Protein AF-A0A660RAX4-F1 (afdb_monomer_lite)

Secondary structure (DSSP, 8-state):
-EEEEEE-SS--SS-EEEEETT-TTSEEEE-HHHHH-SS-EEEE----GGGPPSS---EEEE----SS---S-SEEE-EESS--SSSS-EEPPSSSS---TTS--SEESEE-----TT-PEEEE---SS----EEE--SS--EEEEEEEE-HHHHTTEEEEEEEEEEEE-SS--S--EEEEETT-TTSEEEE-HHHHHTTS-EEEEEEE-GGG--SEEEEEEEEE---TT---TTSEEEEEE-SSSSS----EESSS---SEESEEEEEEESS-SSSS--EEEEEE----SSSPPP--HHHHHHHHIIIIIIII--EEEEEEEGGG--GGGGSSSSSS-GGGSSEEEEES-EEESSSEEEEPTT--TTS-SSEEEHHHHTTTBTSSS--EEEEE-TTGGGSGGGGGGBSS--EEEEESS-----HHHHHHHHIIIIIS---HHHHHHHHHHHH--S--EEEEEESSHHHHHH---TTSS-PPPP-SS--S--EEEEEE--

Radius of gyration: 26.64 Å; chains: 1; bounding box: 66×74×65 Å

Sequence (500 aa):
MYVYGEGYDDQWGESHYIEVNGDSNQRIYFDPVQKFGSMFSWRYFDINVNWLTSGSNTFYIYEPVRNEGWKNSDLQIGIDTENDFDRSQWKRNNWGSMPPPEQCDGELMIYLEITIGGGIEMVIRDDDNEMNDNVNVDYSDDYAIKYLYIASNVLDKITSAKLYVYGMGHNDQIGSTHYLEVNDNSNQRIYFDPILKFGGTYRWEMFDIDTDWLLPGQNKFEIRESWRQEGWKSSDLKVGIDTYMDYGRSDIKQNTNYKDGELMMYLLITTTGDPDGDAFEYSGTYIEEYINLPDLSDLHLNWQKVQYWLGNIAGWQESFLETEGSVGEEDFRPGSGTDSEDADFHYHVGHGVDDIGTELAMRGWIPMIDYEDVRVDDVWQKWGDEDNEWMFLQSCHILSDSDWVNALDDGHMIIGFVDEGTTSTWLLEYFFTKSINSGWTVREAWYYASTHTYSDGRRVGIFADSLSQLNYDHLWGQGCTVVDEYPDDGYVFIDIWECN

Foldseek 3Di:
DKFWKAFFDDPPDQQKWKAKQPDPVQIDTDQRCVQQNHDTDIGDDDRDPVSDDPDDMDIDIDGDDDPPDDDQTGMWTWFALQQDLPDDDTDTDSRHDDDDPPPGRGDTNDDDDDDDPAWDKFWWDDLQLDLPWDFDQDFAWTKTKDKTADAPLQLVFFPWKKKKFKKAFFDDDDDQFKWKAKPPDPVQIDTDQRCVQQNHDIDIGIDTGDSVSDDHTMMMIMMTTPDDPGGDPLTGMWTWFAQDSPQRRGDGDTVSDDGRGDTPMIMITIGRDASDVFFAEEEEEEAQAADPDHGHDDVVLLVVLVCCLVCVPVNHYYQYYYYHQRDALPQDAPDDDPHLLSHQYYAYDDEWDQAVHIWDAHRHDDHPDPPRTDDLVRLQLPAPPHHYAEAEYLYAQNVLDVSNLRSHQQHFKYWYFNHDRDDDSQLSVQLSCCQASNLDQNQVSNLRSQLVVDAPFGKIKMKTQDPCSNHPAGRPSSYDHDGTDPHRPPDMDIDMGTRD

pLDDT: mean 72.03, std 19.2, range [32.56, 98.25]

Structure (mmCIF,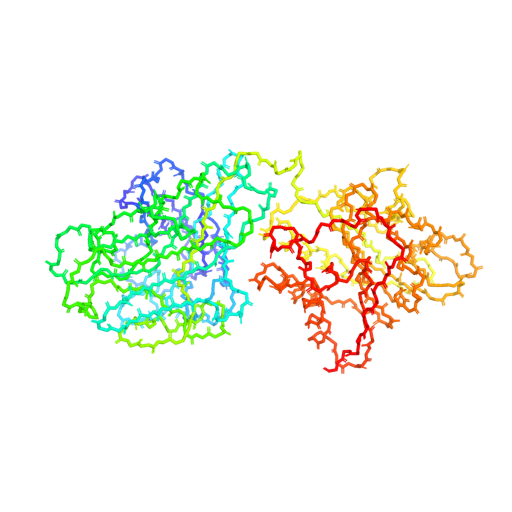 N/CA/C/O backbone):
data_AF-A0A660RAX4-F1
#
_entry.id   AF-A0A660RAX4-F1
#
loop_
_atom_site.group_PDB
_atom_site.id
_atom_site.type_symbol
_atom_site.label_atom_id
_atom_site.label_alt_id
_atom_site.label_comp_id
_atom_site.label_asym_id
_atom_site.label_entity_id
_atom_site.label_seq_id
_atom_site.pdbx_PDB_ins_code
_atom_site.Cartn_x
_atom_site.Cartn_y
_atom_site.Cartn_z
_atom_site.occupancy
_atom_site.B_iso_or_equiv
_atom_site.auth_seq_id
_atom_site.auth_comp_id
_atom_site.auth_asym_id
_atom_site.auth_atom_id
_atom_site.pdbx_PDB_model_num
ATOM 1 N N . MET A 1 1 ? -1.186 19.912 13.850 1.00 58.53 1 MET A N 1
ATOM 2 C CA . MET A 1 1 ? -2.613 20.092 13.476 1.00 58.53 1 MET A CA 1
ATOM 3 C C . MET A 1 1 ? -2.685 20.605 12.056 1.00 58.53 1 MET A C 1
ATOM 5 O O . MET A 1 1 ? -2.049 21.610 11.779 1.00 58.53 1 MET A O 1
ATOM 9 N N . TYR A 1 2 ? -3.440 19.958 11.181 1.00 59.22 2 TYR A N 1
ATOM 10 C CA . TYR A 1 2 ? -3.631 20.379 9.796 1.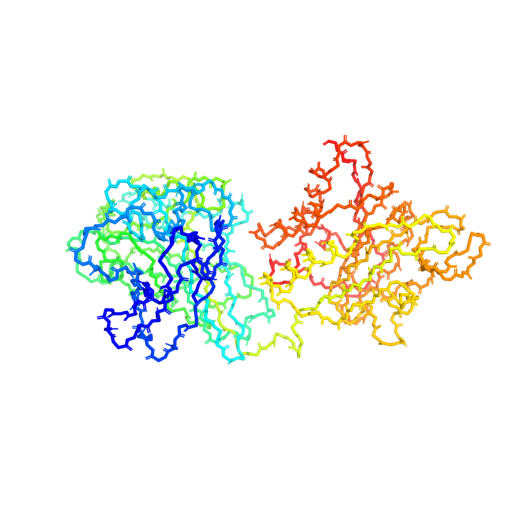00 59.22 2 TYR A CA 1
ATOM 11 C C . TYR A 1 2 ? -5.007 20.995 9.623 1.00 59.22 2 TYR A C 1
ATOM 13 O O . TYR A 1 2 ? -5.970 20.554 10.241 1.00 59.22 2 TYR A O 1
ATOM 21 N N . VAL A 1 3 ? -5.080 22.030 8.794 1.00 57.78 3 VAL A N 1
ATOM 22 C CA . VAL A 1 3 ? -6.313 22.730 8.432 1.00 57.78 3 VAL A CA 1
ATOM 23 C C . VAL A 1 3 ? -6.322 22.884 6.919 1.00 57.78 3 VAL A C 1
ATOM 25 O O . VAL A 1 3 ? -5.311 23.300 6.347 1.00 57.78 3 VAL A O 1
ATOM 28 N N . TYR A 1 4 ? -7.441 22.572 6.271 1.00 59.56 4 TYR A N 1
ATOM 29 C CA . TYR A 1 4 ? -7.645 22.859 4.855 1.00 59.56 4 TYR A CA 1
ATOM 30 C C . TYR A 1 4 ? -8.335 24.213 4.696 1.00 59.56 4 TYR A C 1
ATOM 32 O O . TYR A 1 4 ? -9.410 24.443 5.255 1.00 59.56 4 TYR A O 1
ATOM 40 N N . GLY A 1 5 ? -7.736 25.130 3.939 1.00 67.31 5 GLY A N 1
ATOM 41 C CA . GLY A 1 5 ? -8.310 26.463 3.774 1.00 67.31 5 GLY A CA 1
ATOM 42 C C . GLY A 1 5 ? -7.650 27.319 2.703 1.00 67.31 5 GLY A C 1
ATOM 43 O O . GLY A 1 5 ? -6.664 26.921 2.087 1.00 67.31 5 GLY A O 1
ATOM 44 N N . GLU A 1 6 ? -8.212 28.505 2.498 1.00 68.75 6 GLU A N 1
ATOM 45 C CA . GLU A 1 6 ? -7.752 29.544 1.571 1.00 68.75 6 GLU A CA 1
ATOM 46 C C . GLU A 1 6 ? -7.748 30.902 2.293 1.00 68.75 6 GLU A C 1
ATOM 48 O O . GLU A 1 6 ? -8.684 31.223 3.032 1.00 68.75 6 GLU A O 1
ATOM 53 N N . GLY A 1 7 ? -6.706 31.709 2.076 1.00 70.94 7 GLY A N 1
ATOM 54 C CA . GLY A 1 7 ? -6.638 33.096 2.542 1.00 70.94 7 GLY A CA 1
ATOM 55 C C . GLY A 1 7 ? -7.075 34.069 1.446 1.00 70.94 7 GLY A C 1
ATOM 56 O O . GLY A 1 7 ? -6.691 33.909 0.287 1.00 70.94 7 GLY A O 1
ATOM 57 N N . TYR A 1 8 ? -7.858 35.089 1.795 1.00 65.69 8 TYR A N 1
ATOM 58 C CA . TYR A 1 8 ? -8.445 36.014 0.824 1.00 65.69 8 TYR A CA 1
ATOM 59 C C . TYR A 1 8 ? -8.291 37.477 1.314 1.00 65.69 8 TYR A C 1
ATOM 61 O O . TYR A 1 8 ? -8.481 37.771 2.483 1.00 65.69 8 TYR A O 1
ATOM 69 N N . ASP A 1 9 ? -7.905 38.387 0.413 1.00 59.66 9 ASP A N 1
ATOM 70 C CA . ASP A 1 9 ? -7.822 39.858 0.592 1.00 59.66 9 ASP A CA 1
ATOM 71 C C . ASP A 1 9 ? -6.791 40.471 1.598 1.00 59.66 9 ASP A C 1
ATOM 73 O O . ASP A 1 9 ? -6.190 39.813 2.444 1.00 59.66 9 ASP A O 1
ATOM 77 N N . ASP A 1 10 ? -6.551 41.782 1.433 1.00 50.75 10 ASP A N 1
ATOM 78 C CA . ASP A 1 10 ? -5.382 42.605 1.823 1.00 50.75 10 ASP A CA 1
ATOM 79 C C . ASP A 1 10 ? -5.101 42.828 3.338 1.00 50.75 10 ASP A C 1
ATOM 81 O O . ASP A 1 10 ? -4.549 43.868 3.729 1.00 50.75 10 ASP A O 1
ATOM 85 N N . GLN A 1 11 ? -5.459 41.910 4.241 1.00 52.19 11 GLN A N 1
ATOM 86 C CA . GLN A 1 11 ? -5.088 42.041 5.659 1.00 52.19 11 GLN A CA 1
ATOM 87 C C . GLN A 1 11 ? -3.680 41.495 5.926 1.00 52.19 11 GLN A C 1
ATOM 89 O O . GLN A 1 11 ? -3.496 40.342 6.294 1.00 52.19 11 GLN A O 1
ATOM 94 N N . TRP A 1 12 ? -2.680 42.369 5.789 1.00 51.66 12 TRP A N 1
ATOM 95 C CA . TRP A 1 12 ? -1.282 42.059 6.097 1.00 51.66 12 TRP A CA 1
ATOM 96 C C . TRP A 1 12 ? -1.046 41.939 7.611 1.00 51.66 12 TRP A C 1
ATOM 98 O O . TRP A 1 12 ? -1.306 42.885 8.367 1.00 51.66 12 TRP A O 1
ATOM 108 N N . GLY A 1 13 ? -0.461 40.818 8.032 1.00 61.78 13 GLY A N 1
ATOM 109 C CA . GLY A 1 13 ? -0.015 40.551 9.399 1.00 61.78 13 GLY A CA 1
ATOM 110 C C . GLY A 1 13 ? -0.812 39.453 10.103 1.00 61.78 13 GLY A C 1
ATOM 111 O O . GLY A 1 13 ? -1.776 38.915 9.573 1.00 61.78 13 GLY A O 1
ATOM 112 N N . GLU A 1 14 ? -0.395 39.135 11.330 1.00 68.38 14 GLU A N 1
ATOM 113 C CA . GLU A 1 14 ? -0.998 38.144 12.233 1.00 68.38 14 GLU A CA 1
ATOM 114 C C . GLU A 1 14 ? -2.433 38.527 12.653 1.00 68.38 14 GLU A C 1
ATOM 116 O O . GLU A 1 14 ? -2.695 38.999 13.762 1.00 68.38 14 GLU A O 1
ATOM 121 N N . SER A 1 15 ? -3.366 38.392 11.714 1.00 68.44 15 SER A N 1
ATOM 122 C CA . SER A 1 15 ? -4.753 38.827 11.829 1.00 68.44 15 SER A CA 1
ATOM 123 C C . SER A 1 15 ? -5.674 37.731 12.339 1.00 68.44 15 SER A C 1
ATOM 125 O O . SER A 1 15 ? -6.768 38.061 12.754 1.00 68.44 15 SER A O 1
ATOM 127 N N . HIS A 1 16 ? -5.266 36.463 12.340 1.00 76.88 16 HIS A N 1
ATOM 128 C CA . HIS A 1 16 ? -6.072 35.334 12.811 1.00 76.88 16 HIS A CA 1
ATOM 129 C C . HIS A 1 16 ? -5.317 34.543 13.872 1.00 76.88 16 HIS A C 1
ATOM 131 O O . HIS A 1 16 ? -4.100 34.679 13.997 1.00 76.88 16 HIS A O 1
ATOM 137 N N . TYR A 1 17 ? -6.022 33.719 14.647 1.00 79.94 17 TYR A N 1
ATOM 138 C CA . TYR A 1 17 ? -5.372 32.792 15.568 1.00 79.94 17 TYR A CA 1
ATOM 139 C C . TYR A 1 17 ? -6.100 31.461 15.724 1.00 79.94 17 TYR A C 1
ATOM 141 O O . TYR A 1 17 ? -7.320 31.382 15.584 1.00 79.94 17 TYR A O 1
ATOM 149 N N . ILE A 1 18 ? -5.323 30.431 16.061 1.00 77.81 18 ILE A N 1
ATOM 150 C CA . ILE A 1 18 ? -5.815 29.193 16.669 1.00 77.81 18 ILE A CA 1
ATOM 151 C C . ILE A 1 18 ? -5.708 29.337 18.178 1.00 77.81 18 ILE A C 1
ATOM 153 O O . ILE A 1 18 ? -4.635 29.672 18.667 1.00 77.81 18 ILE A O 1
ATOM 157 N N . GLU A 1 19 ? -6.785 29.071 18.906 1.00 79.81 19 GLU A N 1
ATOM 158 C CA . GLU A 1 19 ? -6.813 28.983 20.366 1.00 79.81 19 GLU A CA 1
ATOM 159 C C . GLU A 1 19 ? -7.126 27.555 20.804 1.00 79.81 19 GLU A C 1
ATOM 161 O O . GLU A 1 19 ? -8.081 26.945 20.324 1.00 79.81 19 GLU A O 1
ATOM 166 N N . VAL A 1 20 ? -6.332 27.038 21.740 1.00 75.06 20 VAL A N 1
ATOM 167 C CA . VAL A 1 20 ? -6.504 25.695 22.301 1.00 75.06 20 VAL A CA 1
ATOM 168 C C . VAL A 1 20 ? -7.225 25.787 23.645 1.00 75.06 20 VAL A C 1
ATOM 170 O O . VAL A 1 20 ? -6.910 26.628 24.485 1.00 75.06 20 VAL A O 1
ATOM 173 N N . ASN A 1 21 ? -8.227 24.930 23.841 1.00 74.25 21 ASN A N 1
ATOM 174 C CA . ASN A 1 21 ? -8.963 24.737 25.093 1.00 74.25 21 ASN A CA 1
ATOM 175 C C . ASN A 1 21 ? -9.587 26.008 25.701 1.00 74.25 21 ASN A C 1
ATOM 177 O O . ASN A 1 21 ? -9.856 26.062 26.900 1.00 74.25 21 ASN A O 1
ATOM 181 N N . GLY A 1 22 ? -9.857 27.028 24.880 1.00 76.50 22 GLY A N 1
ATOM 182 C CA . GLY A 1 22 ? -10.441 28.287 25.345 1.00 76.50 22 GLY A CA 1
ATOM 183 C C . GLY A 1 22 ? -9.469 29.169 26.146 1.00 76.50 22 GLY A C 1
ATOM 184 O O . GLY A 1 22 ? -9.909 30.077 26.856 1.00 76.50 22 GLY A O 1
ATOM 185 N N . ASP A 1 23 ? -8.161 28.876 26.119 1.00 83.12 23 ASP A N 1
ATOM 186 C CA . ASP A 1 23 ? -7.147 29.624 26.863 1.00 83.12 23 ASP A CA 1
ATOM 187 C C . ASP A 1 23 ? -6.459 30.654 25.965 1.00 83.12 23 ASP A C 1
ATOM 189 O O . ASP A 1 23 ? -5.657 30.335 25.090 1.00 83.12 23 ASP A O 1
ATOM 193 N N . SER A 1 24 ? -6.706 31.933 26.251 1.00 85.50 24 SER A N 1
ATOM 194 C CA . SER A 1 24 ? -6.114 33.053 25.513 1.00 85.50 24 SER A CA 1
ATOM 195 C C . SER A 1 24 ? -4.576 33.108 25.511 1.00 85.50 24 SER A C 1
ATOM 197 O O . SER A 1 24 ? -4.003 33.832 24.695 1.00 85.50 24 SER A O 1
ATOM 199 N N . ASN A 1 25 ? -3.899 32.367 26.399 1.00 89.50 25 ASN A N 1
ATOM 200 C CA . ASN A 1 25 ? -2.437 32.237 26.403 1.00 89.50 25 ASN A CA 1
ATOM 201 C C . ASN A 1 25 ? -1.925 31.123 25.473 1.00 89.50 25 ASN A C 1
ATOM 203 O O . ASN A 1 25 ? -0.725 31.051 25.218 1.00 89.50 25 ASN A O 1
ATOM 207 N N . GLN A 1 26 ? -2.811 30.261 24.974 1.00 90.50 26 GLN A N 1
ATOM 208 C CA . GLN A 1 26 ? -2.510 29.112 24.119 1.00 90.50 26 GLN A CA 1
ATOM 209 C C . GLN A 1 26 ? -2.952 29.420 22.688 1.00 90.50 26 GLN A C 1
ATOM 211 O O . GLN A 1 26 ? -3.809 28.747 22.113 1.00 90.50 26 GLN A O 1
ATOM 216 N N . ARG A 1 27 ? -2.401 30.517 22.149 1.00 89.56 27 ARG A N 1
ATOM 217 C CA . ARG A 1 27 ? -2.751 31.045 20.830 1.00 89.56 27 ARG A CA 1
ATOM 218 C C . ARG A 1 27 ? -1.585 31.000 19.859 1.00 89.56 27 ARG A C 1
ATOM 220 O O . ARG A 1 27 ? -0.486 31.438 20.193 1.00 89.56 27 ARG A O 1
ATOM 227 N N . ILE A 1 28 ? -1.861 30.560 18.637 1.00 86.25 28 ILE A N 1
ATOM 228 C CA . ILE A 1 28 ? -0.954 30.685 17.493 1.00 86.25 28 ILE A CA 1
ATOM 229 C C . ILE A 1 28 ? -1.559 31.707 16.551 1.00 86.25 28 ILE A C 1
ATOM 231 O O . ILE A 1 28 ? -2.594 31.429 15.949 1.00 86.25 28 ILE A O 1
ATOM 235 N N . TYR A 1 29 ? -0.934 32.875 16.435 1.00 86.25 29 TYR A N 1
ATOM 236 C CA . TYR A 1 29 ? -1.370 33.886 15.482 1.00 86.25 29 TYR A CA 1
ATOM 237 C C . TYR A 1 29 ? -0.783 33.611 14.096 1.00 86.25 29 TYR A C 1
ATOM 239 O O . TYR A 1 29 ? 0.334 33.110 13.974 1.00 86.25 29 TYR A O 1
ATOM 247 N N . PHE A 1 30 ? -1.541 33.916 13.048 1.00 79.50 30 PHE A N 1
ATOM 248 C CA . PHE A 1 30 ? -1.109 33.723 11.671 1.00 79.50 30 PHE A CA 1
ATOM 249 C C . PHE A 1 30 ? -1.753 34.737 10.722 1.00 79.50 30 PHE A C 1
ATOM 251 O O . PHE A 1 30 ? -2.814 35.301 10.996 1.00 79.50 30 PHE A O 1
ATOM 258 N N . ASP A 1 31 ? -1.076 34.964 9.598 1.00 81.88 31 ASP A N 1
ATOM 259 C CA . ASP A 1 31 ? -1.590 35.689 8.436 1.00 81.88 31 ASP A CA 1
ATOM 260 C C . ASP A 1 31 ? -2.230 34.662 7.476 1.00 81.88 31 ASP A C 1
ATOM 262 O O . ASP A 1 31 ? -1.530 33.748 7.025 1.00 81.88 31 ASP A O 1
ATOM 266 N N . PRO A 1 32 ? -3.541 34.745 7.179 1.00 73.44 32 PRO A N 1
ATOM 267 C CA . PRO A 1 32 ? -4.229 33.788 6.311 1.00 73.44 32 PRO A CA 1
ATOM 268 C C . PRO A 1 32 ? -3.637 33.674 4.907 1.00 73.44 32 PRO A C 1
ATOM 270 O O . PRO A 1 32 ? -3.522 32.566 4.385 1.00 73.44 32 PRO A O 1
ATOM 273 N N . VAL A 1 33 ? -3.232 34.795 4.300 1.00 76.69 33 VAL A N 1
ATOM 274 C CA . VAL A 1 33 ? -2.712 34.831 2.927 1.00 76.69 33 VAL A CA 1
ATOM 275 C C . VAL A 1 33 ? -1.322 34.211 2.878 1.00 76.69 33 VAL A C 1
ATOM 277 O O . VAL A 1 33 ? -1.043 33.412 1.987 1.00 76.69 33 VAL A O 1
ATOM 280 N N . GLN A 1 34 ? -0.457 34.512 3.849 1.00 79.88 34 GLN A N 1
ATOM 281 C CA . GLN A 1 34 ? 0.860 33.871 3.930 1.00 79.88 34 GLN A CA 1
ATOM 282 C C . GLN A 1 34 ? 0.760 32.390 4.290 1.00 79.88 34 GLN A C 1
ATOM 284 O O . GLN A 1 34 ? 1.541 31.587 3.780 1.00 79.88 34 GLN A O 1
ATOM 289 N N . LYS A 1 35 ? -0.172 32.019 5.177 1.00 80.56 35 LYS A N 1
ATOM 290 C CA . LYS A 1 35 ? -0.294 30.639 5.646 1.00 80.56 35 LYS A CA 1
ATOM 291 C C . LYS A 1 35 ? -0.917 29.744 4.582 1.00 80.56 35 LYS A C 1
ATOM 293 O O . LYS A 1 35 ? -0.328 28.716 4.274 1.00 80.56 35 LYS A O 1
ATOM 298 N N . PHE A 1 36 ? -2.060 30.118 4.011 1.00 70.69 36 PHE A N 1
ATOM 299 C CA . PHE A 1 36 ? -2.836 29.266 3.101 1.00 70.69 36 PHE A CA 1
ATOM 300 C C . PHE A 1 36 ? -2.621 29.596 1.617 1.00 70.69 36 PHE A C 1
ATOM 302 O O . PHE A 1 36 ? -2.626 28.687 0.790 1.00 70.69 36 PHE A O 1
ATOM 309 N N . GLY A 1 37 ? -2.323 30.850 1.271 1.00 71.38 37 GLY A N 1
ATOM 310 C CA . GLY A 1 37 ? -2.271 31.305 -0.121 1.00 71.38 37 GLY A CA 1
ATOM 311 C C . GLY A 1 37 ? -3.668 31.520 -0.714 1.00 71.38 37 GLY A C 1
ATOM 312 O O . GLY A 1 37 ? -4.675 31.372 -0.026 1.00 71.38 37 GLY A O 1
ATOM 313 N N . SER A 1 38 ? -3.725 31.876 -2.001 1.00 67.25 38 SER A N 1
ATOM 314 C CA . SER A 1 38 ? -4.963 32.211 -2.730 1.00 67.25 38 SER A CA 1
ATOM 315 C C . SER A 1 38 ? -5.619 31.007 -3.420 1.00 67.25 38 SER A C 1
ATOM 317 O O . SER A 1 38 ? -6.239 31.152 -4.473 1.00 67.25 38 SER A O 1
ATOM 319 N N . MET A 1 39 ? -5.336 29.800 -2.933 1.00 61.84 39 MET A N 1
ATOM 320 C CA . MET A 1 39 ? -5.964 28.555 -3.366 1.00 61.84 39 MET A CA 1
ATOM 321 C C . MET A 1 39 ? -6.121 27.661 -2.140 1.00 61.84 39 MET A C 1
ATOM 323 O O . MET A 1 39 ? -5.252 27.652 -1.263 1.00 61.84 39 MET A O 1
ATOM 327 N N . PHE A 1 40 ? -7.210 26.897 -2.094 1.00 59.09 40 PHE A N 1
ATOM 328 C CA . PHE A 1 40 ? -7.448 25.944 -1.018 1.00 59.09 40 PHE A CA 1
ATOM 329 C C . PHE A 1 40 ? -6.309 24.928 -0.918 1.00 59.09 40 PHE A C 1
ATOM 331 O O . PHE A 1 40 ? -5.922 24.301 -1.905 1.00 59.09 40 PHE A O 1
ATOM 338 N N . SER A 1 41 ? -5.756 24.780 0.281 1.00 56.16 41 SER A N 1
ATOM 339 C CA . SER A 1 41 ? -4.661 23.853 0.540 1.00 56.16 41 SER A CA 1
ATOM 340 C C . SER A 1 41 ? -4.579 23.458 2.011 1.00 56.16 41 SER A C 1
ATOM 342 O O . SER A 1 41 ? -5.026 24.188 2.898 1.00 56.16 41 SER A O 1
ATOM 344 N N . TRP A 1 42 ? -3.982 22.293 2.270 1.00 60.38 42 TRP A N 1
ATOM 345 C CA . TRP A 1 42 ? -3.660 21.844 3.620 1.00 60.38 42 TRP A CA 1
ATOM 346 C C . TRP A 1 42 ? -2.471 22.620 4.179 1.00 60.38 42 TRP A C 1
ATOM 348 O O . TRP A 1 42 ? -1.447 22.801 3.507 1.00 60.38 42 TRP A O 1
ATOM 358 N N . ARG A 1 43 ? -2.597 23.075 5.427 1.00 73.12 43 ARG A N 1
ATOM 359 C CA . ARG A 1 43 ? -1.529 23.748 6.169 1.00 73.12 43 ARG A CA 1
ATOM 360 C C . ARG A 1 43 ? -1.457 23.245 7.594 1.00 73.12 43 ARG A C 1
ATOM 362 O O . ARG A 1 43 ? -2.469 23.165 8.283 1.00 73.12 43 ARG A O 1
ATOM 369 N N . TYR A 1 44 ? -0.238 22.968 8.038 1.00 74.62 44 TYR A N 1
ATOM 370 C CA . TYR A 1 44 ? 0.018 22.494 9.388 1.00 74.62 44 TYR A CA 1
ATOM 371 C C . TYR A 1 44 ? 0.287 23.652 10.358 1.00 74.62 44 TYR A C 1
ATOM 373 O O . TYR A 1 44 ? 0.825 24.698 9.988 1.00 74.62 44 TYR A O 1
ATOM 381 N N . PHE A 1 45 ? -0.064 23.448 11.620 1.00 72.12 45 PHE A N 1
ATOM 382 C CA . PHE A 1 45 ? 0.226 24.299 12.764 1.00 72.12 45 PHE A CA 1
ATOM 383 C C . PHE A 1 45 ? 0.848 23.445 13.866 1.00 72.12 45 PHE A C 1
ATOM 385 O O . PHE A 1 45 ? 0.281 22.414 14.256 1.00 72.12 45 PHE A O 1
ATOM 392 N N . ASP A 1 46 ? 1.985 23.910 14.379 1.00 76.94 46 ASP A N 1
ATOM 393 C CA . ASP A 1 46 ? 2.705 23.278 15.482 1.00 76.94 46 ASP A CA 1
ATOM 394 C C . ASP A 1 46 ? 2.015 23.608 16.806 1.00 76.94 46 ASP A C 1
ATOM 396 O O . ASP A 1 46 ? 2.262 24.640 17.433 1.00 76.94 46 ASP A O 1
ATOM 400 N N . ILE A 1 47 ? 1.104 22.731 17.225 1.00 75.88 47 ILE A N 1
ATOM 401 C CA . ILE A 1 47 ? 0.448 22.841 18.526 1.00 75.88 47 ILE A CA 1
ATOM 402 C C . ILE A 1 47 ? 1.429 22.376 19.598 1.00 75.88 47 ILE A C 1
ATOM 404 O O . ILE A 1 47 ? 1.924 21.252 19.556 1.00 75.88 47 ILE A O 1
ATOM 408 N N . ASN A 1 48 ? 1.692 23.223 20.594 1.00 80.81 48 ASN A N 1
ATOM 409 C CA . ASN A 1 48 ? 2.505 22.810 21.730 1.00 80.81 48 ASN A CA 1
ATOM 410 C C . ASN A 1 48 ? 1.769 21.711 22.505 1.00 80.81 48 ASN A C 1
ATOM 412 O O . ASN A 1 48 ? 0.688 21.949 23.039 1.00 80.81 48 ASN A O 1
ATOM 416 N N . VAL A 1 49 ? 2.375 20.528 22.613 1.00 67.56 49 VAL A N 1
ATOM 417 C CA . VAL A 1 49 ? 1.779 19.371 23.300 1.00 67.56 49 VAL A CA 1
ATOM 418 C C . VAL A 1 49 ? 1.368 19.676 24.748 1.00 67.56 49 VAL A C 1
ATOM 420 O O . VAL A 1 49 ? 0.389 19.127 25.239 1.00 67.56 49 VAL A O 1
ATOM 423 N N . ASN A 1 50 ? 2.037 20.619 25.424 1.00 82.25 50 ASN A N 1
ATOM 424 C CA . ASN A 1 50 ? 1.700 21.006 26.799 1.00 82.25 50 ASN A CA 1
ATOM 425 C C . ASN A 1 50 ? 0.396 21.815 26.918 1.00 82.25 50 ASN A C 1
ATOM 427 O O . ASN A 1 50 ? -0.051 22.088 28.031 1.00 82.25 50 ASN A O 1
ATOM 431 N N . TRP A 1 51 ? -0.182 22.254 25.799 1.00 83.19 51 TRP A N 1
ATOM 432 C CA . TRP A 1 51 ? -1.492 22.913 25.752 1.00 83.19 51 TRP A CA 1
ATOM 433 C C . TRP A 1 51 ? -2.639 21.900 25.709 1.00 83.19 51 TRP A C 1
ATOM 435 O O . TRP A 1 51 ? -3.786 22.245 25.994 1.00 83.19 51 TRP A O 1
ATOM 445 N N . LEU A 1 52 ? -2.327 20.644 25.380 1.00 67.12 52 LEU A N 1
ATOM 446 C CA . LEU A 1 52 ? -3.300 19.570 25.316 1.00 67.12 52 LEU A CA 1
ATOM 447 C C . LEU A 1 52 ? -3.577 19.017 26.716 1.00 67.12 52 LEU A C 1
ATOM 449 O O . LEU A 1 52 ? -2.675 18.822 27.532 1.00 67.12 52 LEU A O 1
ATOM 453 N N . THR A 1 53 ? -4.844 18.737 26.992 1.00 60.25 53 THR A N 1
ATOM 454 C CA . THR A 1 53 ? -5.292 18.049 28.201 1.00 60.25 53 THR A CA 1
ATOM 455 C C . THR A 1 53 ? -5.638 16.600 27.894 1.00 60.25 53 THR A C 1
ATOM 457 O O . THR A 1 53 ? -6.023 16.265 26.777 1.00 60.25 53 THR A O 1
ATOM 460 N N . SER A 1 54 ? -5.544 15.738 28.906 1.00 47.84 54 SER A N 1
ATOM 461 C CA . SER A 1 54 ? -6.048 14.366 28.814 1.00 47.84 54 SER A CA 1
ATOM 462 C C . SER A 1 54 ? -7.551 14.372 28.494 1.00 47.84 54 SER A C 1
ATOM 464 O O . SER A 1 54 ? -8.311 15.116 29.118 1.00 47.84 54 SER A O 1
ATOM 466 N N . GLY A 1 55 ? -7.967 13.554 27.523 1.00 58.53 55 GLY A N 1
ATOM 467 C CA . GLY A 1 55 ? -9.345 13.490 27.035 1.00 58.53 55 GLY A CA 1
ATOM 468 C C . GLY A 1 55 ? -9.622 14.459 25.881 1.00 58.53 55 GLY A C 1
ATOM 469 O O . GLY A 1 55 ? -8.860 14.527 24.919 1.00 58.53 55 GLY A O 1
ATOM 470 N N . SER A 1 56 ? -10.743 15.181 25.954 1.00 47.47 56 SER A N 1
ATOM 471 C CA . SER A 1 56 ? -11.181 16.077 24.878 1.00 47.47 56 SER A CA 1
ATOM 472 C C . SER A 1 56 ? -10.385 17.378 24.874 1.00 47.47 56 SER A C 1
ATOM 474 O O . SER A 1 56 ? -10.227 18.022 25.909 1.00 47.47 56 SER A O 1
ATOM 476 N N . ASN A 1 57 ? -9.972 17.803 23.683 1.00 57.81 57 ASN A N 1
ATOM 477 C CA . ASN A 1 57 ? -9.377 19.112 23.437 1.00 57.81 57 ASN A CA 1
ATOM 478 C C . ASN A 1 57 ? -10.274 19.899 22.481 1.00 57.81 57 ASN A C 1
ATOM 480 O O . ASN A 1 57 ? -10.966 19.309 21.656 1.00 57.81 57 ASN A O 1
ATOM 484 N N . THR A 1 58 ? -10.304 21.224 22.607 1.00 58.00 58 THR A N 1
ATOM 485 C CA . THR A 1 58 ? -11.079 22.102 21.713 1.00 58.00 58 THR A CA 1
ATOM 486 C C . THR A 1 58 ? -10.142 23.059 20.993 1.00 58.00 58 THR A C 1
ATOM 488 O O . THR A 1 58 ? -9.263 23.639 21.625 1.00 58.00 58 THR A O 1
ATOM 491 N N . PHE A 1 59 ? -10.345 23.260 19.693 1.00 59.81 59 PHE A N 1
ATOM 492 C CA . PHE A 1 59 ? -9.555 24.174 18.870 1.00 59.81 59 PHE A CA 1
ATOM 493 C C . PHE A 1 59 ? -10.483 25.218 18.255 1.00 59.81 59 PHE A C 1
ATOM 495 O O . PHE A 1 59 ? -11.454 24.872 17.587 1.00 59.81 59 PHE A O 1
ATOM 502 N N . TYR A 1 60 ? -10.191 26.495 18.482 1.00 65.12 60 TYR A N 1
ATOM 503 C CA . TYR A 1 60 ? -10.947 27.612 17.923 1.00 65.12 60 TYR A CA 1
ATOM 504 C C . TYR A 1 60 ? -10.098 28.318 16.874 1.00 65.12 60 TYR A C 1
ATOM 506 O O . TYR A 1 60 ? -8.967 28.685 17.173 1.00 65.12 60 TYR A O 1
ATOM 514 N N . ILE A 1 61 ? -10.637 28.559 15.678 1.00 65.88 61 ILE A N 1
ATOM 515 C CA . ILE A 1 61 ? -9.992 29.394 14.655 1.00 65.88 61 ILE A CA 1
ATOM 516 C C . ILE A 1 61 ? -10.776 30.696 14.552 1.00 65.88 61 ILE A C 1
ATOM 518 O O . ILE A 1 61 ? -11.955 30.692 14.192 1.00 65.88 61 ILE A O 1
ATOM 522 N N . TYR A 1 62 ? -10.135 31.809 14.903 1.00 67.19 62 TYR A N 1
ATOM 523 C CA . TYR A 1 62 ? -10.838 33.063 15.146 1.00 67.19 62 TYR A CA 1
ATOM 524 C C . TYR A 1 62 ? -10.154 34.273 14.499 1.00 67.19 62 TYR A C 1
ATOM 526 O O . TYR A 1 62 ? -8.927 34.392 14.505 1.00 67.19 62 TYR A O 1
ATOM 534 N N . GLU A 1 63 ? -10.972 35.212 14.017 1.00 66.38 63 GLU A N 1
ATOM 535 C CA . GLU A 1 63 ? -10.566 36.563 13.621 1.00 66.38 63 GLU A CA 1
ATOM 536 C C . GLU A 1 63 ? -10.863 37.542 14.785 1.00 66.38 63 GLU A C 1
ATOM 538 O O . GLU A 1 63 ? -12.022 37.734 15.170 1.00 66.38 63 GLU A O 1
ATOM 543 N N . PRO A 1 64 ? -9.859 38.187 15.405 1.00 61.78 64 PRO A N 1
ATOM 544 C CA . PRO A 1 64 ? -10.073 39.219 16.400 1.00 61.78 64 PRO A CA 1
ATOM 545 C C . PRO A 1 64 ? -10.723 40.437 15.733 1.00 61.78 64 PRO A C 1
ATOM 547 O O . PRO A 1 64 ? -10.060 41.231 15.071 1.00 61.78 64 PRO A O 1
ATOM 550 N N . VAL A 1 65 ? -12.029 40.594 15.959 1.00 53.22 65 VAL A N 1
ATOM 551 C CA . VAL A 1 65 ? -12.856 41.713 15.487 1.00 53.22 65 VAL A CA 1
ATOM 552 C C . VAL A 1 65 ? -12.115 43.049 15.630 1.00 53.22 65 VAL A C 1
ATOM 554 O O . VAL A 1 65 ? -12.004 43.605 16.727 1.00 53.22 65 VAL A O 1
ATOM 557 N N . ARG A 1 66 ? -11.654 43.624 14.513 1.00 51.41 66 ARG A N 1
ATOM 558 C CA . ARG A 1 66 ? -11.477 45.079 14.433 1.00 51.41 66 ARG A CA 1
ATOM 559 C C . ARG A 1 66 ? -12.878 45.682 14.370 1.00 51.41 66 ARG A C 1
ATOM 561 O O . ARG A 1 66 ? -13.768 45.112 13.754 1.00 51.41 66 ARG A O 1
ATOM 568 N N . ASN A 1 67 ? -13.088 46.807 15.049 1.00 44.19 67 ASN A N 1
ATOM 569 C CA . ASN A 1 67 ? -14.374 47.485 15.300 1.00 44.19 67 ASN A CA 1
ATOM 570 C C . ASN A 1 67 ? -15.203 47.914 14.051 1.00 44.19 67 ASN A C 1
ATOM 572 O O . ASN A 1 67 ? -15.981 48.861 14.139 1.00 44.19 67 ASN A O 1
ATOM 576 N N . GLU A 1 68 ? -15.071 47.261 12.896 1.00 43.81 68 GLU A N 1
ATOM 577 C CA . GLU A 1 68 ? -15.684 47.634 11.616 1.00 43.81 68 GLU A CA 1
ATOM 578 C C . GLU A 1 68 ? -16.549 46.526 10.990 1.00 43.81 68 GLU A C 1
ATOM 580 O O . GLU A 1 68 ? -16.778 46.534 9.786 1.00 43.81 68 GLU A O 1
ATOM 585 N N . GLY A 1 69 ? -17.096 45.614 11.799 1.00 43.94 69 GLY A N 1
ATOM 586 C CA . GLY A 1 69 ? -18.032 44.593 11.319 1.00 43.94 69 GLY A CA 1
ATOM 587 C C . GLY A 1 69 ? -17.364 43.500 10.478 1.00 43.94 69 GLY A C 1
ATOM 588 O O . GLY A 1 69 ? -16.349 43.711 9.826 1.00 43.94 69 GLY A O 1
ATOM 589 N N . TRP A 1 70 ? -17.937 42.302 10.540 1.00 45.16 70 TRP A N 1
ATOM 590 C CA . TRP A 1 70 ? -17.424 41.102 9.883 1.00 45.16 70 TRP A CA 1
ATOM 591 C C . TRP A 1 70 ? -17.344 41.314 8.367 1.00 45.16 70 TRP A C 1
ATOM 593 O O . TRP A 1 70 ? -18.360 41.626 7.736 1.00 45.16 70 TRP A O 1
ATOM 603 N N . LYS A 1 71 ? -16.153 41.158 7.779 1.00 51.09 71 LYS A N 1
ATOM 604 C CA . LYS A 1 71 ? -15.995 41.083 6.324 1.00 51.09 71 LYS A CA 1
ATOM 605 C C . LYS A 1 71 ? -15.896 39.610 5.944 1.00 51.09 71 LYS A C 1
ATOM 607 O O . LYS A 1 71 ? -15.021 38.896 6.403 1.00 51.09 71 LYS A O 1
ATOM 612 N N . ASN A 1 72 ? -16.847 39.154 5.135 1.00 48.47 72 ASN A N 1
ATOM 613 C CA . ASN A 1 72 ? -17.078 37.746 4.791 1.00 48.47 72 ASN A CA 1
ATOM 614 C C . ASN A 1 72 ? -15.989 37.112 3.886 1.00 48.47 72 ASN A C 1
ATOM 616 O O . ASN A 1 72 ? -16.323 36.272 3.050 1.00 48.47 72 ASN A O 1
ATOM 620 N N . SER A 1 73 ? -14.719 37.523 3.957 1.00 54.19 73 SER A N 1
ATOM 621 C CA . SER A 1 73 ? -13.754 37.200 2.897 1.00 54.19 73 SER A CA 1
ATOM 622 C C . SER A 1 73 ? -12.274 37.210 3.298 1.00 54.19 73 SER A C 1
ATOM 624 O O . SER A 1 73 ? -11.482 37.584 2.446 1.00 54.19 73 SER A O 1
ATOM 626 N N . ASP A 1 74 ? -11.892 36.810 4.520 1.00 64.62 74 ASP A N 1
ATOM 627 C CA . ASP A 1 74 ? -10.477 36.893 4.954 1.00 64.62 74 ASP A CA 1
ATOM 628 C C . ASP A 1 74 ? -9.786 35.515 5.103 1.00 64.62 74 ASP A C 1
ATOM 630 O O . ASP A 1 74 ? -8.699 35.282 4.570 1.00 64.62 74 ASP A O 1
ATOM 634 N N . LEU A 1 75 ? -10.436 34.556 5.768 1.00 61.44 75 LEU A N 1
ATOM 635 C CA . LEU A 1 75 ? -10.016 33.151 5.839 1.00 61.44 75 LEU A CA 1
ATOM 636 C C . LEU A 1 75 ? -11.220 32.248 5.585 1.00 61.44 75 LEU A C 1
ATOM 638 O O . LEU A 1 75 ? -12.271 32.402 6.214 1.00 61.44 75 LEU A O 1
ATOM 642 N N . GLN A 1 76 ? -11.047 31.276 4.698 1.00 64.12 76 GLN A N 1
ATOM 643 C CA . GLN A 1 76 ? -12.045 30.255 4.409 1.00 64.12 76 GLN A CA 1
ATOM 644 C C . GLN A 1 76 ? -11.490 28.889 4.780 1.00 64.12 76 GLN A C 1
ATOM 646 O O . GLN A 1 76 ? -10.356 28.562 4.443 1.00 64.12 76 GLN A O 1
ATOM 651 N N . ILE A 1 77 ? -12.296 28.105 5.489 1.00 58.34 77 ILE A N 1
ATOM 652 C CA . ILE A 1 77 ? -11.949 26.748 5.914 1.00 58.34 77 ILE A CA 1
ATOM 653 C C . ILE A 1 77 ? -12.820 25.790 5.117 1.00 58.34 77 ILE A C 1
ATOM 655 O O . ILE A 1 77 ? -14.016 26.046 4.933 1.00 58.34 77 ILE A O 1
ATOM 659 N N . GLY A 1 78 ? -12.205 24.719 4.625 1.00 55.12 78 GLY A N 1
ATOM 660 C CA . GLY A 1 78 ? -12.907 23.654 3.933 1.00 55.12 78 GLY A CA 1
ATOM 661 C C . GLY A 1 78 ? -13.918 22.984 4.848 1.00 55.12 78 GLY A C 1
ATOM 662 O O . GLY A 1 78 ? -13.599 22.606 5.976 1.00 55.12 78 GLY A O 1
ATOM 663 N N . ILE A 1 79 ? -15.134 22.848 4.335 1.00 52.56 79 ILE A N 1
ATOM 664 C CA . ILE A 1 79 ? -16.124 21.936 4.883 1.00 52.56 79 ILE A CA 1
ATOM 665 C C . ILE A 1 79 ? -16.183 20.787 3.902 1.00 52.56 79 ILE A C 1
ATOM 667 O O . ILE A 1 79 ? -16.491 20.995 2.720 1.00 52.56 79 ILE A O 1
ATOM 671 N N . ASP A 1 80 ? -15.861 19.614 4.404 1.00 47.28 80 ASP A N 1
ATOM 672 C CA . ASP A 1 80 ? -16.166 18.384 3.723 1.00 47.28 80 ASP A CA 1
ATOM 673 C C . ASP A 1 80 ? -17.666 18.138 3.859 1.00 47.28 80 ASP A C 1
ATOM 675 O O . ASP A 1 80 ? -18.192 17.999 4.958 1.00 47.28 80 ASP A O 1
ATOM 679 N N . THR A 1 81 ? -18.379 18.192 2.739 1.00 45.94 81 THR A N 1
ATOM 680 C CA . THR A 1 81 ? -19.831 17.975 2.732 1.00 45.94 81 THR A CA 1
ATOM 681 C C . THR A 1 81 ? -20.216 16.540 2.406 1.00 45.94 81 THR A C 1
ATOM 683 O O . THR A 1 81 ? -21.407 16.257 2.279 1.00 45.94 81 THR A O 1
ATOM 686 N N . GLU A 1 82 ? -19.219 15.674 2.231 1.00 43.03 82 GLU A N 1
ATOM 687 C CA . GLU A 1 82 ? -19.350 14.304 1.742 1.00 43.03 82 GLU A CA 1
ATOM 688 C C . GLU A 1 82 ? -18.652 13.291 2.681 1.00 43.03 82 GLU A C 1
ATOM 690 O O . GLU A 1 82 ? -18.801 12.090 2.478 1.00 43.03 82 GLU A O 1
ATOM 695 N N . ASN A 1 83 ? -18.047 13.774 3.781 1.00 45.41 83 ASN A N 1
ATOM 696 C CA . ASN A 1 83 ? -17.503 13.008 4.911 1.00 45.41 83 ASN A CA 1
ATOM 697 C C . ASN A 1 83 ? -16.425 11.981 4.505 1.00 45.41 83 ASN A C 1
ATOM 699 O O . ASN A 1 83 ? -16.301 10.917 5.109 1.00 45.41 83 ASN A O 1
ATOM 703 N N . ASP A 1 84 ? -15.620 12.318 3.500 1.00 41.34 84 ASP A N 1
ATOM 704 C CA . ASP A 1 84 ? -14.437 11.581 3.091 1.00 41.34 84 ASP A CA 1
ATOM 705 C C . ASP A 1 84 ? -13.169 12.436 3.244 1.00 41.34 84 ASP A C 1
ATOM 707 O O . ASP A 1 84 ? -12.919 13.409 2.536 1.00 41.34 84 ASP A O 1
ATOM 711 N N . PHE A 1 85 ? -12.320 12.035 4.191 1.00 39.25 85 PHE A N 1
ATOM 712 C CA . PHE A 1 85 ? -11.156 12.793 4.667 1.00 39.25 85 PHE A CA 1
ATOM 713 C C . PHE A 1 85 ? -10.126 13.194 3.586 1.00 39.25 85 PHE A C 1
ATOM 715 O O . PHE A 1 85 ? -9.219 13.983 3.868 1.00 39.25 85 PHE A O 1
ATOM 722 N N . ASP A 1 86 ? -10.246 12.694 2.357 1.00 36.78 86 ASP A N 1
ATOM 723 C CA . ASP A 1 86 ? -9.280 12.876 1.279 1.00 36.78 86 ASP A CA 1
ATOM 724 C C . ASP A 1 86 ? -9.859 13.014 -0.147 1.00 36.78 86 ASP A C 1
ATOM 726 O O . ASP A 1 86 ? -9.107 13.449 -1.031 1.00 36.78 86 ASP A O 1
ATOM 730 N N . ARG A 1 87 ? -11.141 12.708 -0.431 1.00 40.16 87 ARG A N 1
ATOM 731 C CA . ARG A 1 87 ? -11.623 12.638 -1.832 1.00 40.16 87 ARG A CA 1
ATOM 732 C C . ARG A 1 87 ? -13.122 12.889 -2.107 1.00 40.16 87 ARG A C 1
ATOM 734 O O . ARG A 1 87 ? -13.717 12.056 -2.784 1.00 40.16 87 ARG A O 1
ATOM 741 N N . SER A 1 88 ? -13.684 14.079 -1.855 1.00 33.12 88 SER A N 1
ATOM 742 C CA . SER A 1 88 ? -14.711 14.690 -2.742 1.00 33.12 88 SER A CA 1
ATOM 743 C C . SER A 1 88 ? -15.136 16.129 -2.353 1.00 33.12 88 SER A C 1
ATOM 745 O O . SER A 1 88 ? -14.343 16.894 -1.809 1.00 33.12 88 SER A O 1
ATOM 747 N N . GLN A 1 89 ? -16.269 16.620 -2.868 1.00 38.28 89 GLN A N 1
ATOM 748 C CA . GLN A 1 89 ? -16.561 18.030 -3.149 1.00 38.28 89 GLN A CA 1
ATOM 749 C C . GLN A 1 89 ? -16.642 18.905 -1.889 1.00 38.28 89 GLN A C 1
ATOM 751 O O . GLN A 1 89 ? -17.609 18.873 -1.131 1.00 38.28 89 GLN A O 1
ATOM 756 N N . TRP A 1 90 ? -15.678 19.812 -1.729 1.00 45.19 90 TRP A N 1
ATOM 757 C CA . TRP A 1 90 ? -15.708 20.814 -0.668 1.00 45.19 90 TRP A CA 1
ATOM 758 C C . TRP A 1 90 ? -16.630 21.984 -1.026 1.00 45.19 90 TRP A C 1
ATOM 760 O O . TRP A 1 90 ? -16.632 22.501 -2.151 1.00 45.19 90 TRP A O 1
ATOM 770 N N . LYS A 1 91 ? -17.394 22.471 -0.041 1.00 46.34 91 LYS A N 1
ATOM 771 C CA . LYS A 1 91 ? -18.143 23.725 -0.193 1.00 46.34 91 LYS A CA 1
ATOM 772 C C . LYS A 1 91 ? -17.369 24.892 0.387 1.00 46.34 91 LYS A C 1
ATOM 774 O O . LYS A 1 91 ? -16.930 24.889 1.534 1.00 46.34 91 LYS A O 1
ATOM 779 N N . ARG A 1 92 ? -17.286 25.958 -0.409 1.00 50.88 92 ARG A N 1
ATOM 780 C CA . ARG A 1 92 ? -16.834 27.268 0.053 1.00 50.88 92 ARG A CA 1
ATOM 781 C C . ARG A 1 92 ? -17.802 27.780 1.117 1.00 50.88 92 ARG A C 1
ATOM 783 O O . ARG A 1 92 ? -18.991 27.959 0.839 1.00 50.88 92 ARG A O 1
ATOM 790 N N . ASN A 1 93 ? -17.301 28.083 2.309 1.00 51.44 93 ASN A N 1
ATOM 791 C CA . ASN A 1 93 ? -18.097 28.842 3.260 1.00 51.44 93 ASN A CA 1
ATOM 792 C C . ASN A 1 93 ? -18.240 30.297 2.747 1.00 51.44 93 ASN A C 1
ATOM 794 O O . ASN A 1 93 ? -17.279 30.943 2.339 1.00 51.44 93 ASN A O 1
ATOM 798 N N . ASN A 1 94 ? -19.463 30.828 2.693 1.00 50.12 94 ASN A N 1
ATOM 799 C CA . ASN A 1 94 ? -19.704 32.221 2.267 1.00 50.12 94 ASN A CA 1
ATOM 800 C C . ASN A 1 94 ? -19.556 33.235 3.427 1.00 50.12 94 ASN A C 1
ATOM 802 O O . ASN A 1 94 ? -19.987 34.382 3.296 1.00 50.12 94 ASN A O 1
ATOM 806 N N . TRP A 1 95 ? -19.022 32.801 4.578 1.00 49.91 95 TRP A N 1
ATOM 807 C CA . TRP A 1 95 ? -19.212 33.471 5.874 1.00 49.91 95 TRP A CA 1
ATOM 808 C C . TRP A 1 95 ? -17.941 33.567 6.745 1.00 49.91 95 TRP A C 1
ATOM 810 O O . TRP A 1 95 ? -18.034 34.025 7.880 1.00 49.91 95 TRP A O 1
ATOM 820 N N . GLY A 1 96 ? -16.760 33.193 6.233 1.00 49.25 96 GLY A N 1
ATOM 821 C CA . GLY A 1 96 ? -15.499 33.236 6.992 1.00 49.25 96 GLY A CA 1
ATOM 822 C C . GLY A 1 96 ? -15.272 31.992 7.864 1.00 49.25 96 GLY A C 1
ATOM 823 O O . GLY A 1 96 ? -15.930 30.973 7.679 1.00 49.25 96 GLY A O 1
ATOM 824 N N . SER A 1 97 ? -14.337 32.040 8.818 1.00 45.16 97 SER A N 1
ATOM 825 C CA . SER A 1 97 ? -13.761 30.863 9.505 1.00 45.16 97 SER A CA 1
ATOM 826 C C . SER A 1 97 ? -14.707 29.995 10.362 1.00 45.16 97 SER A C 1
ATOM 828 O O . SER A 1 97 ? -14.257 28.992 10.906 1.00 45.16 97 SER A O 1
ATOM 830 N N . MET A 1 98 ? -16.000 30.319 10.490 1.00 43.72 98 MET A N 1
ATOM 831 C CA . MET A 1 98 ? -16.992 29.470 11.171 1.00 43.72 98 MET A CA 1
ATOM 832 C C . MET A 1 98 ? -18.376 29.553 10.500 1.00 43.72 98 MET A C 1
ATOM 834 O O . MET A 1 98 ? -19.037 30.591 10.596 1.00 43.72 98 MET A O 1
ATOM 838 N N . PRO A 1 99 ? -18.885 28.472 9.883 1.00 40.03 99 PRO A N 1
ATOM 839 C CA . PRO A 1 99 ? -20.294 28.373 9.515 1.00 40.03 99 PRO A CA 1
ATOM 840 C C . PRO A 1 99 ? -21.150 28.226 10.788 1.00 40.03 99 PRO A C 1
ATOM 842 O O . PRO A 1 99 ? -20.742 27.526 11.717 1.00 40.03 99 PRO A O 1
ATOM 845 N N . PRO A 1 100 ? -22.345 28.839 10.874 1.00 40.00 100 PRO A N 1
ATOM 846 C CA . PRO A 1 100 ? -23.284 28.538 11.950 1.00 40.00 100 PRO A CA 1
ATOM 847 C C . PRO A 1 100 ? -23.662 27.042 11.926 1.00 40.00 100 PRO A C 1
ATOM 849 O O . PRO A 1 100 ? -23.897 26.526 10.831 1.00 40.00 100 PRO A O 1
ATOM 852 N N . PRO A 1 101 ? -23.824 26.372 13.088 1.00 37.25 101 PRO A N 1
ATOM 853 C CA . PRO A 1 101 ? -24.120 24.931 13.191 1.00 37.25 101 PRO A CA 1
ATOM 854 C C . PRO A 1 101 ? -25.378 24.447 12.452 1.00 37.25 101 PRO A C 1
ATOM 856 O O . PRO A 1 101 ? -25.623 23.254 12.366 1.00 37.25 101 PRO A O 1
ATOM 859 N N . GLU A 1 102 ? -26.218 25.367 11.976 1.00 36.34 102 GLU A N 1
ATOM 860 C CA . GLU A 1 102 ? -27.563 25.084 11.473 1.00 36.34 102 GLU A CA 1
ATOM 861 C C . GLU A 1 102 ? -27.687 25.192 9.938 1.00 36.34 102 GLU A C 1
ATOM 863 O O . GLU A 1 102 ? -28.804 25.106 9.429 1.00 36.34 102 GLU A O 1
ATOM 868 N N . GLN A 1 103 ? -26.607 25.477 9.186 1.00 39.00 103 GLN A N 1
ATOM 869 C CA . GLN A 1 103 ? -26.739 25.898 7.772 1.00 39.00 103 GLN A CA 1
ATOM 870 C C . GLN A 1 103 ? -25.754 25.288 6.757 1.00 39.00 103 GLN A C 1
ATOM 872 O O . GLN A 1 103 ? -25.875 25.590 5.567 1.00 39.00 103 GLN A O 1
ATOM 877 N N . CYS A 1 104 ? -24.815 24.435 7.172 1.00 40.59 104 CYS A N 1
ATOM 878 C CA . CYS A 1 104 ? -23.985 23.621 6.275 1.00 40.59 104 CYS A CA 1
ATOM 879 C C . CYS A 1 104 ? -23.787 22.240 6.909 1.00 40.59 104 CYS A C 1
ATOM 881 O O . CYS A 1 104 ? -23.131 22.151 7.941 1.00 40.59 104 CYS A O 1
ATOM 883 N N . ASP A 1 105 ? -24.365 21.203 6.304 1.00 44.22 105 ASP A N 1
ATOM 884 C CA . ASP A 1 105 ? -24.110 19.809 6.679 1.00 44.22 105 ASP A CA 1
ATOM 885 C C . ASP A 1 105 ? -22.704 19.429 6.183 1.00 44.22 105 ASP A C 1
ATOM 887 O O . ASP A 1 105 ? -22.402 19.649 5.005 1.00 44.22 105 ASP A O 1
ATOM 891 N N . GLY A 1 106 ? -21.842 18.943 7.080 1.00 44.22 106 GLY A N 1
ATOM 892 C CA . GLY A 1 106 ? -20.478 18.521 6.756 1.00 44.22 106 GLY A CA 1
ATOM 893 C C . GLY A 1 106 ? -19.479 18.636 7.914 1.00 44.22 106 GLY A C 1
ATOM 894 O O . GLY A 1 106 ? -19.749 19.294 8.924 1.00 44.22 106 GLY A O 1
ATOM 895 N N . GLU A 1 107 ? -18.317 18.012 7.755 1.00 44.00 107 GLU A N 1
ATOM 896 C CA . GLU A 1 107 ? -17.209 18.017 8.708 1.00 44.00 107 GLU A CA 1
ATOM 897 C C . GLU A 1 107 ? -16.179 19.107 8.381 1.00 44.00 107 GLU A C 1
ATOM 899 O O . GLU A 1 107 ? -15.897 19.440 7.229 1.00 44.00 107 GLU A O 1
ATOM 904 N N . LEU A 1 108 ? -15.619 19.731 9.420 1.00 49.25 108 LEU A N 1
ATOM 905 C CA . LEU A 1 108 ? -14.515 20.668 9.229 1.00 49.25 108 LEU A CA 1
ATOM 906 C C . LEU A 1 108 ? -13.261 19.880 8.861 1.00 49.25 108 LEU A C 1
ATOM 908 O O . LEU A 1 108 ? -12.856 18.995 9.609 1.00 49.25 108 LEU A O 1
ATOM 912 N N . MET A 1 109 ? -12.605 20.274 7.770 1.00 52.75 109 MET A N 1
ATOM 913 C CA . MET A 1 109 ? -11.366 19.654 7.296 1.00 52.75 109 MET A CA 1
ATOM 914 C C . MET A 1 109 ? -10.174 20.051 8.174 1.00 52.75 109 MET A C 1
ATOM 916 O O . MET A 1 109 ? -9.352 20.907 7.824 1.00 52.75 109 MET A O 1
ATOM 920 N N . ILE A 1 110 ? -10.130 19.461 9.367 1.00 50.88 110 ILE A N 1
ATOM 921 C CA . ILE A 1 110 ? -9.122 19.670 10.401 1.00 50.88 110 ILE A CA 1
ATOM 922 C C . ILE A 1 110 ? -8.794 18.317 11.023 1.00 50.88 110 ILE A C 1
ATOM 924 O O . ILE A 1 110 ? -9.684 17.636 11.521 1.00 50.88 110 ILE A O 1
ATOM 928 N N . TYR A 1 111 ? -7.511 17.968 11.085 1.00 47.72 111 TYR A N 1
ATOM 929 C CA . TYR A 1 111 ? -7.060 16.798 11.837 1.00 47.72 111 TYR A CA 1
ATOM 930 C C . TYR A 1 111 ? -5.833 17.114 12.691 1.00 47.72 111 TYR A C 1
ATOM 932 O O . TYR A 1 111 ? -5.056 18.044 12.431 1.00 47.72 111 TYR A O 1
ATOM 940 N N . LEU A 1 112 ? -5.670 16.354 13.770 1.00 42.97 112 LEU A N 1
ATOM 941 C CA . LEU A 1 112 ? -4.536 16.464 14.673 1.00 42.97 112 LEU A CA 1
ATOM 942 C C . LEU A 1 112 ? -3.655 15.228 14.518 1.00 42.97 112 LEU A C 1
ATOM 944 O O . LEU A 1 112 ? -4.004 14.157 14.991 1.00 42.97 112 LEU A O 1
ATOM 948 N N . GLU A 1 113 ? -2.502 15.412 13.890 1.00 44.34 113 GLU A N 1
ATOM 949 C CA . GLU A 1 113 ? -1.412 14.439 13.910 1.00 44.34 113 GLU A CA 1
ATOM 950 C C . GLU A 1 113 ? -0.610 14.603 15.214 1.00 44.34 113 GLU A C 1
ATOM 952 O O . GLU A 1 113 ? -0.262 15.734 15.584 1.00 44.34 113 GLU A O 1
ATOM 957 N N . ILE A 1 114 ? -0.354 13.499 15.924 1.00 43.12 114 ILE A N 1
ATOM 958 C CA . ILE A 1 114 ? 0.454 13.459 17.149 1.00 43.12 114 ILE A CA 1
ATOM 959 C C . ILE A 1 114 ? 1.589 12.460 16.936 1.00 43.12 114 ILE A C 1
ATOM 961 O O . ILE A 1 114 ? 1.361 11.260 16.888 1.00 43.12 114 ILE A O 1
ATOM 965 N N . THR A 1 115 ? 2.823 12.951 16.874 1.00 41.91 115 THR A N 1
ATOM 966 C CA . THR A 1 115 ? 4.011 12.093 16.821 1.00 41.91 115 THR A CA 1
ATOM 967 C C . THR A 1 115 ? 4.476 11.789 18.244 1.00 41.91 115 THR A C 1
ATOM 969 O O . THR A 1 115 ? 4.898 12.694 18.973 1.00 41.91 115 THR A O 1
ATOM 972 N N . ILE A 1 116 ? 4.396 10.525 18.665 1.00 39.56 116 ILE A N 1
ATOM 973 C CA . ILE A 1 116 ? 4.869 10.071 19.979 1.00 39.56 116 ILE A CA 1
ATOM 974 C C . ILE A 1 116 ? 6.206 9.352 19.788 1.00 39.56 116 ILE A C 1
ATOM 976 O O . ILE A 1 116 ? 6.342 8.478 18.943 1.00 39.56 116 ILE A O 1
ATOM 980 N N . GLY A 1 117 ? 7.222 9.751 20.557 1.00 35.31 117 GLY A N 1
ATOM 981 C CA . GLY A 1 117 ? 8.578 9.226 20.407 1.00 35.31 117 GLY A CA 1
ATOM 982 C C . GLY A 1 117 ? 8.664 7.705 20.574 1.00 35.31 117 GLY A C 1
ATOM 983 O O . GLY A 1 117 ? 8.538 7.211 21.693 1.00 35.31 117 GLY A O 1
ATOM 984 N N . GLY A 1 118 ? 8.974 7.011 19.475 1.00 41.50 118 GLY A N 1
ATOM 985 C CA . GLY A 1 118 ? 9.551 5.663 19.454 1.00 41.50 118 GLY A CA 1
ATOM 986 C C . GLY A 1 118 ? 8.590 4.475 19.568 1.00 41.50 118 GLY A C 1
ATOM 987 O O . GLY A 1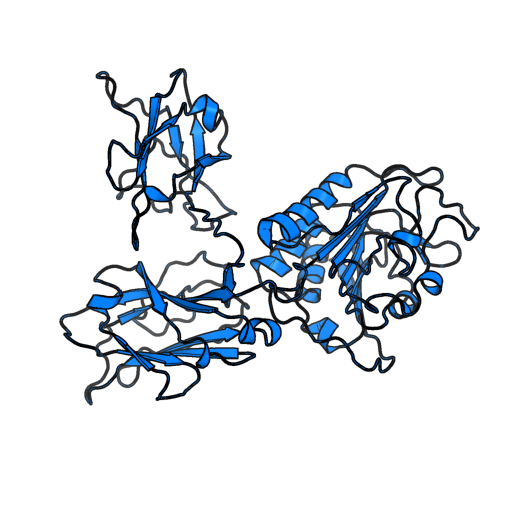 118 ? 9.056 3.390 19.901 1.00 41.50 118 GLY A O 1
ATOM 988 N N . GLY A 1 119 ? 7.289 4.646 19.328 1.00 41.62 119 GLY A N 1
ATOM 989 C CA . GLY A 1 119 ? 6.344 3.531 19.196 1.00 41.62 119 GLY A CA 1
ATOM 990 C C . GLY A 1 119 ? 5.381 3.804 18.047 1.00 41.62 119 GLY A C 1
ATOM 991 O O . GLY A 1 119 ? 4.792 4.883 18.003 1.00 41.62 119 GLY A O 1
ATOM 992 N N . ILE A 1 120 ? 5.266 2.861 17.113 1.00 45.00 120 ILE A N 1
ATOM 993 C CA . ILE A 1 120 ? 4.349 2.953 15.974 1.00 45.00 120 ILE A CA 1
ATOM 994 C C . ILE A 1 120 ? 2.922 2.742 16.507 1.00 45.00 120 ILE A C 1
ATOM 996 O O . ILE A 1 120 ? 2.649 1.793 17.247 1.00 45.00 120 ILE A O 1
ATOM 1000 N N . GLU A 1 121 ? 2.010 3.659 16.181 1.00 44.88 121 GLU A N 1
ATOM 1001 C CA . GLU A 1 121 ? 0.575 3.481 16.416 1.00 44.88 121 GLU A CA 1
ATOM 1002 C C . GLU A 1 121 ? -0.049 2.911 15.141 1.00 44.88 121 GLU A C 1
ATOM 1004 O O . GLU A 1 121 ? -0.031 3.565 14.102 1.00 44.88 121 GLU A O 1
ATOM 1009 N N . MET A 1 122 ? -0.602 1.698 15.217 1.00 42.22 122 MET A N 1
ATOM 1010 C CA . MET A 1 122 ? -1.319 1.077 14.101 1.00 42.22 122 MET A CA 1
ATOM 1011 C C . MET A 1 122 ? -2.825 1.148 14.346 1.00 42.22 122 MET A C 1
ATOM 1013 O O . MET A 1 122 ? -3.324 0.787 15.419 1.00 42.22 122 MET A O 1
ATOM 1017 N N . VAL A 1 123 ? -3.559 1.612 13.335 1.00 42.19 123 VAL A N 1
ATOM 1018 C CA . VAL A 1 123 ? -5.024 1.634 13.333 1.00 42.19 123 VAL A CA 1
ATOM 1019 C C . VAL A 1 123 ? -5.509 0.427 12.542 1.00 42.19 123 VAL A C 1
ATOM 1021 O O . VAL A 1 123 ? -5.409 0.414 11.323 1.00 42.19 123 VAL A O 1
ATOM 1024 N N . ILE A 1 124 ? -6.063 -0.569 13.230 1.00 40.69 124 ILE A N 1
ATOM 1025 C CA . ILE A 1 124 ? -6.692 -1.725 12.592 1.00 40.69 124 ILE A CA 1
ATOM 1026 C C . ILE A 1 124 ? -8.161 -1.387 12.354 1.00 40.69 124 ILE A C 1
ATOM 1028 O O . ILE A 1 124 ? -8.943 -1.203 13.299 1.00 40.69 124 ILE A O 1
ATOM 1032 N N . ARG A 1 125 ? -8.521 -1.295 11.076 1.00 42.66 125 ARG A N 1
ATOM 1033 C CA . ARG A 1 125 ? -9.897 -1.171 10.595 1.00 42.66 125 ARG A CA 1
ATOM 1034 C C . ARG A 1 125 ? -10.243 -2.444 9.838 1.00 42.66 125 ARG A C 1
ATOM 1036 O O . ARG A 1 125 ? -9.380 -3.027 9.197 1.00 42.66 125 ARG A O 1
ATOM 1043 N N . ASP A 1 126 ? -11.489 -2.862 9.957 1.00 36.66 126 ASP A N 1
ATOM 1044 C CA . ASP A 1 126 ? -12.051 -3.953 9.170 1.00 36.66 126 ASP A CA 1
ATOM 1045 C C . ASP A 1 126 ? -13.082 -3.319 8.239 1.00 36.66 126 ASP A C 1
ATOM 1047 O O . ASP A 1 126 ? -14.129 -2.863 8.705 1.00 36.66 126 ASP A O 1
ATOM 1051 N N . ASP A 1 127 ? -12.667 -3.180 6.983 1.00 41.72 127 ASP A N 1
ATOM 1052 C CA . ASP A 1 127 ? -13.373 -2.600 5.831 1.00 41.72 127 ASP A CA 1
ATOM 1053 C C . ASP A 1 127 ? -12.989 -3.466 4.610 1.00 41.72 127 ASP A C 1
ATOM 1055 O O . ASP A 1 127 ? -12.393 -3.018 3.628 1.00 41.72 127 ASP A O 1
ATOM 1059 N N . ASP A 1 128 ? -13.198 -4.780 4.763 1.00 37.78 128 ASP A N 1
ATOM 1060 C CA . ASP A 1 128 ? -12.836 -5.838 3.809 1.00 37.78 128 ASP A CA 1
ATOM 1061 C C . ASP A 1 128 ? -13.923 -6.070 2.742 1.00 37.78 128 ASP A C 1
ATOM 1063 O O . ASP A 1 128 ? -13.818 -6.977 1.913 1.00 37.78 128 ASP A O 1
ATOM 1067 N N . ASN A 1 129 ? -14.962 -5.222 2.720 1.00 35.34 129 ASN A N 1
ATOM 1068 C CA . ASN A 1 129 ? -16.098 -5.296 1.801 1.00 35.34 129 ASN A CA 1
ATOM 1069 C C . ASN A 1 129 ? -16.958 -6.575 1.982 1.00 35.34 129 ASN A C 1
ATOM 1071 O O . ASN A 1 129 ? -17.847 -6.850 1.162 1.00 35.34 129 ASN A O 1
ATOM 1075 N N . GLU A 1 130 ? -16.736 -7.353 3.050 1.00 35.44 130 GLU A N 1
ATOM 1076 C CA . GLU A 1 130 ? -17.577 -8.472 3.462 1.00 35.44 130 GLU A CA 1
ATOM 1077 C C . GLU A 1 130 ? -18.519 -8.026 4.599 1.00 35.44 130 GLU A C 1
ATOM 1079 O O . GLU A 1 130 ? -18.103 -7.595 5.668 1.00 35.44 130 GLU A O 1
ATOM 1084 N N . MET A 1 131 ? -19.842 -8.157 4.413 1.00 39.12 131 MET A N 1
ATOM 1085 C CA . MET A 1 131 ? -20.845 -7.869 5.461 1.00 39.12 131 MET A CA 1
ATOM 1086 C C . MET A 1 131 ? -20.855 -8.961 6.556 1.00 39.12 131 MET A C 1
ATOM 1088 O O . MET A 1 131 ? -21.872 -9.622 6.783 1.00 39.12 131 MET A O 1
ATOM 1092 N N . ASN A 1 132 ? -19.711 -9.192 7.200 1.00 40.91 132 ASN A N 1
ATOM 1093 C CA . ASN A 1 132 ? -19.495 -10.214 8.226 1.00 40.91 132 ASN A CA 1
ATOM 1094 C C . ASN A 1 132 ? -19.848 -9.724 9.642 1.00 40.91 132 ASN A C 1
ATOM 1096 O O . ASN A 1 132 ? -19.951 -10.526 10.578 1.00 40.91 132 ASN A O 1
ATOM 1100 N N . ASP A 1 133 ? -20.093 -8.421 9.786 1.00 46.09 133 ASP A N 1
ATOM 1101 C CA . ASP A 1 133 ? -20.602 -7.797 11.001 1.00 46.09 133 ASP A CA 1
ATOM 1102 C C . ASP A 1 133 ? -22.095 -8.070 11.187 1.00 46.09 133 ASP A C 1
ATOM 1104 O O . ASP A 1 133 ? -22.889 -8.057 10.245 1.00 46.09 133 ASP A O 1
ATOM 1108 N N . ASN A 1 134 ? -22.512 -8.305 12.432 1.00 45.06 134 ASN A N 1
ATOM 1109 C CA . ASN A 1 134 ? -23.910 -8.600 12.735 1.00 45.06 134 ASN A CA 1
ATOM 1110 C C . ASN A 1 134 ? -24.426 -7.707 13.861 1.00 45.06 134 ASN A C 1
ATOM 1112 O O . ASN A 1 134 ? -23.907 -7.729 14.981 1.00 45.06 134 ASN A O 1
ATOM 1116 N N . VAL A 1 135 ? -25.480 -6.947 13.565 1.00 42.84 135 VAL A N 1
ATOM 1117 C CA . VAL A 1 135 ? -26.253 -6.187 14.548 1.00 42.84 135 VAL A CA 1
ATOM 1118 C C . VAL A 1 135 ? -27.655 -6.773 14.616 1.00 42.84 135 VAL A C 1
ATOM 1120 O O . VAL A 1 135 ? -28.467 -6.561 13.714 1.00 42.84 135 VAL A O 1
ATOM 1123 N N . ASN A 1 136 ? -27.958 -7.480 15.705 1.00 41.72 136 ASN A N 1
ATOM 1124 C CA . ASN A 1 136 ? -29.318 -7.919 15.996 1.00 41.72 136 ASN A CA 1
ATOM 1125 C C . ASN A 1 136 ? -29.976 -6.950 16.981 1.00 41.72 136 ASN A C 1
ATOM 1127 O O . ASN A 1 136 ? -29.407 -6.620 18.020 1.00 41.72 136 ASN A O 1
ATOM 1131 N N . VAL A 1 137 ? -31.174 -6.500 16.623 1.00 45.72 137 VAL A N 1
ATOM 1132 C CA . VAL A 1 137 ? -32.026 -5.587 17.390 1.00 45.72 137 VAL A CA 1
ATOM 1133 C C . VAL A 1 137 ? -33.454 -6.112 17.356 1.00 45.72 137 VAL A C 1
ATOM 1135 O O . VAL A 1 137 ? -34.317 -5.607 16.629 1.00 45.72 137 VAL A O 1
ATOM 1138 N N . ASP A 1 138 ? -33.673 -7.209 18.071 1.00 39.62 138 ASP A N 1
ATOM 1139 C CA . ASP A 1 138 ? -34.979 -7.797 18.303 1.00 39.62 138 ASP A CA 1
ATOM 1140 C C . ASP A 1 138 ? -35.524 -7.436 19.703 1.00 39.62 138 ASP A C 1
ATOM 1142 O O . ASP A 1 138 ? -35.250 -6.377 20.253 1.00 39.62 138 ASP A O 1
ATOM 1146 N N . TYR A 1 139 ? -36.491 -8.194 20.216 1.00 32.56 139 TYR A N 1
ATOM 1147 C CA . TYR A 1 139 ? -37.106 -7.919 21.523 1.00 32.56 139 TYR A CA 1
ATOM 1148 C C . TYR A 1 139 ? -36.630 -8.920 22.585 1.00 32.56 139 TYR A C 1
ATOM 1150 O O . TYR A 1 139 ? -37.199 -8.958 23.675 1.00 32.56 139 TYR A O 1
ATOM 1158 N N . SER A 1 140 ? -35.653 -9.777 22.286 1.00 34.59 140 SER A N 1
ATOM 1159 C CA . SER A 1 140 ? -35.228 -10.896 23.131 1.00 34.59 140 SER A CA 1
ATOM 1160 C C . SER A 1 140 ? -33.727 -10.947 23.395 1.00 34.59 140 SER A C 1
ATOM 1162 O O . SER A 1 140 ? -33.359 -11.320 24.513 1.00 34.59 140 SER A O 1
ATOM 1164 N N . ASP A 1 141 ? -32.886 -10.588 22.429 1.00 45.56 141 ASP A N 1
ATOM 1165 C CA . ASP A 1 141 ? -31.434 -10.726 22.507 1.00 45.56 141 ASP A CA 1
ATOM 1166 C C . ASP A 1 141 ? -30.716 -9.875 21.457 1.00 45.56 141 ASP A C 1
ATOM 1168 O O . ASP A 1 141 ? -30.421 -10.299 20.341 1.00 45.56 141 ASP A O 1
ATOM 1172 N N . ASP A 1 142 ? -30.339 -8.679 21.877 1.00 54.69 142 ASP A N 1
ATOM 1173 C CA . ASP A 1 142 ? -29.756 -7.709 20.972 1.00 54.69 142 ASP A CA 1
ATOM 1174 C C . ASP A 1 142 ? -28.252 -7.581 21.233 1.00 54.69 142 ASP A C 1
ATOM 1176 O O . ASP A 1 142 ? -27.767 -7.572 22.379 1.00 54.69 142 ASP A O 1
ATOM 1180 N N . TYR A 1 143 ? -27.504 -7.528 20.137 1.00 60.62 143 TYR A N 1
ATOM 1181 C CA . TYR A 1 143 ? -26.051 -7.563 20.138 1.00 60.62 143 TYR A CA 1
ATOM 1182 C C . TYR A 1 143 ? -25.471 -6.866 18.908 1.00 60.62 143 TYR A C 1
ATOM 1184 O O . TYR A 1 143 ? -26.132 -6.744 17.878 1.00 60.62 143 TYR A O 1
ATOM 1192 N N . ALA A 1 144 ? -24.216 -6.439 19.018 1.00 62.44 144 ALA A N 1
ATOM 1193 C CA . ALA A 1 144 ? -23.399 -5.968 17.904 1.00 62.44 144 ALA A CA 1
ATOM 1194 C C . ALA A 1 144 ? -22.072 -6.728 17.913 1.00 62.44 144 ALA A C 1
ATOM 1196 O O . ALA A 1 144 ? -21.403 -6.743 18.946 1.00 62.44 144 ALA A O 1
ATOM 1197 N N . ILE A 1 145 ? -21.709 -7.360 16.800 1.00 62.94 145 ILE A N 1
ATOM 1198 C CA . ILE A 1 145 ? -20.472 -8.133 16.647 1.00 62.94 145 ILE A CA 1
ATOM 1199 C C . ILE A 1 145 ? -19.631 -7.512 15.539 1.00 62.94 145 ILE A C 1
ATOM 1201 O O . ILE A 1 145 ? -20.118 -7.421 14.415 1.00 62.94 145 ILE A O 1
ATOM 1205 N N . LYS A 1 146 ? -18.385 -7.160 15.872 1.00 61.62 146 LYS A N 1
ATOM 1206 C CA . LYS A 1 146 ? -17.321 -6.772 14.941 1.00 61.62 146 LYS A CA 1
ATOM 1207 C C . LYS A 1 146 ? -16.206 -7.806 14.985 1.00 61.62 146 LYS A C 1
ATOM 1209 O O . LYS A 1 146 ? -15.826 -8.246 16.075 1.00 61.62 146 LYS A O 1
ATOM 1214 N N . TYR A 1 147 ? -15.668 -8.173 13.832 1.00 59.50 147 TYR A N 1
ATOM 1215 C CA . TYR A 1 147 ? -14.451 -8.973 13.750 1.00 59.50 147 TYR A CA 1
ATOM 1216 C C . TYR A 1 147 ? -13.279 -8.082 13.337 1.00 59.50 147 TYR A C 1
ATOM 1218 O O . TYR A 1 147 ? -13.445 -7.228 12.489 1.00 59.50 147 TYR A O 1
ATOM 1226 N N . LEU A 1 148 ? -12.108 -8.228 13.959 1.00 55.50 148 LEU A N 1
ATOM 1227 C CA . LEU A 1 148 ? -10.898 -7.483 13.585 1.00 55.50 148 LEU A CA 1
ATOM 1228 C C . LEU A 1 148 ? -9.710 -8.443 13.535 1.00 55.50 148 LEU A C 1
ATOM 1230 O O . LEU A 1 148 ? -9.491 -9.202 14.482 1.00 55.50 148 LEU A O 1
ATOM 1234 N N . TYR A 1 149 ? -8.941 -8.422 12.452 1.00 54.53 149 TYR A N 1
ATOM 1235 C CA . TYR A 1 149 ? -7.759 -9.270 12.301 1.00 54.53 149 TYR A CA 1
ATOM 1236 C C . TYR A 1 149 ? -6.530 -8.656 12.986 1.00 54.53 149 TYR A C 1
ATOM 1238 O O . TYR A 1 149 ? -6.272 -7.463 12.854 1.00 54.53 149 TYR A O 1
ATOM 1246 N N . ILE A 1 150 ? -5.755 -9.469 13.709 1.00 54.03 150 ILE A N 1
ATOM 1247 C CA . ILE A 1 150 ? -4.458 -9.087 14.283 1.00 54.03 150 ILE A CA 1
ATOM 1248 C C . ILE A 1 150 ? -3.407 -10.089 13.812 1.00 54.03 150 ILE A C 1
ATOM 1250 O O . ILE A 1 150 ? -3.498 -11.279 14.113 1.00 54.03 150 ILE A O 1
ATOM 1254 N N . ALA A 1 151 ? -2.386 -9.608 13.107 1.00 49.34 151 ALA A N 1
ATOM 1255 C CA . ALA A 1 151 ? -1.298 -10.452 12.632 1.00 49.34 151 ALA A CA 1
ATOM 1256 C C . ALA A 1 151 ? -0.459 -11.018 13.796 1.00 49.34 151 ALA A C 1
ATOM 1258 O O . ALA A 1 151 ? -0.209 -10.349 14.805 1.00 49.34 151 ALA A O 1
ATOM 1259 N N . SER A 1 152 ? -0.013 -12.269 13.658 1.00 52.81 152 SER A N 1
ATOM 1260 C CA . SER A 1 152 ? 0.732 -12.987 14.706 1.00 52.81 152 SER A CA 1
ATOM 1261 C C . SER A 1 152 ? 2.033 -12.283 15.100 1.00 52.81 152 SER A C 1
ATOM 1263 O O . SER A 1 152 ? 2.376 -12.252 16.280 1.00 52.81 152 SER A O 1
ATOM 1265 N N . ASN A 1 153 ? 2.729 -11.681 14.131 1.00 49.25 153 ASN A N 1
ATOM 1266 C CA . ASN A 1 153 ? 3.974 -10.932 14.331 1.00 49.25 153 ASN A CA 1
ATOM 1267 C C . ASN A 1 153 ? 3.773 -9.611 15.099 1.00 49.25 153 ASN A C 1
ATOM 1269 O O . ASN A 1 153 ? 4.736 -9.081 15.657 1.00 49.25 153 ASN A O 1
ATOM 1273 N N . VAL A 1 154 ? 2.543 -9.096 15.174 1.00 52.12 154 VAL A N 1
ATOM 1274 C CA . VAL A 1 154 ? 2.194 -7.875 15.913 1.00 52.12 154 VAL A CA 1
ATOM 1275 C C . VAL A 1 154 ? 1.808 -8.183 17.360 1.00 52.12 154 VAL A C 1
ATOM 1277 O O . VAL A 1 154 ? 2.120 -7.395 18.252 1.00 52.12 154 VAL A O 1
ATOM 1280 N N . LEU A 1 155 ? 1.163 -9.328 17.614 1.00 61.97 155 LEU A N 1
ATOM 1281 C CA . LEU A 1 155 ? 0.514 -9.650 18.891 1.00 61.97 155 LEU A CA 1
ATOM 1282 C C . LEU A 1 155 ? 1.446 -9.542 20.109 1.00 61.97 155 LEU A C 1
ATOM 1284 O O . LEU A 1 155 ? 1.107 -8.866 21.079 1.00 61.97 155 LEU A O 1
ATOM 1288 N N . ASP A 1 156 ? 2.634 -10.147 20.036 1.00 62.78 156 ASP A N 1
ATOM 1289 C CA . ASP A 1 156 ? 3.611 -10.164 21.140 1.00 62.78 156 ASP A CA 1
ATOM 1290 C C . ASP A 1 156 ? 4.227 -8.785 21.425 1.00 62.78 156 ASP A C 1
ATOM 1292 O O . ASP A 1 156 ? 4.905 -8.584 22.437 1.00 62.78 156 ASP A O 1
ATOM 1296 N N . LYS A 1 157 ? 3.991 -7.823 20.532 1.00 61.22 157 LYS A N 1
ATOM 1297 C CA . LYS A 1 157 ? 4.540 -6.471 20.595 1.00 61.22 157 LYS A CA 1
ATOM 1298 C C . LYS A 1 157 ? 3.512 -5.472 21.095 1.00 61.22 157 LYS A C 1
ATOM 1300 O O . LYS A 1 157 ? 3.894 -4.355 21.431 1.00 61.22 157 LYS A O 1
ATOM 1305 N N . ILE A 1 158 ? 2.230 -5.837 21.182 1.00 67.38 158 ILE A N 1
ATOM 1306 C CA . ILE A 1 158 ? 1.165 -4.931 21.617 1.00 67.38 158 ILE A CA 1
ATOM 1307 C C . ILE A 1 158 ? 1.359 -4.564 23.093 1.00 67.38 158 ILE A C 1
ATOM 1309 O O . ILE A 1 158 ? 1.376 -5.399 23.990 1.00 67.38 158 ILE A O 1
ATOM 1313 N N . THR A 1 159 ? 1.454 -3.266 23.344 1.00 73.00 159 THR A N 1
ATOM 1314 C CA . THR A 1 159 ? 1.550 -2.657 24.679 1.00 73.00 159 THR A CA 1
ATOM 1315 C C . THR A 1 159 ? 0.259 -2.009 25.126 1.00 73.00 159 THR A C 1
ATOM 1317 O O . THR A 1 159 ? 0.043 -1.807 26.321 1.00 73.00 159 THR A O 1
ATOM 1320 N N . SER A 1 160 ? -0.585 -1.631 24.170 1.00 75.75 160 SER A N 1
ATOM 1321 C CA . SER A 1 160 ? -1.894 -1.066 24.440 1.00 75.75 160 SER A CA 1
ATOM 1322 C C . SER A 1 160 ? -2.842 -1.404 23.301 1.00 75.75 160 SER A C 1
ATOM 1324 O O . SER A 1 160 ? -2.436 -1.407 22.142 1.00 75.75 160 SER A O 1
ATOM 1326 N N . ALA A 1 161 ? -4.096 -1.685 23.637 1.00 74.62 161 ALA A N 1
ATOM 1327 C CA . ALA A 1 161 ? -5.159 -1.923 22.679 1.00 74.62 161 ALA A CA 1
ATOM 1328 C C . ALA A 1 161 ? -6.404 -1.147 23.112 1.00 74.62 161 ALA A C 1
ATOM 1330 O O . ALA A 1 161 ? -6.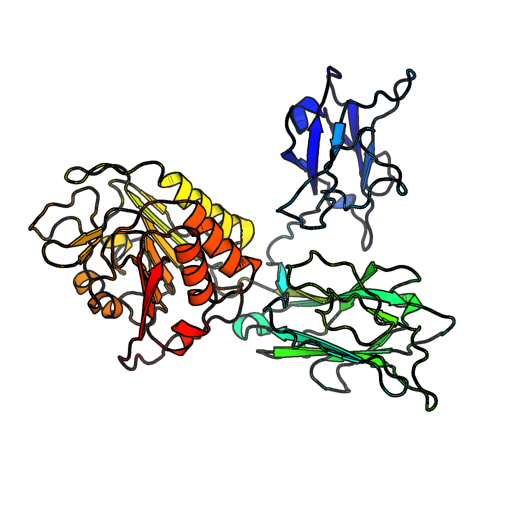838 -1.217 24.263 1.00 74.62 161 ALA A O 1
ATOM 1331 N N . LYS A 1 162 ? -6.964 -0.365 22.194 1.00 77.81 162 LYS A N 1
ATOM 1332 C CA . LYS A 1 162 ? -8.075 0.553 22.447 1.00 77.81 162 LYS A CA 1
ATOM 1333 C C . LYS A 1 162 ? -9.122 0.387 21.363 1.00 77.81 162 LYS A C 1
ATOM 1335 O O . LYS A 1 162 ? -8.899 0.781 20.222 1.00 77.81 162 LYS A O 1
ATOM 1340 N N . LEU A 1 163 ? -10.270 -0.179 21.716 1.00 75.19 163 LEU A N 1
ATOM 1341 C CA . LEU A 1 163 ? -11.387 -0.326 20.789 1.00 75.19 163 LEU A CA 1
ATOM 1342 C C . LEU A 1 163 ? -12.231 0.946 20.814 1.00 75.19 163 LEU A C 1
ATOM 1344 O O . LEU A 1 163 ? -12.846 1.269 21.831 1.00 75.19 163 LEU A O 1
ATOM 1348 N N . TYR A 1 164 ? -12.279 1.656 19.698 1.00 69.12 164 TYR A N 1
ATOM 1349 C CA . TYR A 1 164 ? -13.147 2.806 19.510 1.00 69.12 164 TYR A CA 1
ATOM 1350 C C . TYR A 1 164 ? -14.473 2.360 18.914 1.00 69.12 164 TYR A C 1
ATOM 1352 O O . TYR A 1 164 ? -14.510 1.577 17.974 1.00 69.12 164 TYR A O 1
ATOM 1360 N N . VAL A 1 165 ? -15.566 2.874 19.467 1.00 65.62 165 VAL A N 1
ATOM 1361 C CA . VAL A 1 165 ? -16.937 2.573 19.054 1.00 65.62 165 VAL A CA 1
ATOM 1362 C C . VAL A 1 165 ? -17.692 3.885 18.914 1.00 65.62 165 VAL A C 1
ATOM 1364 O O . VAL A 1 165 ? -17.665 4.716 19.826 1.00 65.62 165 VAL A O 1
ATOM 1367 N N . TYR A 1 166 ? -18.385 4.083 17.797 1.00 65.88 166 TYR A N 1
ATOM 1368 C CA . TYR A 1 166 ? -19.281 5.220 17.627 1.00 65.88 166 TYR A CA 1
ATOM 1369 C C . TYR A 1 166 ? -20.677 4.851 18.113 1.00 65.88 166 TYR A C 1
ATOM 1371 O O . TYR A 1 166 ? -21.299 3.910 17.618 1.00 65.88 166 TYR A O 1
ATOM 1379 N N . GLY A 1 167 ? -21.204 5.591 19.083 1.00 69.44 167 GLY A N 1
ATOM 1380 C CA . GLY A 1 167 ? -22.509 5.269 19.639 1.00 69.44 167 GLY A CA 1
ATOM 1381 C C . GLY A 1 167 ? -23.134 6.375 20.469 1.00 69.44 167 GLY A C 1
ATOM 1382 O O . GLY A 1 167 ? -22.573 7.453 20.647 1.00 69.44 167 GLY A O 1
ATOM 1383 N N . MET A 1 168 ? -24.333 6.094 20.966 1.00 70.50 168 MET A N 1
ATOM 1384 C CA . MET A 1 168 ? -25.138 6.970 21.806 1.00 70.50 168 MET A CA 1
ATOM 1385 C C . MET A 1 168 ? -25.895 6.135 22.840 1.00 70.50 168 MET A C 1
ATOM 1387 O O . MET A 1 168 ? -26.590 5.179 22.491 1.00 70.50 168 MET A O 1
ATOM 1391 N N . GLY A 1 169 ? -25.822 6.530 24.107 1.00 73.62 169 GLY A N 1
ATOM 1392 C CA . GLY A 1 169 ? -26.673 5.993 25.163 1.00 73.62 169 GLY A CA 1
ATOM 1393 C C . GLY A 1 169 ? -28.052 6.650 25.131 1.00 73.62 169 GLY A C 1
ATOM 1394 O O . GLY A 1 169 ? -28.193 7.842 24.853 1.00 73.62 169 GLY A O 1
ATOM 1395 N N . HIS A 1 170 ? -29.102 5.890 25.414 1.00 69.56 170 HIS A N 1
ATOM 1396 C CA . HIS A 1 170 ? -30.466 6.407 25.446 1.00 69.56 170 HIS A CA 1
ATOM 1397 C C . HIS A 1 170 ? -31.223 5.821 26.661 1.00 69.56 170 HIS A C 1
ATOM 1399 O O . HIS A 1 170 ? -30.976 4.701 27.078 1.00 69.56 170 HIS A O 1
ATOM 1405 N N . ASN A 1 171 ? -32.134 6.606 27.251 1.00 61.00 171 ASN A N 1
ATOM 1406 C CA . ASN A 1 171 ? -33.027 6.265 28.380 1.00 61.00 171 ASN A CA 1
ATOM 1407 C C . ASN A 1 171 ? -32.476 6.028 29.809 1.00 61.00 171 ASN A C 1
ATOM 1409 O O . ASN A 1 171 ? -31.349 5.622 30.037 1.00 61.00 171 ASN A O 1
ATOM 1413 N N . ASP A 1 172 ? -33.385 6.251 30.775 1.00 54.53 172 ASP A N 1
ATOM 1414 C CA . ASP A 1 172 ? -33.275 6.348 32.250 1.00 54.53 172 ASP A CA 1
ATOM 1415 C C . ASP A 1 172 ? -32.691 5.136 33.027 1.00 54.53 172 ASP A C 1
ATOM 1417 O O . ASP A 1 172 ? -32.965 4.965 34.222 1.00 54.53 172 ASP A O 1
ATOM 1421 N N . GLN A 1 173 ? -31.929 4.256 32.381 1.00 53.72 173 GLN A N 1
ATOM 1422 C CA . GLN A 1 173 ? -31.288 3.118 33.036 1.00 53.72 173 GLN A CA 1
ATOM 1423 C C . GLN A 1 173 ? -30.043 3.592 33.800 1.00 53.72 173 GLN A C 1
ATOM 1425 O O . GLN A 1 173 ? -29.248 4.375 33.294 1.00 53.72 173 GLN A O 1
ATOM 1430 N N . ILE A 1 174 ? -29.896 3.138 35.047 1.00 55.34 174 ILE A N 1
ATOM 1431 C CA . ILE A 1 174 ? -28.742 3.444 35.900 1.00 55.34 174 ILE A CA 1
ATOM 1432 C C . ILE A 1 174 ? -28.025 2.128 36.187 1.00 55.34 174 ILE A C 1
ATOM 1434 O O . ILE A 1 174 ? -28.599 1.250 36.839 1.00 55.34 174 ILE A O 1
ATOM 1438 N N . GLY A 1 175 ? -26.768 2.017 35.763 1.00 64.00 175 GLY A N 1
ATOM 1439 C CA . GLY A 1 175 ? -25.889 0.889 36.067 1.00 64.00 175 GLY A CA 1
ATOM 1440 C C . GLY A 1 175 ? -25.352 0.180 34.826 1.00 64.00 175 GLY A C 1
ATOM 1441 O O . GLY A 1 175 ? -25.737 0.469 33.699 1.00 64.00 175 GLY A O 1
ATOM 1442 N N . SER A 1 176 ? -24.440 -0.772 35.043 1.00 69.31 176 SER A N 1
ATOM 1443 C CA . SER A 1 176 ? -23.770 -1.503 33.963 1.00 69.31 176 SER A CA 1
ATOM 1444 C C . SER A 1 176 ? -24.680 -2.548 33.310 1.00 69.31 176 SER A C 1
ATOM 1446 O O . SER A 1 176 ? -24.586 -3.748 33.581 1.00 69.31 176 SER A O 1
ATOM 1448 N N . THR A 1 177 ? -25.596 -2.072 32.475 1.00 73.75 177 THR A N 1
ATOM 1449 C CA . THR A 1 177 ? -26.589 -2.877 31.756 1.00 73.75 177 THR A CA 1
ATOM 1450 C C . THR A 1 177 ? -26.037 -3.523 30.493 1.00 73.75 177 THR A C 1
ATOM 1452 O O . THR A 1 177 ? -26.706 -4.375 29.929 1.00 73.75 177 THR A O 1
ATOM 1455 N N . HIS A 1 178 ? -24.838 -3.150 30.046 1.00 80.50 178 HIS A N 1
ATOM 1456 C CA . HIS A 1 178 ? -24.205 -3.707 28.853 1.00 80.50 178 HIS A CA 1
ATOM 1457 C C . HIS A 1 178 ? -22.805 -4.217 29.168 1.00 80.50 178 HIS A C 1
ATOM 1459 O O . HIS A 1 178 ? -22.205 -3.850 30.184 1.00 80.50 178 HIS A O 1
ATOM 1465 N N . TYR A 1 179 ? -22.288 -5.076 28.301 1.00 86.44 179 TYR A N 1
ATOM 1466 C CA . TYR A 1 179 ? -20.894 -5.471 28.299 1.00 86.44 179 TYR A CA 1
ATOM 1467 C C . TYR A 1 179 ? -20.345 -5.578 26.880 1.00 86.44 179 TYR A C 1
ATOM 1469 O O . TYR A 1 179 ? -21.071 -5.932 25.957 1.00 86.44 179 TYR A O 1
ATOM 1477 N N . LEU A 1 180 ? -19.058 -5.276 26.737 1.00 87.12 180 LEU A N 1
ATOM 1478 C CA . LEU A 1 180 ? -18.234 -5.678 25.602 1.00 87.12 180 LEU A CA 1
ATOM 1479 C C . LEU A 1 180 ? -17.554 -7.002 25.969 1.00 87.12 180 LEU A C 1
ATOM 1481 O O . LEU A 1 180 ? -16.948 -7.082 27.034 1.00 87.12 180 LEU A O 1
ATOM 1485 N N . GLU A 1 181 ? -17.672 -8.020 25.130 1.00 87.75 181 GLU A N 1
ATOM 1486 C CA . GLU A 1 181 ? -17.017 -9.325 25.235 1.00 87.75 181 GLU A CA 1
ATOM 1487 C C . GLU A 1 181 ? -16.017 -9.502 24.097 1.00 87.75 181 GLU A C 1
ATOM 1489 O O . GLU A 1 181 ? -16.296 -9.119 22.963 1.00 87.75 181 GLU A O 1
ATOM 1494 N N . VAL A 1 182 ? -14.863 -10.090 24.407 1.00 84.69 182 VAL A N 1
ATOM 1495 C CA . VAL A 1 182 ? -13.819 -10.404 23.428 1.00 84.69 182 VAL A CA 1
ATOM 1496 C C . VAL A 1 182 ? -13.719 -11.927 23.273 1.00 84.69 182 VAL A C 1
ATOM 1498 O O . VAL A 1 182 ? -13.747 -12.656 24.266 1.00 84.69 182 VAL A O 1
ATOM 1501 N N . ASN A 1 183 ? -13.646 -12.409 22.029 1.00 82.62 183 ASN A N 1
ATOM 1502 C CA . ASN A 1 183 ? -13.346 -13.800 21.658 1.00 82.62 183 ASN A CA 1
ATOM 1503 C C . ASN A 1 183 ? -14.230 -14.877 22.325 1.00 82.62 183 ASN A C 1
ATOM 1505 O O . ASN A 1 183 ? -13.740 -15.936 22.724 1.00 82.62 183 ASN A O 1
ATOM 1509 N N . ASP A 1 184 ? -15.538 -14.613 22.456 1.00 84.75 184 ASP A N 1
ATOM 1510 C CA . ASP A 1 184 ? -16.534 -15.534 23.043 1.00 84.75 184 ASP A CA 1
ATOM 1511 C C . ASP A 1 184 ? -16.170 -16.033 24.459 1.00 84.75 184 ASP A C 1
ATOM 1513 O O . ASP A 1 184 ? -16.536 -17.136 24.892 1.00 84.75 184 ASP A O 1
ATOM 1517 N N . ASN A 1 185 ? -15.406 -15.230 25.205 1.00 86.44 185 ASN A N 1
ATOM 1518 C CA . ASN A 1 185 ? -14.903 -15.593 26.517 1.00 86.44 185 ASN A CA 1
ATOM 1519 C C . ASN A 1 185 ? -15.566 -14.750 27.604 1.00 86.44 185 ASN A C 1
ATOM 1521 O O . ASN A 1 185 ? -15.254 -13.580 27.813 1.00 86.44 185 ASN A O 1
ATOM 1525 N N . SER A 1 186 ? -16.421 -15.381 28.412 1.00 87.50 186 SER A N 1
ATOM 1526 C CA . SER A 1 186 ? -17.152 -14.686 29.479 1.00 87.50 186 SER A CA 1
ATOM 1527 C C . SER A 1 186 ? -16.270 -14.050 30.565 1.00 87.50 186 SER A C 1
ATOM 1529 O O . SER A 1 186 ? -16.777 -13.264 31.366 1.00 87.50 186 SER A O 1
ATOM 1531 N N . ASN A 1 187 ? -14.981 -14.406 30.635 1.00 91.19 187 ASN A N 1
ATOM 1532 C CA . ASN A 1 187 ? -14.015 -13.772 31.537 1.00 91.19 187 ASN A CA 1
ATOM 1533 C C . ASN A 1 187 ? -13.390 -12.494 30.947 1.00 91.19 187 ASN A C 1
ATOM 1535 O O . ASN A 1 187 ? -12.813 -11.714 31.698 1.00 91.19 187 ASN A O 1
ATOM 1539 N N . GLN A 1 188 ? -13.520 -12.273 29.638 1.00 92.19 188 GLN A N 1
ATOM 1540 C CA . GLN A 1 188 ? -12.986 -11.133 28.888 1.00 92.19 188 GLN A CA 1
ATOM 1541 C C . GLN A 1 188 ? -14.121 -10.143 28.594 1.00 92.19 188 GLN A C 1
ATOM 1543 O O . GLN A 1 188 ? -14.476 -9.884 27.446 1.00 92.19 188 GLN A O 1
ATOM 1548 N N . ARG A 1 189 ? -14.762 -9.653 29.666 1.00 92.50 189 ARG A N 1
ATOM 1549 C CA . ARG A 1 189 ? -15.924 -8.755 29.594 1.00 92.50 189 ARG A CA 1
ATOM 1550 C C . ARG A 1 189 ? -15.673 -7.420 30.274 1.00 92.50 189 ARG A C 1
ATOM 1552 O O . ARG A 1 189 ? -15.300 -7.380 31.447 1.00 92.50 189 ARG A O 1
ATOM 1559 N N . ILE A 1 190 ? -16.016 -6.334 29.590 1.00 89.94 190 ILE A N 1
ATOM 1560 C CA . ILE A 1 190 ? -16.038 -4.976 30.141 1.00 89.94 190 ILE A CA 1
ATOM 1561 C C . ILE A 1 190 ? -17.490 -4.540 30.285 1.00 89.94 190 ILE A C 1
ATOM 1563 O O . ILE A 1 190 ? -18.156 -4.257 29.295 1.00 89.94 190 ILE A O 1
ATOM 1567 N N . TYR A 1 191 ? -17.987 -4.468 31.519 1.00 89.19 191 TYR A N 1
ATOM 1568 C CA . TYR A 1 191 ? -19.348 -4.013 31.804 1.00 89.19 191 TYR A CA 1
ATOM 1569 C C . TYR A 1 191 ? -19.421 -2.484 31.836 1.00 89.19 191 TYR A C 1
ATOM 1571 O O . TYR A 1 191 ? -18.634 -1.837 32.528 1.00 89.19 191 TYR A O 1
ATOM 1579 N N . PHE A 1 192 ? -20.400 -1.896 31.152 1.00 83.44 192 PHE A N 1
ATOM 1580 C CA . PHE A 1 192 ? -20.554 -0.448 31.056 1.00 83.44 192 PHE A CA 1
ATOM 1581 C C . PHE A 1 192 ? -22.019 -0.004 31.106 1.00 83.44 192 PHE A C 1
ATOM 1583 O O . PHE A 1 192 ? -22.946 -0.765 30.831 1.00 83.44 192 PHE A O 1
ATOM 1590 N N . ASP A 1 193 ? -22.205 1.251 31.510 1.00 84.81 193 ASP A N 1
ATOM 1591 C CA . ASP A 1 193 ? -23.475 1.974 31.447 1.00 84.81 193 ASP A CA 1
ATOM 1592 C C . ASP A 1 193 ? -23.485 2.789 30.138 1.00 84.81 193 ASP A C 1
ATOM 1594 O O . ASP A 1 193 ? -22.589 3.622 29.954 1.00 84.81 193 ASP A O 1
ATOM 1598 N N . PRO A 1 194 ? -24.433 2.554 29.212 1.00 78.50 194 PRO A N 1
ATOM 1599 C CA . PRO A 1 194 ? -24.469 3.231 27.915 1.00 78.50 194 PRO A CA 1
ATOM 1600 C C . PRO A 1 194 ? -24.500 4.758 27.990 1.00 78.50 194 PRO A C 1
ATOM 1602 O O . PRO A 1 194 ? -23.854 5.412 27.174 1.00 78.50 194 PRO A O 1
ATOM 1605 N N . ILE A 1 195 ? -25.208 5.346 28.962 1.00 80.25 195 ILE A N 1
ATOM 1606 C CA . ILE A 1 195 ? -25.295 6.806 29.109 1.00 80.25 195 ILE A CA 1
ATOM 1607 C C . ILE A 1 195 ? -23.993 7.362 29.659 1.00 80.25 195 ILE A C 1
ATOM 1609 O O . ILE A 1 195 ? -23.515 8.388 29.177 1.00 80.25 195 ILE A O 1
ATOM 1613 N N . LEU A 1 196 ? -23.408 6.713 30.667 1.00 83.12 196 LEU A N 1
ATOM 1614 C CA . LEU A 1 196 ? -22.125 7.174 31.197 1.00 83.12 196 LEU A CA 1
ATOM 1615 C C . LEU A 1 196 ? -21.009 7.021 30.164 1.00 83.12 196 LEU A C 1
ATOM 1617 O O . LEU A 1 196 ? -20.141 7.889 30.094 1.00 83.12 196 LEU A O 1
ATOM 1621 N N . LYS A 1 197 ? -21.052 5.952 29.360 1.00 83.38 197 LYS A N 1
ATOM 1622 C CA . LYS A 1 197 ? -20.071 5.693 28.310 1.00 83.38 197 LYS A CA 1
ATOM 1623 C C . LYS A 1 197 ? -20.262 6.653 27.139 1.00 83.38 197 LYS A C 1
ATOM 1625 O O . LYS A 1 197 ? -19.417 7.507 26.934 1.00 83.38 197 LYS A O 1
ATOM 1630 N N . PHE A 1 198 ? -21.393 6.599 26.442 1.00 74.88 198 PHE A N 1
ATOM 1631 C CA . PHE A 1 198 ? -21.612 7.297 25.167 1.00 74.88 198 P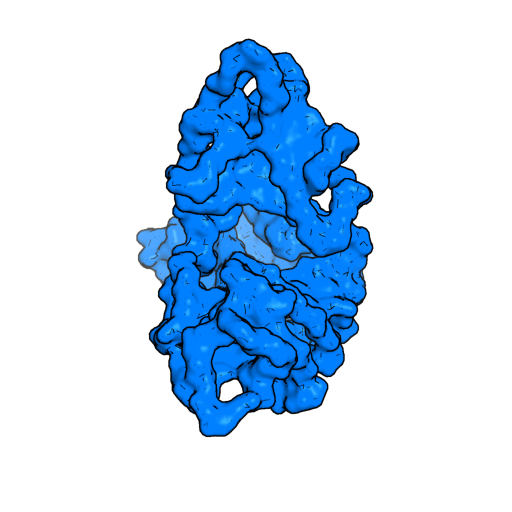HE A CA 1
ATOM 1632 C C . PHE A 1 198 ? -22.389 8.616 25.275 1.00 74.88 198 PHE A C 1
ATOM 1634 O O . PHE A 1 198 ? -22.450 9.379 24.318 1.00 74.88 198 PHE A O 1
ATOM 1641 N N . GLY A 1 199 ? -22.969 8.944 26.432 1.00 77.19 199 GLY A N 1
ATOM 1642 C CA . GLY A 1 199 ? -23.773 10.159 26.589 1.00 77.19 199 GLY A CA 1
ATOM 1643 C C . GLY A 1 199 ? -25.087 10.115 25.803 1.00 77.19 199 GLY A C 1
ATOM 1644 O O . GLY A 1 199 ? -25.458 9.094 25.239 1.00 77.19 199 GLY A O 1
ATOM 1645 N N . GLY A 1 200 ? -25.814 11.237 25.789 1.00 71.25 200 GLY A N 1
ATOM 1646 C CA . GLY A 1 200 ? -27.127 11.357 25.130 1.00 71.25 200 GLY A CA 1
ATOM 1647 C C . GLY A 1 200 ? -27.087 11.814 23.666 1.00 71.25 200 GLY A C 1
ATOM 1648 O O . GLY A 1 200 ? -28.131 12.142 23.106 1.00 71.25 200 GLY A O 1
ATOM 1649 N N . THR A 1 201 ? -25.898 11.898 23.070 1.00 65.75 201 THR A N 1
ATOM 1650 C CA . THR A 1 201 ? -25.655 12.273 21.667 1.00 65.75 201 THR A CA 1
ATOM 1651 C C . THR A 1 201 ? -24.599 11.345 21.083 1.00 65.75 201 THR A C 1
ATOM 1653 O O . THR A 1 201 ? -23.738 10.887 21.829 1.00 65.75 201 THR A O 1
ATOM 1656 N N . TYR A 1 202 ? -24.635 11.095 19.775 1.00 61.28 202 TYR A N 1
ATOM 1657 C CA . TYR A 1 202 ? -23.642 10.241 19.127 1.00 61.28 202 TYR A CA 1
ATOM 1658 C C . TYR A 1 202 ? -22.225 10.797 19.261 1.00 61.28 202 TYR A C 1
ATOM 1660 O O . TYR A 1 202 ? -21.999 11.989 19.041 1.00 61.28 202 TYR A O 1
ATOM 1668 N N . ARG A 1 203 ? -21.285 9.925 19.628 1.00 55.47 203 ARG A N 1
ATOM 1669 C CA . ARG A 1 203 ? -19.857 10.228 19.716 1.00 55.47 203 ARG A CA 1
ATOM 1670 C C . ARG A 1 203 ? -19.021 8.953 19.686 1.00 55.47 203 ARG A C 1
ATOM 1672 O O . ARG A 1 203 ? -19.518 7.867 19.981 1.00 55.47 203 ARG A O 1
ATOM 1679 N N . TRP A 1 204 ? -17.741 9.119 19.381 1.00 67.75 204 TRP A N 1
ATOM 1680 C CA . TRP A 1 204 ? -16.738 8.080 19.576 1.00 67.75 204 TRP A CA 1
ATOM 1681 C C . TRP A 1 204 ? -16.412 7.919 21.058 1.00 67.75 204 TRP A C 1
ATOM 1683 O O . TRP A 1 204 ? -16.170 8.901 21.759 1.00 67.75 204 TRP A O 1
ATOM 1693 N N . GLU A 1 205 ? -16.370 6.674 21.514 1.00 77.94 205 GLU A N 1
ATOM 1694 C CA . GLU A 1 205 ? -15.899 6.289 22.840 1.00 77.94 205 GLU A CA 1
ATOM 1695 C C . GLU A 1 205 ? -14.944 5.113 22.745 1.00 77.94 205 GLU A C 1
ATOM 1697 O O . GLU A 1 205 ? -15.033 4.299 21.833 1.00 77.94 205 GLU A O 1
ATOM 1702 N N . MET A 1 206 ? -14.046 5.013 23.720 1.00 81.75 206 MET A N 1
ATOM 1703 C CA . MET A 1 206 ? -12.937 4.063 23.693 1.00 81.75 206 MET A CA 1
ATOM 1704 C C . MET A 1 206 ? -13.036 3.056 24.837 1.00 81.75 206 MET A C 1
ATOM 1706 O O . MET A 1 206 ? -13.245 3.456 25.981 1.00 81.75 206 MET A O 1
ATOM 1710 N N . PHE A 1 207 ? -12.866 1.767 24.559 1.00 81.81 207 PHE A N 1
ATOM 1711 C CA . PHE A 1 207 ? -12.676 0.705 25.547 1.00 81.81 207 PHE A CA 1
ATOM 1712 C C . PHE A 1 207 ? -11.207 0.289 25.592 1.00 81.81 207 PHE A C 1
ATOM 1714 O O . PHE A 1 207 ? -10.656 -0.113 24.570 1.00 81.81 207 PHE A O 1
ATOM 1721 N N . ASP A 1 208 ? -10.592 0.351 26.774 1.00 85.44 208 ASP A N 1
ATOM 1722 C CA . ASP A 1 208 ? -9.265 -0.224 26.988 1.00 85.44 208 ASP A CA 1
ATOM 1723 C C . ASP A 1 208 ? -9.397 -1.752 26.979 1.00 85.44 208 ASP A C 1
ATOM 1725 O O . ASP A 1 208 ? -10.062 -2.326 27.848 1.00 85.44 208 ASP A O 1
ATOM 1729 N N . ILE A 1 209 ? -8.799 -2.395 25.980 1.00 86.62 209 ILE A N 1
ATOM 1730 C CA . ILE A 1 209 ? -8.772 -3.849 25.836 1.00 86.62 209 ILE A CA 1
ATOM 1731 C C . ILE A 1 209 ? -7.464 -4.347 26.437 1.00 86.62 209 ILE A C 1
ATOM 1733 O O . ILE A 1 209 ? -6.385 -3.857 26.107 1.00 86.62 209 ILE A O 1
ATOM 1737 N N . ASP A 1 210 ? -7.567 -5.316 27.340 1.00 89.56 210 ASP A N 1
ATOM 1738 C CA . ASP A 1 210 ? -6.392 -5.998 27.866 1.00 89.56 210 ASP A CA 1
ATOM 1739 C C . ASP A 1 210 ? -5.723 -6.771 26.721 1.00 89.56 210 ASP A C 1
ATOM 1741 O O . ASP A 1 210 ? -6.378 -7.542 26.016 1.00 89.56 210 ASP A O 1
ATOM 1745 N N . THR A 1 211 ? -4.431 -6.532 26.505 1.00 83.31 211 THR A N 1
ATOM 1746 C CA . THR A 1 211 ? -3.679 -7.096 25.378 1.00 83.31 211 THR A CA 1
ATOM 1747 C C . THR A 1 211 ? -3.656 -8.622 25.427 1.00 83.31 211 THR A C 1
ATOM 1749 O O . THR A 1 211 ? -3.701 -9.260 24.381 1.00 83.31 211 THR A O 1
ATOM 1752 N N . ASP A 1 212 ? -3.715 -9.210 26.628 1.00 89.56 212 ASP A N 1
ATOM 1753 C CA . ASP A 1 212 ? -3.774 -10.663 26.842 1.00 89.56 212 ASP A CA 1
ATOM 1754 C C . ASP A 1 212 ? -5.109 -11.291 26.386 1.00 89.56 212 ASP A C 1
ATOM 1756 O O . ASP A 1 212 ? -5.280 -12.514 26.421 1.00 89.56 212 ASP A O 1
ATOM 1760 N N . TRP A 1 213 ? -6.108 -10.477 26.025 1.00 90.19 213 TRP A N 1
ATOM 1761 C CA . TRP A 1 213 ? -7.389 -10.964 25.503 1.00 90.19 213 TRP A CA 1
ATOM 1762 C C . TRP A 1 213 ? -7.371 -11.146 23.987 1.00 90.19 213 TRP A C 1
ATOM 1764 O O . TRP A 1 213 ? -8.248 -11.833 23.454 1.00 90.19 213 TRP A O 1
ATOM 1774 N N . LEU A 1 214 ? -6.388 -10.544 23.315 1.00 80.19 214 LEU A N 1
ATOM 1775 C CA . LEU A 1 214 ? -6.216 -10.607 21.874 1.00 80.19 214 LEU A CA 1
ATOM 1776 C C . LEU A 1 214 ? -5.568 -11.937 21.475 1.00 80.19 214 LEU A C 1
ATOM 1778 O O . LEU A 1 214 ? -4.735 -12.496 22.188 1.00 80.19 214 LEU A O 1
ATOM 1782 N N . LEU A 1 215 ? -5.983 -12.457 20.328 1.00 77.00 215 LEU A N 1
ATOM 1783 C CA . LEU A 1 215 ? -5.491 -13.694 19.734 1.00 77.00 215 LEU A CA 1
ATOM 1784 C C . LEU A 1 215 ? -4.831 -13.390 18.386 1.00 77.00 215 LEU A C 1
ATOM 1786 O O . LEU A 1 215 ? -5.197 -12.400 17.749 1.00 77.00 215 LEU A O 1
ATOM 1790 N N . PRO A 1 216 ? -3.897 -14.233 17.916 1.00 58.47 216 PRO A N 1
ATOM 1791 C CA . PRO A 1 216 ? -3.432 -14.132 16.543 1.00 58.47 216 PRO A CA 1
ATOM 1792 C C . PRO A 1 216 ? -4.585 -14.498 15.602 1.00 58.47 216 PRO A C 1
ATOM 1794 O O . PRO A 1 216 ? -5.332 -15.449 15.854 1.00 58.47 216 PRO A O 1
ATOM 1797 N N . GLY A 1 217 ? -4.725 -13.745 14.519 1.00 52.84 217 GLY A N 1
ATOM 1798 C CA . GLY A 1 217 ? -5.799 -13.892 13.551 1.00 52.84 217 GLY A CA 1
ATOM 1799 C C . GLY A 1 217 ? -7.049 -13.075 13.886 1.00 52.84 217 GLY A C 1
ATOM 1800 O O . GLY A 1 217 ? -6.983 -11.970 14.426 1.00 52.84 217 GLY A O 1
ATOM 1801 N N . GLN A 1 218 ? -8.216 -13.606 13.525 1.00 62.75 218 GLN A N 1
ATOM 1802 C CA . GLN A 1 218 ? -9.494 -12.911 13.671 1.00 62.75 218 GLN A CA 1
ATOM 1803 C C . GLN A 1 218 ? -9.939 -12.849 15.142 1.00 62.75 218 GLN A C 1
ATOM 1805 O O . GLN A 1 218 ? -10.125 -13.876 15.796 1.00 62.75 218 GLN A O 1
ATOM 1810 N N . ASN A 1 219 ? -10.154 -11.635 15.647 1.00 70.88 219 ASN A N 1
ATOM 1811 C CA . ASN A 1 219 ? -10.662 -11.361 16.986 1.00 70.88 219 ASN A CA 1
ATOM 1812 C C . ASN A 1 219 ? -12.115 -10.906 16.917 1.00 70.88 219 ASN A C 1
ATOM 1814 O O . ASN A 1 219 ? -12.460 -10.039 16.121 1.00 70.88 219 ASN A O 1
ATOM 1818 N N . LYS A 1 220 ? -12.965 -11.456 17.781 1.00 77.38 220 LYS A N 1
ATOM 1819 C CA . LYS A 1 220 ? -14.383 -11.097 17.867 1.00 77.38 220 LYS A CA 1
ATOM 1820 C C . LYS A 1 220 ? -14.608 -10.099 18.998 1.00 77.38 220 LYS A C 1
ATOM 1822 O O . LYS A 1 220 ? -14.296 -10.405 20.147 1.00 77.38 220 LYS A O 1
ATOM 1827 N N . PHE A 1 221 ? -15.226 -8.964 18.698 1.00 74.25 221 PHE A N 1
ATOM 1828 C CA . PHE A 1 221 ? -15.659 -7.952 19.659 1.00 74.25 221 PHE A CA 1
ATOM 1829 C C . PHE A 1 221 ? -17.178 -7.869 19.656 1.00 74.25 221 PHE A C 1
ATOM 1831 O O . PHE A 1 221 ? -17.795 -7.551 18.644 1.00 74.25 221 PHE A O 1
ATOM 1838 N N . GLU A 1 222 ? -17.798 -8.161 20.793 1.00 80.62 222 GLU A N 1
ATOM 1839 C CA . GLU A 1 222 ? -19.243 -8.297 20.887 1.00 80.62 222 GLU A CA 1
ATOM 1840 C C . GLU A 1 222 ? -19.833 -7.438 22.005 1.00 80.62 222 GLU A C 1
ATOM 1842 O O . GLU A 1 222 ? -19.554 -7.646 23.183 1.00 80.62 222 GLU A O 1
ATOM 1847 N N . ILE A 1 223 ? -20.699 -6.490 21.656 1.00 78.31 223 ILE A N 1
ATOM 1848 C CA . ILE A 1 223 ? -21.474 -5.716 22.625 1.00 78.31 223 ILE A CA 1
ATOM 1849 C C . ILE A 1 223 ? -22.821 -6.400 22.842 1.00 78.31 223 ILE A C 1
ATOM 1851 O O . ILE A 1 223 ? -23.574 -6.608 21.895 1.00 78.31 223 ILE A O 1
ATOM 1855 N N . ARG A 1 224 ? -23.139 -6.709 24.102 1.00 75.44 224 ARG A N 1
ATOM 1856 C CA . ARG A 1 224 ? -24.382 -7.364 24.538 1.00 75.44 224 ARG A CA 1
ATOM 1857 C C . ARG A 1 224 ? -24.959 -6.702 25.782 1.00 75.44 224 ARG A C 1
ATOM 1859 O O . ARG A 1 224 ? -24.250 -6.072 26.566 1.00 75.44 224 ARG A O 1
ATOM 1866 N N . GLU A 1 225 ? -26.247 -6.907 26.020 1.00 73.38 225 GLU A N 1
ATOM 1867 C CA . GLU A 1 225 ? -26.890 -6.526 27.282 1.00 73.38 225 GLU A CA 1
ATOM 1868 C C . GLU A 1 225 ? -26.696 -7.585 28.385 1.00 73.38 225 GLU A C 1
ATOM 1870 O O . GLU A 1 225 ? -26.677 -8.794 28.154 1.00 73.38 225 GLU A O 1
ATOM 1875 N N . SER A 1 226 ? -26.557 -7.113 29.627 1.00 64.62 226 SER A N 1
ATOM 1876 C CA . SER A 1 226 ? -26.230 -7.877 30.832 1.00 64.62 226 SER A CA 1
ATOM 1877 C C . SER A 1 226 ? -27.436 -8.345 31.680 1.00 64.62 226 SER A C 1
ATOM 1879 O O . SER A 1 226 ? -27.176 -8.938 32.728 1.00 64.62 226 SER A O 1
ATOM 1881 N N . TRP A 1 227 ? -28.695 -8.206 31.194 1.00 64.12 227 TRP A N 1
ATOM 1882 C CA . TRP A 1 227 ? -29.954 -8.955 31.517 1.00 64.12 227 TRP A CA 1
ATOM 1883 C C . TRP A 1 227 ? -31.186 -8.168 32.059 1.00 64.12 227 TRP A C 1
ATOM 1885 O O . TRP A 1 227 ? -31.132 -7.561 33.132 1.00 64.12 227 TRP A O 1
ATOM 1895 N N . ARG A 1 228 ? -32.375 -8.460 31.470 1.00 48.22 228 ARG A N 1
ATOM 1896 C CA . ARG A 1 228 ? -33.677 -8.784 32.132 1.00 48.22 228 ARG A CA 1
ATOM 1897 C C . ARG A 1 228 ? -34.565 -9.708 31.260 1.00 48.22 228 ARG A C 1
ATOM 1899 O O . ARG A 1 228 ? -34.582 -9.599 30.047 1.00 48.22 228 ARG A O 1
ATOM 1906 N N . GLN A 1 229 ? -35.398 -10.542 31.906 1.00 43.75 229 GLN A N 1
ATOM 1907 C CA . GLN A 1 229 ? -36.429 -11.457 31.345 1.00 43.75 229 GLN A CA 1
ATOM 1908 C C . GLN A 1 229 ? -37.543 -10.809 30.477 1.00 43.75 229 GLN A C 1
ATOM 1910 O O . GLN A 1 229 ? -38.491 -11.500 30.105 1.00 43.75 229 GLN A O 1
ATOM 1915 N N . GLU A 1 230 ? -37.476 -9.508 30.190 1.00 41.78 230 GLU A N 1
ATOM 1916 C CA . GLU A 1 230 ? -38.530 -8.752 29.487 1.00 41.78 230 GLU A CA 1
ATOM 1917 C C . GLU A 1 230 ? -38.051 -8.073 28.188 1.00 41.78 230 GLU A C 1
ATOM 1919 O O . GLU A 1 230 ? -38.826 -7.315 27.605 1.00 41.78 230 GLU A O 1
ATOM 1924 N N . GLY A 1 231 ? -36.839 -8.392 27.710 1.00 42.84 231 GLY A N 1
ATOM 1925 C CA . GLY A 1 231 ? -36.350 -7.960 26.397 1.00 42.84 231 GLY A CA 1
ATOM 1926 C C . GLY A 1 231 ? -35.760 -6.551 26.351 1.00 42.84 231 GLY A C 1
ATOM 1927 O O . GLY A 1 231 ? -36.114 -5.703 27.179 1.00 42.84 231 GLY A O 1
ATOM 1928 N N . TRP A 1 232 ? -34.898 -6.290 25.357 1.00 46.66 232 TRP A N 1
ATOM 1929 C CA . TRP A 1 232 ? -34.495 -4.931 24.986 1.00 46.66 232 TRP A CA 1
ATOM 1930 C C . TRP A 1 232 ? -35.751 -4.093 24.758 1.00 46.66 232 TRP A C 1
ATOM 1932 O O . TRP A 1 232 ? -36.653 -4.442 23.991 1.00 46.66 232 TRP A O 1
ATOM 1942 N N . LYS A 1 233 ? -35.812 -2.923 25.392 1.00 49.59 233 LYS A N 1
ATOM 1943 C CA . LYS A 1 233 ? -36.491 -1.814 24.730 1.00 49.59 233 LYS A CA 1
ATOM 1944 C C . LYS A 1 233 ? -35.451 -1.263 23.777 1.00 49.59 233 LYS A C 1
ATOM 1946 O O . LYS A 1 233 ? -34.375 -0.910 24.234 1.00 49.59 233 LYS A O 1
ATOM 1951 N N . SER A 1 234 ? -35.786 -1.223 22.492 1.00 47.06 234 SER A N 1
ATOM 1952 C CA . SER A 1 234 ? -35.009 -0.789 21.317 1.00 47.06 234 SER A CA 1
ATOM 1953 C C . SER A 1 234 ? -34.410 0.639 21.398 1.00 47.06 234 SER A C 1
ATOM 1955 O O . SER A 1 234 ? -34.518 1.433 20.461 1.00 47.06 234 SER A O 1
ATOM 1957 N N . SER A 1 235 ? -33.905 1.051 22.559 1.00 51.53 235 SER A N 1
ATOM 1958 C CA . SER A 1 235 ? -33.724 2.435 22.973 1.00 51.53 235 SER A CA 1
ATOM 1959 C C . SER A 1 235 ? -32.637 2.642 24.030 1.00 51.53 235 SER A C 1
ATOM 1961 O O . SER A 1 235 ? -32.665 3.706 24.633 1.00 51.53 235 SER A O 1
ATOM 1963 N N . ASP A 1 236 ? -31.743 1.688 24.306 1.00 66.38 236 ASP A N 1
ATOM 1964 C CA . ASP A 1 236 ? -30.829 1.812 25.459 1.00 66.38 236 ASP A CA 1
ATOM 1965 C C . ASP A 1 236 ? -29.370 2.095 25.044 1.00 66.38 236 ASP A C 1
ATOM 1967 O O . ASP A 1 236 ? -28.747 3.031 25.551 1.00 66.38 236 ASP A O 1
ATOM 1971 N N . LEU A 1 237 ? -28.854 1.388 24.035 1.00 66.00 237 LEU A N 1
ATOM 1972 C CA . LEU A 1 237 ? -27.604 1.714 23.345 1.00 66.00 237 LEU A CA 1
ATOM 1973 C C . LEU A 1 237 ? -27.838 1.722 21.833 1.00 66.00 237 LEU A C 1
ATOM 1975 O O . LEU A 1 237 ? -28.416 0.790 21.273 1.00 66.00 237 LEU A O 1
ATOM 1979 N N . LYS A 1 238 ? -27.364 2.776 21.169 1.00 69.38 238 LYS A N 1
ATOM 1980 C CA . LYS A 1 238 ? -27.325 2.864 19.711 1.00 69.38 238 LYS A CA 1
ATOM 1981 C C . LYS A 1 238 ? -25.882 2.883 19.251 1.00 69.38 238 LYS A C 1
ATOM 1983 O O . LYS A 1 238 ? -25.131 3.747 19.687 1.00 69.38 238 LYS A O 1
ATOM 1988 N N . VAL A 1 239 ? -25.515 1.953 18.381 1.00 64.81 239 VAL A N 1
ATOM 1989 C CA . VAL A 1 239 ? -24.199 1.917 17.734 1.00 64.81 239 VAL A CA 1
ATOM 1990 C C . VAL A 1 239 ? -24.359 2.426 16.303 1.00 64.81 239 VAL A C 1
ATOM 1992 O O . VAL A 1 239 ? -25.405 2.205 15.689 1.00 64.81 239 VAL A O 1
ATOM 1995 N N . GLY A 1 240 ? -23.371 3.173 15.814 1.00 62.59 240 GLY A N 1
ATOM 1996 C CA . GLY A 1 240 ? -23.333 3.632 14.431 1.00 62.59 240 GLY A CA 1
ATOM 1997 C C . GLY A 1 240 ? -23.185 2.456 13.474 1.00 62.59 240 GLY A C 1
ATOM 1998 O O . GLY A 1 240 ? -22.323 1.605 13.683 1.00 62.59 240 GLY A O 1
ATOM 1999 N N . ILE A 1 241 ? -24.032 2.434 12.448 1.00 55.91 241 ILE A N 1
ATOM 2000 C CA . ILE A 1 241 ? -23.947 1.499 11.328 1.00 55.91 241 ILE A CA 1
ATOM 2001 C C . ILE A 1 241 ? -23.727 2.329 10.066 1.00 55.91 241 ILE A C 1
ATOM 2003 O O . ILE A 1 241 ? -24.534 3.223 9.773 1.00 55.91 241 ILE A O 1
ATOM 2007 N N . ASP A 1 242 ? -22.650 2.025 9.358 1.00 53.09 242 ASP A N 1
ATOM 2008 C CA . ASP A 1 242 ? -22.378 2.467 7.998 1.00 53.09 242 ASP A CA 1
ATOM 2009 C C . ASP A 1 242 ? -23.215 1.595 7.043 1.00 53.09 242 ASP A C 1
ATOM 2011 O O . ASP A 1 242 ? -23.086 0.381 7.034 1.00 53.09 242 ASP A O 1
ATOM 2015 N N . THR A 1 243 ? -24.163 2.174 6.303 1.00 47.84 243 THR A N 1
ATOM 2016 C CA . THR A 1 243 ? -25.139 1.422 5.480 1.00 47.84 243 THR A CA 1
ATOM 2017 C C . THR A 1 243 ? -24.843 1.421 3.977 1.00 47.84 243 THR A C 1
ATOM 2019 O O . THR A 1 243 ? -25.696 0.990 3.194 1.00 47.84 243 THR A O 1
ATOM 2022 N N . TYR A 1 244 ? -23.674 1.899 3.555 1.00 46.69 244 TYR A N 1
ATOM 2023 C CA . TYR A 1 244 ? -23.274 1.979 2.154 1.00 46.69 244 TYR A CA 1
ATOM 2024 C C . TYR A 1 244 ? -21.894 1.336 1.952 1.00 46.69 244 TYR A C 1
ATOM 2026 O O . TYR A 1 244 ? -21.027 1.407 2.807 1.00 46.69 244 TYR A O 1
ATOM 2034 N N . MET A 1 245 ? -21.707 0.673 0.805 1.00 42.56 245 MET A N 1
ATOM 2035 C CA . MET A 1 245 ? -20.424 0.084 0.382 1.00 42.56 245 MET A CA 1
ATOM 2036 C C . MET A 1 245 ? -19.500 1.178 -0.179 1.00 42.56 245 MET A C 1
ATOM 2038 O O . MET A 1 245 ? -19.172 1.167 -1.370 1.00 42.56 245 MET A O 1
ATOM 2042 N N . ASP A 1 246 ? -19.201 2.209 0.605 1.00 40.50 246 ASP A N 1
ATOM 2043 C CA . ASP A 1 246 ? -18.469 3.373 0.104 1.00 40.50 246 ASP A CA 1
ATOM 2044 C C . ASP A 1 246 ? -17.426 3.954 1.063 1.00 40.50 246 ASP A C 1
ATOM 2046 O O . ASP A 1 246 ? -17.094 5.134 0.943 1.00 40.50 246 ASP A O 1
ATOM 2050 N N . TYR A 1 247 ? -16.809 3.102 1.893 1.00 40.44 247 TYR A N 1
ATOM 2051 C CA . TYR A 1 247 ? -15.583 3.432 2.630 1.00 40.44 247 TYR A CA 1
ATOM 2052 C C . TYR A 1 247 ? -15.743 4.716 3.478 1.00 40.44 247 TYR A C 1
ATOM 2054 O O . TYR A 1 247 ? -14.970 5.668 3.346 1.00 40.44 247 TYR A O 1
ATOM 2062 N N . GLY A 1 248 ? -16.786 4.769 4.322 1.00 37.88 248 GLY A N 1
ATOM 2063 C CA . GLY A 1 248 ? -17.043 5.870 5.265 1.00 37.88 248 GLY A CA 1
ATOM 2064 C C . GLY A 1 248 ? -18.011 6.969 4.799 1.00 37.88 248 GLY A C 1
ATOM 2065 O O . GLY A 1 248 ? -18.178 7.968 5.500 1.00 37.88 248 GLY A O 1
ATOM 2066 N N . ARG A 1 249 ? -18.688 6.806 3.655 1.00 37.19 249 ARG A N 1
ATOM 2067 C CA . ARG A 1 249 ? -19.598 7.800 3.038 1.00 37.19 249 ARG A CA 1
ATOM 2068 C C . ARG A 1 249 ? -21.080 7.624 3.408 1.00 37.19 249 ARG A C 1
ATOM 2070 O O . ARG A 1 249 ? -21.993 8.033 2.682 1.00 37.19 249 ARG A O 1
ATOM 2077 N N . SER A 1 250 ? -21.362 7.080 4.586 1.00 33.12 250 SER A N 1
ATOM 2078 C CA . SER A 1 250 ? -22.730 6.730 4.956 1.00 33.12 250 SER A CA 1
ATOM 2079 C C . SER A 1 250 ? -23.549 7.776 5.694 1.00 33.12 250 SER A C 1
ATOM 2081 O O . SER A 1 250 ? -23.136 8.378 6.684 1.00 33.12 250 SER A O 1
ATOM 2083 N N . ASP A 1 251 ? -24.843 7.793 5.366 1.00 40.62 251 ASP A N 1
ATOM 2084 C CA . ASP A 1 251 ? -25.877 8.118 6.343 1.00 40.62 251 ASP A CA 1
ATOM 2085 C C . ASP A 1 251 ? -25.733 7.198 7.574 1.00 40.62 251 ASP A C 1
ATOM 2087 O O . ASP A 1 251 ? -26.130 6.032 7.524 1.00 40.62 251 ASP A O 1
ATOM 2091 N N . ILE A 1 252 ? -25.272 7.724 8.711 1.00 46.91 252 ILE A N 1
ATOM 2092 C CA . ILE A 1 252 ? -25.249 6.957 9.964 1.00 46.91 252 ILE A CA 1
ATOM 2093 C C . ILE A 1 252 ? -26.691 6.637 10.367 1.00 46.91 252 ILE A C 1
ATOM 2095 O O . ILE A 1 252 ? -27.467 7.512 10.785 1.00 46.91 252 ILE A O 1
ATOM 2099 N N . LYS A 1 253 ? -27.085 5.368 10.232 1.00 49.84 253 LYS A N 1
ATOM 2100 C CA . LYS A 1 253 ? -28.417 4.917 10.644 1.00 49.84 253 LYS A CA 1
ATOM 2101 C C . LYS A 1 253 ? -28.380 4.402 12.075 1.00 49.84 253 LYS A C 1
ATOM 2103 O O . LYS A 1 253 ? -27.414 3.834 12.563 1.00 49.84 253 LYS A O 1
ATOM 2108 N N . GLN A 1 254 ? -29.493 4.625 12.763 1.00 51.66 254 GLN A N 1
ATOM 2109 C CA . GLN A 1 254 ? -29.708 4.103 14.105 1.00 51.66 254 GLN A CA 1
ATOM 2110 C C . GLN A 1 254 ? -30.065 2.617 14.009 1.00 51.66 254 GLN A C 1
ATOM 2112 O O . GLN A 1 254 ? -30.909 2.267 13.177 1.00 51.66 254 GLN A O 1
ATOM 2117 N N . ASN A 1 255 ? -29.574 1.793 14.937 1.00 53.94 255 ASN A N 1
ATOM 2118 C CA . ASN A 1 255 ? -29.980 0.394 15.163 1.00 53.94 255 ASN A CA 1
ATOM 2119 C C . ASN A 1 255 ? -31.452 0.243 15.644 1.00 53.94 255 ASN A C 1
ATOM 2121 O O . ASN A 1 255 ? -31.793 -0.601 16.457 1.00 53.94 255 ASN A O 1
ATOM 2125 N N . THR A 1 256 ? -32.368 1.090 15.171 1.00 47.12 256 THR A N 1
ATOM 2126 C CA . THR A 1 256 ? -33.793 1.092 15.561 1.00 47.12 256 THR A CA 1
ATOM 2127 C C . THR A 1 256 ? -34.643 0.064 14.805 1.00 47.12 256 THR A C 1
ATOM 2129 O O . THR A 1 256 ? -35.821 -0.079 15.117 1.00 47.12 256 THR A O 1
ATOM 2132 N N . ASN A 1 257 ? -34.064 -0.612 13.804 1.00 48.53 257 ASN A N 1
ATOM 2133 C CA . ASN A 1 257 ? -34.588 -1.761 13.056 1.00 48.53 257 ASN A CA 1
ATOM 2134 C C . ASN A 1 257 ? -33.387 -2.552 12.499 1.00 48.53 257 ASN A C 1
ATOM 2136 O O . ASN A 1 257 ? -32.315 -1.962 12.379 1.00 48.53 257 ASN A O 1
ATOM 2140 N N . TYR A 1 258 ? -33.572 -3.818 12.101 1.00 47.47 258 TYR A N 1
ATOM 2141 C CA . TYR A 1 258 ? -32.559 -4.583 11.353 1.00 47.47 258 TYR A CA 1
ATOM 2142 C C . TYR A 1 258 ? -32.068 -3.759 10.149 1.00 47.47 258 TYR A C 1
ATOM 2144 O O . TYR A 1 258 ? -32.884 -3.281 9.343 1.00 47.47 258 TYR A O 1
ATOM 2152 N N . LYS A 1 259 ? -30.755 -3.534 10.072 1.00 49.91 259 LYS A N 1
ATOM 2153 C CA . LYS A 1 259 ? -30.096 -2.759 9.020 1.00 49.91 259 LYS A CA 1
ATOM 2154 C C . LYS A 1 259 ? -28.796 -3.451 8.646 1.00 49.91 259 LYS A C 1
ATOM 2156 O O . LYS A 1 259 ? -27.958 -3.648 9.515 1.00 49.91 259 LYS A O 1
ATOM 2161 N N . ASP A 1 260 ? -28.678 -3.788 7.369 1.00 47.81 260 ASP A N 1
ATOM 2162 C CA . ASP A 1 260 ? -27.440 -4.290 6.782 1.00 47.81 260 ASP A CA 1
ATOM 2163 C C . ASP A 1 260 ? -26.448 -3.119 6.681 1.00 47.81 260 ASP A C 1
ATOM 2165 O O . ASP A 1 260 ? -26.855 -2.004 6.325 1.00 47.81 260 ASP A O 1
ATOM 2169 N N . GLY A 1 261 ? -25.187 -3.357 7.040 1.00 50.69 261 GLY A N 1
ATOM 2170 C CA . GLY A 1 261 ? -24.139 -2.340 7.084 1.00 50.69 261 GLY A CA 1
ATOM 2171 C C . GLY A 1 261 ? -22.977 -2.711 8.011 1.00 50.69 261 GLY A C 1
ATOM 2172 O O . GLY A 1 261 ? -23.080 -3.681 8.761 1.00 50.69 261 GLY A O 1
ATOM 2173 N N . GLU A 1 262 ? -21.898 -1.935 7.972 1.00 50.25 262 GLU A N 1
ATOM 2174 C CA . GLU A 1 262 ? -20.695 -2.128 8.787 1.00 50.25 262 GLU A CA 1
ATOM 2175 C C . GLU A 1 262 ? -20.782 -1.388 10.119 1.00 50.25 262 GLU A C 1
ATOM 2177 O O . GLU A 1 262 ? -21.346 -0.295 10.241 1.00 50.25 262 GLU A O 1
ATOM 2182 N N . LEU A 1 263 ? -20.220 -1.990 11.164 1.00 57.56 263 LEU A N 1
ATOM 2183 C CA . LEU A 1 263 ? -20.175 -1.359 12.473 1.00 57.56 263 LEU A CA 1
ATOM 2184 C C . LEU A 1 263 ? -19.076 -0.301 12.528 1.00 57.56 263 LEU A C 1
ATOM 2186 O O . LEU A 1 263 ? -17.913 -0.591 12.268 1.00 57.56 263 LEU A O 1
ATOM 2190 N N . MET A 1 264 ? -19.425 0.899 13.001 1.00 60.81 264 MET A N 1
ATOM 2191 C CA . MET A 1 264 ? -18.469 1.985 13.248 1.00 60.81 264 MET A CA 1
ATOM 2192 C C . MET A 1 264 ? -17.618 1.681 14.491 1.00 60.81 264 MET A C 1
ATOM 2194 O O . MET A 1 264 ? -17.814 2.253 15.573 1.00 60.81 264 MET A O 1
ATOM 2198 N N . MET A 1 265 ? -16.699 0.732 14.336 1.00 61.81 265 MET A N 1
ATOM 2199 C CA . MET A 1 265 ? -15.774 0.242 15.346 1.00 61.81 265 MET A CA 1
ATOM 2200 C C . MET A 1 265 ? -14.390 0.036 14.729 1.00 61.81 265 MET A C 1
ATOM 2202 O O . MET A 1 265 ? -14.272 -0.546 13.658 1.00 61.81 265 MET A O 1
ATOM 2206 N N . TYR A 1 266 ? -13.339 0.468 15.421 1.00 55.19 266 TYR A N 1
ATOM 2207 C CA . TYR A 1 266 ? -11.956 0.186 15.024 1.00 55.19 266 TYR A CA 1
ATOM 2208 C C . TYR A 1 266 ? -11.080 -0.042 16.251 1.00 55.19 266 TYR A C 1
ATOM 2210 O O . TYR A 1 266 ? -11.392 0.436 17.346 1.00 55.19 266 TYR A O 1
ATOM 2218 N N . LEU A 1 267 ? -9.971 -0.757 16.078 1.00 54.75 267 LEU A N 1
ATOM 2219 C CA . LEU A 1 267 ? -9.011 -1.016 17.145 1.00 54.75 267 LEU A CA 1
ATOM 2220 C C . LEU A 1 267 ? -7.733 -0.224 16.888 1.00 54.75 267 LEU A C 1
ATOM 2222 O O . LEU A 1 267 ? -7.072 -0.386 15.870 1.00 54.75 267 LEU A O 1
ATOM 2226 N N . LEU A 1 268 ? -7.371 0.626 17.840 1.00 56.53 268 LEU A N 1
ATOM 2227 C CA . LEU A 1 268 ? -6.067 1.270 17.883 1.00 56.53 268 LEU A CA 1
ATOM 2228 C C . LEU A 1 268 ? -5.145 0.426 18.758 1.00 56.53 268 LEU A C 1
ATOM 2230 O O . LEU A 1 268 ? -5.438 0.228 19.941 1.00 56.53 268 LEU A O 1
ATOM 2234 N N . ILE A 1 269 ? -4.030 -0.037 18.202 1.00 56.47 269 ILE A N 1
ATOM 2235 C CA . ILE A 1 269 ? -2.995 -0.742 18.956 1.00 56.47 269 ILE A CA 1
ATOM 2236 C C . ILE A 1 269 ? -1.706 0.076 18.991 1.00 56.47 269 ILE A C 1
ATOM 2238 O O . ILE A 1 269 ? -1.330 0.750 18.035 1.00 56.47 269 ILE A O 1
ATOM 2242 N N . THR A 1 270 ? -1.021 0.015 20.125 1.00 60.53 270 THR A N 1
ATOM 2243 C CA . THR A 1 270 ? 0.317 0.584 20.307 1.00 60.53 270 THR A CA 1
ATOM 2244 C C . THR A 1 270 ? 1.270 -0.562 20.554 1.00 60.53 270 THR A C 1
ATOM 2246 O O . THR A 1 270 ? 0.992 -1.380 21.431 1.00 60.53 270 THR A O 1
ATOM 2249 N N . THR A 1 271 ? 2.405 -0.613 19.869 1.00 54.00 271 THR A N 1
ATOM 2250 C CA . THR A 1 271 ? 3.413 -1.658 20.081 1.00 54.00 271 THR A CA 1
ATOM 2251 C C . THR A 1 271 ? 4.657 -1.127 20.807 1.00 54.00 271 THR A C 1
ATOM 2253 O O . THR A 1 271 ? 4.987 0.058 20.733 1.00 54.00 271 THR A O 1
ATOM 2256 N N . THR A 1 272 ? 5.342 -1.979 21.580 1.00 49.66 272 THR A N 1
ATOM 2257 C CA . THR A 1 272 ? 6.722 -1.726 22.022 1.00 49.66 272 THR A CA 1
ATOM 2258 C C . THR A 1 272 ? 7.636 -2.228 20.935 1.00 49.66 272 THR A C 1
ATOM 2260 O O . THR A 1 272 ? 7.765 -3.438 20.770 1.00 49.66 272 THR A O 1
ATOM 2263 N N . GLY A 1 273 ? 8.339 -1.304 20.298 1.00 43.28 273 GLY A N 1
ATOM 2264 C CA . GLY A 1 273 ? 9.367 -1.665 19.344 1.00 43.28 273 GLY A CA 1
ATOM 2265 C C . GLY A 1 273 ? 8.802 -2.056 17.988 1.00 43.28 273 GLY A C 1
ATOM 2266 O O . GLY A 1 273 ? 7.678 -2.541 17.844 1.00 43.28 273 GLY A O 1
ATOM 2267 N N . ASP A 1 274 ? 9.644 -1.747 17.023 1.00 39.22 274 ASP A N 1
ATOM 2268 C CA . ASP A 1 274 ? 9.570 -2.110 15.625 1.00 39.22 274 ASP A CA 1
ATOM 2269 C C . ASP A 1 274 ? 9.458 -3.645 15.495 1.00 39.22 274 ASP A C 1
ATOM 2271 O O . ASP A 1 274 ? 10.073 -4.358 16.309 1.00 39.22 274 ASP A O 1
ATOM 2275 N N . PRO A 1 275 ? 8.578 -4.189 14.630 1.00 38.72 275 PRO A N 1
ATOM 2276 C CA . PRO A 1 275 ? 8.355 -5.620 14.577 1.00 38.72 275 PRO A CA 1
ATOM 2277 C C . PRO A 1 275 ? 9.580 -6.439 14.191 1.00 38.72 275 PRO A C 1
ATOM 2279 O O . PRO A 1 275 ? 9.694 -7.553 14.687 1.00 38.72 275 PRO A O 1
ATOM 2282 N N . ASP A 1 276 ? 10.531 -5.868 13.485 1.00 37.38 276 ASP A N 1
ATOM 2283 C CA . ASP A 1 276 ? 11.900 -6.350 13.457 1.00 37.38 276 ASP A CA 1
ATOM 2284 C C . ASP A 1 276 ? 12.813 -5.146 13.690 1.00 37.38 276 ASP A C 1
ATOM 2286 O O . ASP A 1 276 ? 12.340 -4.088 14.085 1.00 37.38 276 ASP A O 1
ATOM 2290 N N . GLY A 1 277 ? 14.129 -5.277 13.599 1.00 40.78 277 GLY A N 1
ATOM 2291 C CA . GLY A 1 277 ? 15.027 -4.135 13.805 1.00 40.78 277 GLY A CA 1
ATOM 2292 C C . GLY A 1 277 ? 14.800 -2.966 12.845 1.00 40.78 277 GLY A C 1
ATOM 2293 O O . GLY A 1 277 ? 15.408 -1.921 13.073 1.00 40.78 277 GLY A O 1
ATOM 2294 N N . ASP A 1 278 ? 13.933 -3.142 11.855 1.00 48.69 278 ASP A N 1
ATOM 2295 C CA . ASP A 1 278 ? 13.815 -2.331 10.670 1.00 48.69 278 ASP A CA 1
ATOM 2296 C C . ASP A 1 278 ? 12.318 -2.144 10.359 1.00 48.69 278 ASP A C 1
ATOM 2298 O O . ASP A 1 278 ? 11.497 -3.053 10.517 1.00 48.69 278 ASP A O 1
ATOM 2302 N N . ALA A 1 279 ? 11.931 -0.912 10.050 1.00 62.00 279 ALA A N 1
ATOM 2303 C CA . ALA A 1 279 ? 10.566 -0.622 9.639 1.00 62.00 279 ALA A CA 1
ATOM 2304 C C . ALA A 1 279 ? 10.374 -1.160 8.226 1.00 62.00 279 ALA A C 1
ATOM 2306 O O . ALA A 1 279 ? 11.313 -1.016 7.461 1.00 62.00 279 ALA A O 1
ATOM 2307 N N . PHE A 1 280 ? 9.168 -1.632 7.870 1.00 82.25 280 PHE A N 1
ATOM 2308 C CA . PHE A 1 280 ? 8.877 -2.138 6.519 1.00 82.25 280 PHE A CA 1
ATOM 2309 C C . PHE A 1 280 ? 9.546 -1.290 5.448 1.00 82.25 280 PHE A C 1
ATOM 2311 O O . PHE A 1 280 ? 9.404 -0.060 5.456 1.00 82.25 280 PHE A O 1
ATOM 2318 N N . GLU A 1 281 ? 10.272 -1.929 4.558 1.00 88.31 281 GLU A N 1
ATOM 2319 C CA . GLU A 1 281 ? 11.192 -1.265 3.668 1.00 88.31 281 GLU A CA 1
ATOM 2320 C C . GLU A 1 281 ? 10.678 -1.259 2.243 1.00 88.31 281 GLU A C 1
ATOM 2322 O O . GLU A 1 281 ? 10.049 -2.183 1.730 1.00 88.31 281 GLU A O 1
ATOM 2327 N N . TYR A 1 282 ? 10.948 -0.152 1.569 1.00 94.56 282 TYR A N 1
ATOM 2328 C CA . TYR A 1 282 ? 10.782 -0.084 0.135 1.00 94.56 282 TYR A CA 1
ATOM 2329 C C . TYR A 1 282 ? 12.029 0.478 -0.512 1.00 94.56 282 TYR A C 1
ATOM 2331 O O . TYR A 1 282 ? 12.694 1.377 0.010 1.00 94.56 282 TYR A O 1
ATOM 2339 N N . SER A 1 283 ? 12.318 -0.033 -1.693 1.00 95.62 283 SER A N 1
ATOM 2340 C CA . SER A 1 283 ? 13.402 0.438 -2.530 1.00 95.62 283 SER A CA 1
ATOM 2341 C C . SER A 1 283 ? 12.911 0.690 -3.946 1.00 95.62 283 SER A C 1
ATOM 2343 O O . SER A 1 283 ? 11.779 0.357 -4.324 1.00 95.62 283 SER A O 1
ATOM 2345 N N . GLY A 1 284 ? 13.741 1.340 -4.752 1.00 96.75 284 GLY A N 1
ATOM 2346 C CA . GLY A 1 284 ? 13.399 1.471 -6.152 1.00 96.75 284 GLY A CA 1
ATOM 2347 C C . GLY A 1 284 ? 14.515 1.917 -7.061 1.00 96.75 284 GLY A C 1
ATOM 2348 O O . GLY A 1 284 ? 15.545 2.451 -6.652 1.00 96.75 284 GLY A O 1
ATOM 2349 N N . THR A 1 285 ? 14.261 1.704 -8.342 1.00 96.75 285 THR A N 1
ATOM 2350 C CA . THR A 1 285 ? 15.158 2.059 -9.432 1.00 96.75 285 THR A CA 1
ATOM 2351 C C . THR A 1 285 ? 14.368 2.705 -10.564 1.00 96.75 285 THR A C 1
ATOM 2353 O O . THR A 1 285 ? 13.269 2.265 -10.920 1.00 96.75 285 THR A O 1
ATOM 2356 N N . TYR A 1 286 ? 14.908 3.763 -11.168 1.00 96.44 286 TYR A N 1
ATOM 2357 C CA . TYR A 1 286 ? 14.344 4.287 -12.413 1.00 96.44 286 TYR A CA 1
ATOM 2358 C C . TYR A 1 286 ? 15.391 4.855 -13.364 1.00 96.44 286 TYR A C 1
ATOM 2360 O O . TYR A 1 286 ? 16.406 5.414 -12.950 1.00 96.44 286 TYR A O 1
ATOM 2368 N N . ILE A 1 287 ? 15.122 4.741 -14.664 1.00 96.19 287 ILE A N 1
ATOM 2369 C CA . ILE A 1 287 ? 16.035 5.188 -15.721 1.00 96.19 287 ILE A CA 1
ATOM 2370 C C . ILE A 1 287 ? 15.236 5.978 -16.760 1.00 96.19 287 ILE A C 1
ATOM 2372 O O . ILE A 1 287 ? 14.372 5.420 -17.438 1.00 96.19 287 ILE A O 1
ATOM 2376 N N . GLU A 1 288 ? 15.502 7.279 -16.893 1.00 94.56 288 GLU A N 1
ATOM 2377 C CA . GLU A 1 288 ? 14.893 8.123 -17.927 1.00 94.56 288 GLU A CA 1
ATOM 2378 C C . GLU A 1 288 ? 15.783 8.222 -19.174 1.00 94.56 288 GLU A C 1
ATOM 2380 O O . GLU A 1 288 ? 15.277 8.159 -20.296 1.00 94.56 288 GLU A O 1
ATOM 2385 N N . GLU A 1 289 ? 17.102 8.353 -19.001 1.00 94.62 289 GLU A N 1
ATOM 2386 C CA . GLU A 1 289 ? 18.051 8.594 -20.088 1.00 94.62 289 GLU A CA 1
ATOM 2387 C C . GLU A 1 289 ? 18.727 7.307 -20.569 1.00 94.62 289 GLU A C 1
ATOM 2389 O O . GLU A 1 289 ? 19.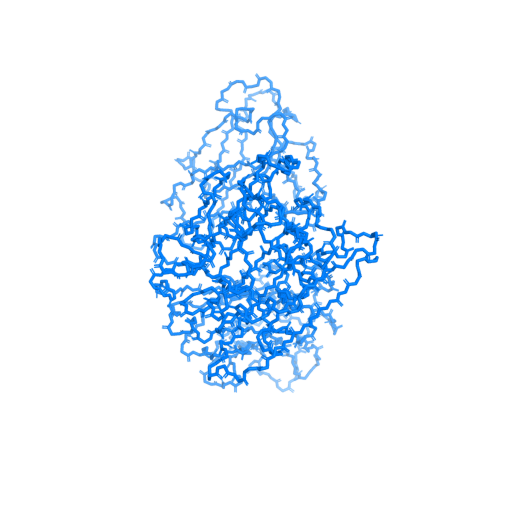551 6.723 -19.861 1.00 94.62 289 GLU A O 1
ATOM 2394 N N . TYR A 1 290 ? 18.500 6.933 -21.828 1.00 95.62 290 TYR A N 1
ATOM 2395 C CA . TYR A 1 290 ? 19.085 5.736 -22.431 1.00 95.62 290 TYR A CA 1
ATOM 2396 C C . TYR A 1 290 ? 20.072 6.071 -23.552 1.00 95.62 290 TYR A C 1
ATOM 2398 O O . TYR A 1 290 ? 19.888 6.990 -24.348 1.00 95.62 290 TYR A O 1
ATOM 2406 N N . ILE A 1 291 ? 21.152 5.289 -23.662 1.00 95.56 291 ILE A N 1
ATOM 2407 C CA . ILE A 1 291 ? 22.147 5.495 -24.728 1.00 95.56 291 ILE A CA 1
ATOM 2408 C C . ILE A 1 291 ? 21.649 4.934 -26.067 1.00 95.56 291 ILE A C 1
ATOM 2410 O O . ILE A 1 291 ? 21.857 5.551 -27.116 1.00 95.56 291 ILE A O 1
ATOM 2414 N N . ASN A 1 292 ? 21.019 3.755 -26.033 1.00 92.94 292 ASN A N 1
ATOM 2415 C CA . ASN A 1 292 ? 20.630 2.999 -27.230 1.00 92.94 292 ASN A CA 1
ATOM 2416 C C . ASN A 1 292 ? 19.114 2.772 -27.361 1.00 92.94 292 ASN A C 1
ATOM 2418 O O . ASN A 1 292 ? 18.667 2.294 -28.405 1.00 92.94 292 ASN A O 1
ATOM 2422 N N . LEU A 1 293 ? 18.333 3.140 -26.344 1.00 94.06 293 LEU A N 1
ATOM 2423 C CA . LEU A 1 293 ? 16.870 3.114 -26.350 1.00 94.06 293 LEU A CA 1
ATOM 2424 C C . LEU A 1 293 ? 16.319 4.550 -26.317 1.00 94.06 293 LEU A C 1
ATOM 2426 O O . LEU A 1 293 ? 17.066 5.480 -26.017 1.00 94.06 293 LEU A O 1
ATOM 2430 N N . PRO A 1 294 ? 15.046 4.773 -26.688 1.00 94.12 294 PRO A N 1
ATOM 2431 C CA . PRO A 1 294 ? 14.424 6.085 -26.546 1.00 94.12 294 PRO A CA 1
ATOM 2432 C C . PRO A 1 294 ? 14.367 6.515 -25.080 1.00 94.12 294 PRO A C 1
ATOM 2434 O O . PRO A 1 294 ? 14.010 5.706 -24.232 1.00 94.12 294 PRO A O 1
ATOM 2437 N N . ASP A 1 295 ? 14.627 7.785 -24.793 1.00 93.88 295 ASP A N 1
ATOM 2438 C CA . ASP A 1 295 ? 14.452 8.306 -23.436 1.00 93.88 295 ASP A CA 1
ATOM 2439 C C . ASP A 1 295 ? 12.986 8.202 -22.986 1.00 93.88 295 ASP A C 1
ATOM 2441 O O . ASP A 1 295 ? 12.049 8.393 -23.776 1.00 93.88 295 ASP A O 1
ATOM 2445 N N . LEU A 1 296 ? 12.805 7.919 -21.702 1.00 92.44 296 LEU A N 1
ATOM 2446 C CA . LEU A 1 296 ? 11.537 8.041 -20.996 1.00 92.44 296 LEU A CA 1
ATOM 2447 C C . LEU A 1 296 ? 11.462 9.426 -20.339 1.00 92.44 296 LEU A C 1
ATOM 2449 O O . LEU A 1 296 ? 12.416 10.201 -20.351 1.00 92.44 296 LEU A O 1
ATOM 2453 N N . SER A 1 297 ? 10.299 9.787 -19.806 1.00 87.62 297 SER A N 1
ATOM 2454 C CA . SER A 1 297 ? 10.132 11.072 -19.130 1.00 87.62 297 SER A CA 1
ATOM 2455 C C . SER A 1 297 ? 9.209 10.956 -17.933 1.00 87.62 297 SER A C 1
ATOM 2457 O O . SER A 1 297 ? 8.244 10.190 -17.958 1.00 87.62 297 SER A O 1
ATOM 2459 N N . ASP A 1 298 ? 9.469 11.802 -16.941 1.00 85.56 298 ASP A N 1
ATOM 2460 C CA . ASP A 1 298 ? 8.627 12.001 -15.765 1.00 85.56 298 ASP A CA 1
ATOM 2461 C C . ASP A 1 298 ? 8.491 10.754 -14.863 1.00 85.56 298 ASP A C 1
ATOM 2463 O O . ASP A 1 298 ? 7.530 10.633 -14.102 1.00 85.56 298 ASP A O 1
ATOM 2467 N N . LEU A 1 299 ? 9.464 9.836 -14.893 1.00 90.94 299 LEU A N 1
ATOM 2468 C CA . LEU A 1 299 ? 9.505 8.648 -14.032 1.00 90.94 299 LEU A CA 1
ATOM 2469 C C . LEU A 1 299 ? 9.694 9.015 -12.561 1.00 90.94 299 LEU A C 1
ATOM 2471 O O . LEU A 1 299 ? 9.140 8.354 -11.682 1.00 90.94 299 LEU A O 1
ATOM 2475 N N . HIS A 1 300 ? 10.368 10.132 -12.284 1.00 85.94 300 HIS A N 1
ATOM 2476 C CA . HIS A 1 300 ? 10.445 10.688 -10.934 1.00 85.94 300 HIS A CA 1
ATOM 2477 C C . HIS A 1 300 ? 9.055 10.967 -10.320 1.00 85.94 300 HIS A C 1
ATOM 2479 O O . HIS A 1 300 ? 8.910 10.923 -9.099 1.00 85.94 300 HIS A O 1
ATOM 2485 N N . LEU A 1 301 ? 8.013 11.227 -11.127 1.00 85.38 301 LEU A N 1
ATOM 2486 C CA . LEU A 1 301 ? 6.642 11.385 -10.623 1.00 85.38 301 LEU A CA 1
ATOM 2487 C C . LEU A 1 301 ? 6.030 10.050 -10.186 1.00 85.38 301 LEU A C 1
ATOM 2489 O O . LEU A 1 301 ? 5.231 10.034 -9.250 1.00 85.38 301 LEU A O 1
ATOM 2493 N N . ASN A 1 302 ? 6.391 8.940 -10.838 1.00 90.88 302 ASN A N 1
ATOM 2494 C CA . ASN A 1 302 ? 5.994 7.608 -10.386 1.00 90.88 302 ASN A CA 1
ATOM 2495 C C . ASN A 1 302 ? 6.662 7.290 -9.048 1.00 90.88 302 ASN A C 1
ATOM 2497 O O . ASN A 1 302 ? 5.977 6.891 -8.110 1.00 90.88 302 ASN A O 1
ATOM 2501 N N . TRP A 1 303 ? 7.962 7.559 -8.919 1.00 93.50 303 TRP A N 1
ATOM 2502 C CA . TRP A 1 303 ? 8.656 7.364 -7.647 1.00 93.50 303 TRP A CA 1
ATOM 2503 C C . TRP A 1 303 ? 8.056 8.206 -6.513 1.00 93.50 303 TRP A C 1
ATOM 2505 O O . TRP A 1 303 ? 7.781 7.690 -5.435 1.00 93.50 303 TRP A O 1
ATOM 2515 N N . GLN A 1 304 ? 7.718 9.476 -6.770 1.00 84.62 304 GLN A N 1
ATOM 2516 C CA . GLN A 1 304 ? 7.008 10.312 -5.792 1.00 84.62 304 GLN A CA 1
ATOM 2517 C C . GLN A 1 304 ? 5.670 9.709 -5.338 1.00 84.62 304 GLN A C 1
ATOM 2519 O O . GLN A 1 304 ? 5.237 9.972 -4.216 1.00 84.62 304 GLN A O 1
ATOM 2524 N N . LYS A 1 305 ? 4.995 8.916 -6.186 1.00 85.12 305 LYS A N 1
ATOM 2525 C CA . LYS A 1 305 ? 3.791 8.176 -5.789 1.00 85.12 305 LYS A CA 1
ATOM 2526 C C . LYS A 1 305 ? 4.119 7.012 -4.868 1.00 85.12 305 LYS A C 1
ATOM 2528 O O . LYS A 1 305 ? 3.427 6.874 -3.867 1.00 85.12 305 LYS A O 1
ATOM 2533 N N . VAL A 1 306 ? 5.167 6.245 -5.160 1.00 92.62 306 VAL A N 1
ATOM 2534 C CA . VAL A 1 306 ? 5.650 5.179 -4.267 1.00 92.62 306 VAL A CA 1
ATOM 2535 C C . VAL A 1 306 ? 6.011 5.760 -2.897 1.00 92.62 306 VAL A C 1
ATOM 2537 O O . VAL A 1 306 ? 5.421 5.359 -1.901 1.00 92.62 306 VAL A O 1
ATOM 2540 N N . GLN A 1 307 ? 6.854 6.798 -2.847 1.00 83.88 307 GLN A N 1
ATOM 2541 C CA . GLN A 1 307 ? 7.244 7.468 -1.597 1.00 83.88 307 GLN A CA 1
ATOM 2542 C C . GLN A 1 307 ? 6.053 8.049 -0.831 1.00 83.88 307 GLN A C 1
ATOM 2544 O O . GLN A 1 307 ? 6.010 8.026 0.399 1.00 83.88 307 GLN A O 1
ATOM 2549 N N . TYR A 1 308 ? 5.077 8.615 -1.545 1.00 71.75 308 TYR A N 1
ATOM 2550 C CA . TYR A 1 308 ? 3.872 9.121 -0.906 1.00 71.75 308 TYR A CA 1
ATOM 2551 C C . TYR A 1 308 ? 3.095 7.993 -0.231 1.00 71.75 308 TYR A C 1
ATOM 2553 O O . TYR A 1 308 ? 2.751 8.119 0.939 1.00 71.75 308 TYR A O 1
ATOM 2561 N N . TRP A 1 309 ? 2.836 6.905 -0.947 1.00 84.19 309 TRP A N 1
ATOM 2562 C CA . TRP A 1 309 ? 1.995 5.826 -0.452 1.00 84.19 309 TRP A CA 1
ATOM 2563 C C . TRP A 1 309 ? 2.700 4.951 0.586 1.00 84.19 309 TRP A C 1
ATOM 2565 O O . TRP A 1 309 ? 2.176 4.792 1.683 1.00 84.19 309 TRP A O 1
ATOM 2575 N N . LEU A 1 310 ? 3.896 4.446 0.295 1.00 81.88 310 LEU A N 1
ATOM 2576 C CA . LEU A 1 310 ? 4.636 3.593 1.226 1.00 81.88 310 LEU A CA 1
ATOM 2577 C C . LEU A 1 310 ? 5.244 4.421 2.362 1.00 81.88 310 LEU A C 1
ATOM 2579 O O . LEU A 1 310 ? 4.955 4.172 3.528 1.00 81.88 310 LEU A O 1
ATOM 2583 N N . GLY A 1 311 ? 5.978 5.487 2.041 1.00 70.81 311 GLY A N 1
ATOM 2584 C CA . GLY A 1 311 ? 6.637 6.324 3.045 1.00 70.81 311 GLY A CA 1
ATOM 2585 C C . GLY A 1 311 ? 5.684 7.170 3.892 1.00 70.81 311 GLY A C 1
ATOM 2586 O O . GLY A 1 311 ? 5.706 7.100 5.119 1.00 70.81 311 GLY A O 1
ATOM 2587 N N . ASN A 1 312 ? 4.842 7.997 3.261 1.00 61.06 312 ASN A N 1
ATOM 2588 C CA . ASN A 1 312 ? 4.036 8.971 4.013 1.00 61.06 312 ASN A CA 1
ATOM 2589 C C . ASN A 1 312 ? 2.707 8.409 4.534 1.00 61.06 312 ASN A C 1
ATOM 2591 O O . ASN A 1 312 ? 2.245 8.873 5.576 1.00 61.06 312 ASN A O 1
ATOM 2595 N N . ILE A 1 313 ? 2.060 7.489 3.807 1.00 63.78 313 ILE A N 1
ATOM 2596 C CA . ILE A 1 313 ? 0.758 6.928 4.210 1.00 63.78 313 ILE A CA 1
ATOM 2597 C C . ILE A 1 313 ? 0.936 5.649 5.029 1.00 63.78 313 ILE A C 1
ATOM 2599 O O . ILE A 1 313 ? 0.402 5.578 6.134 1.00 63.78 313 ILE A O 1
ATOM 2603 N N . ALA A 1 314 ? 1.686 4.667 4.525 1.00 64.56 314 ALA A N 1
ATOM 2604 C CA . ALA A 1 314 ? 1.890 3.397 5.225 1.00 64.56 314 ALA A CA 1
ATOM 2605 C C . ALA A 1 314 ? 2.994 3.458 6.297 1.00 64.56 314 ALA A C 1
ATOM 2607 O O . ALA A 1 314 ? 3.016 2.616 7.191 1.00 64.56 314 ALA A O 1
ATOM 2608 N N . GLY A 1 315 ? 3.876 4.462 6.249 1.00 69.19 315 GLY A N 1
ATOM 2609 C CA . GLY A 1 315 ? 4.943 4.655 7.234 1.00 69.19 315 GLY A CA 1
ATOM 2610 C C . GLY A 1 315 ? 6.172 3.766 7.028 1.00 69.19 315 GLY A C 1
ATOM 2611 O O . GLY A 1 315 ? 6.952 3.610 7.965 1.00 69.19 315 GLY A O 1
ATOM 2612 N N . TRP A 1 316 ? 6.333 3.190 5.836 1.00 80.75 316 TRP A N 1
ATOM 2613 C CA . TRP A 1 316 ? 7.481 2.369 5.453 1.00 80.75 316 TRP A CA 1
ATOM 2614 C C . TRP A 1 316 ? 8.748 3.233 5.324 1.00 80.75 316 TRP A C 1
ATOM 2616 O O . TRP A 1 316 ? 8.672 4.440 5.061 1.00 80.75 316 TRP A O 1
ATOM 2626 N N . GLN A 1 317 ? 9.926 2.643 5.504 1.00 82.62 317 GLN A N 1
ATOM 2627 C CA . GLN A 1 317 ? 11.209 3.314 5.325 1.00 82.62 317 GLN A CA 1
ATOM 2628 C C . GLN A 1 317 ? 11.762 3.081 3.920 1.00 82.62 317 GLN A C 1
ATOM 2630 O O . GLN A 1 317 ? 11.676 1.998 3.361 1.00 82.62 317 GLN A O 1
ATOM 2635 N N . GLU A 1 318 ? 12.313 4.138 3.324 1.00 87.00 318 GLU A N 1
ATOM 2636 C CA . GLU A 1 318 ? 13.042 3.997 2.065 1.00 87.00 318 GLU A CA 1
ATOM 2637 C C . GLU A 1 318 ? 14.421 3.414 2.377 1.00 87.00 318 GLU A C 1
ATOM 2639 O O . GLU A 1 318 ? 15.219 4.080 3.045 1.00 87.00 318 GLU A O 1
ATOM 2644 N N . SER A 1 319 ? 14.689 2.204 1.888 1.00 89.81 319 SER A N 1
ATOM 2645 C CA . SER A 1 319 ? 15.992 1.547 2.014 1.00 89.81 319 SER A CA 1
ATOM 2646 C C . SER A 1 319 ? 17.008 2.213 1.080 1.00 89.81 319 SER A C 1
ATOM 2648 O O . SER A 1 319 ? 18.011 2.785 1.523 1.00 89.81 319 SER A O 1
ATOM 2650 N N . PHE A 1 320 ? 16.692 2.273 -0.219 1.00 91.44 320 PHE A N 1
ATOM 2651 C CA . PHE A 1 320 ? 17.478 3.012 -1.205 1.00 91.44 320 PHE A CA 1
ATOM 2652 C C . PHE A 1 320 ? 16.663 3.429 -2.437 1.00 91.44 320 PHE A C 1
ATOM 2654 O O . PHE A 1 320 ? 15.566 2.936 -2.707 1.00 91.44 320 PHE A O 1
ATOM 2661 N N . LEU A 1 321 ? 17.256 4.336 -3.213 1.00 94.38 321 LEU A N 1
ATOM 2662 C CA . LEU A 1 321 ? 16.807 4.727 -4.541 1.00 94.38 321 LEU A CA 1
ATOM 2663 C C . LEU A 1 321 ? 18.025 4.901 -5.446 1.00 94.38 321 LEU A C 1
ATOM 2665 O O . LEU A 1 321 ? 18.839 5.793 -5.197 1.00 94.38 321 LEU A O 1
ATOM 2669 N N . GLU A 1 322 ? 18.088 4.141 -6.537 1.00 95.19 322 GLU A N 1
ATOM 2670 C CA . GLU A 1 322 ? 19.090 4.342 -7.588 1.00 95.19 322 GLU A CA 1
ATOM 2671 C C . GLU A 1 322 ? 18.463 4.845 -8.890 1.00 95.19 322 GLU A C 1
ATOM 2673 O O . GLU A 1 322 ? 17.307 4.570 -9.222 1.00 95.19 322 GLU A O 1
ATOM 2678 N N . THR A 1 323 ? 19.213 5.675 -9.621 1.00 95.44 323 THR A N 1
ATOM 2679 C CA . THR A 1 323 ? 18.677 6.389 -10.791 1.00 95.44 323 THR A CA 1
ATOM 2680 C C . THR A 1 323 ? 19.676 6.490 -11.934 1.00 95.44 323 THR A C 1
ATOM 2682 O O . THR A 1 323 ? 20.888 6.602 -11.728 1.00 95.44 323 THR A O 1
ATOM 2685 N N . GLU A 1 324 ? 19.159 6.515 -13.160 1.00 92.56 324 GLU A N 1
ATOM 2686 C CA . GLU A 1 324 ? 19.936 6.761 -14.376 1.00 92.56 324 GLU A CA 1
ATOM 2687 C C . GLU A 1 324 ? 21.122 5.796 -14.548 1.00 92.56 324 GLU A C 1
ATOM 2689 O O . GLU A 1 324 ? 20.953 4.587 -14.630 1.00 92.56 324 GLU A O 1
ATOM 2694 N N . GLY A 1 325 ? 22.344 6.329 -14.655 1.00 89.00 325 GLY A N 1
ATOM 2695 C CA . GLY A 1 325 ? 23.562 5.537 -14.820 1.00 89.00 325 GLY A CA 1
ATOM 2696 C C . GLY A 1 325 ? 24.124 4.959 -13.527 1.00 89.00 325 GLY A C 1
ATOM 2697 O O . GLY A 1 325 ? 25.219 4.406 -13.586 1.00 89.00 325 GLY A O 1
ATOM 2698 N N . SER A 1 326 ? 23.449 5.159 -12.393 1.00 91.06 326 SER A N 1
ATOM 2699 C CA . SER A 1 326 ? 23.750 4.428 -11.163 1.00 91.06 326 SER A CA 1
ATOM 2700 C C . SER A 1 326 ? 22.959 3.129 -11.056 1.00 91.06 326 SER A C 1
ATOM 2702 O O . SER A 1 326 ? 23.362 2.292 -10.266 1.00 91.06 326 SER A O 1
ATOM 2704 N N . VAL A 1 327 ? 21.885 2.959 -11.845 1.00 93.69 327 VAL A N 1
ATOM 2705 C CA . VAL A 1 327 ? 21.141 1.697 -11.858 1.00 93.69 327 VAL A CA 1
ATOM 2706 C C . VAL A 1 327 ? 21.980 0.634 -12.556 1.00 93.69 327 VAL A C 1
ATOM 2708 O O . VAL A 1 327 ? 22.338 0.800 -13.730 1.00 93.69 327 VAL A O 1
ATOM 2711 N N . GLY A 1 328 ? 22.296 -0.425 -11.826 1.00 90.25 328 GLY A N 1
ATOM 2712 C CA . GLY A 1 328 ? 23.113 -1.544 -12.264 1.00 90.25 328 GLY A CA 1
ATOM 2713 C C . GLY A 1 328 ? 22.426 -2.887 -12.053 1.00 90.25 328 GLY A C 1
ATOM 2714 O O . GLY A 1 328 ? 21.330 -2.992 -11.509 1.00 90.25 328 GLY A O 1
ATOM 2715 N N . GLU A 1 329 ? 23.093 -3.945 -12.501 1.00 89.19 329 GLU A N 1
ATOM 2716 C CA . GLU A 1 329 ? 22.615 -5.314 -12.295 1.00 89.19 329 GLU A CA 1
ATOM 2717 C C . GLU A 1 329 ? 22.643 -5.701 -10.812 1.00 89.19 329 GLU A C 1
ATOM 2719 O O . GLU A 1 329 ? 21.843 -6.522 -10.372 1.00 89.19 329 GLU A O 1
ATOM 2724 N N . GLU A 1 330 ? 23.563 -5.109 -10.051 1.00 88.81 330 GLU A N 1
ATOM 2725 C CA . GLU A 1 330 ? 23.694 -5.269 -8.608 1.00 88.81 330 GLU A CA 1
ATOM 2726 C C . GLU A 1 330 ? 22.436 -4.862 -7.842 1.00 88.81 330 GLU A C 1
ATOM 2728 O O . GLU A 1 330 ? 22.128 -5.527 -6.867 1.00 88.81 330 GLU A O 1
ATOM 2733 N N . ASP A 1 331 ? 21.665 -3.877 -8.314 1.00 91.25 331 ASP A N 1
ATOM 2734 C CA . ASP A 1 331 ? 20.461 -3.406 -7.614 1.00 91.25 331 ASP A CA 1
ATOM 2735 C C . ASP A 1 331 ? 19.324 -4.444 -7.621 1.00 91.25 331 ASP A C 1
ATOM 2737 O O . ASP A 1 331 ? 18.342 -4.286 -6.902 1.00 91.25 331 ASP A O 1
ATOM 2741 N N . PHE A 1 332 ? 19.446 -5.488 -8.448 1.00 90.88 332 PHE A N 1
ATOM 2742 C CA . PHE A 1 332 ? 18.482 -6.586 -8.585 1.00 90.88 332 PHE A CA 1
ATOM 2743 C C . PHE A 1 332 ? 19.066 -7.948 -8.201 1.00 90.88 332 PHE A C 1
ATOM 2745 O O . PHE A 1 332 ? 18.333 -8.934 -8.151 1.00 90.88 332 PHE A O 1
ATOM 2752 N N . ARG A 1 333 ? 20.393 -8.048 -8.045 1.00 81.88 333 ARG A N 1
ATOM 2753 C CA . ARG A 1 333 ? 21.100 -9.304 -7.783 1.00 81.88 333 ARG A CA 1
ATOM 2754 C C . ARG A 1 333 ? 21.688 -9.260 -6.369 1.00 81.88 333 ARG A C 1
ATOM 2756 O O . ARG A 1 333 ? 22.779 -8.698 -6.227 1.00 81.88 333 ARG A O 1
ATOM 2763 N N . PRO A 1 334 ? 21.087 -9.951 -5.388 1.00 71.06 334 PRO A N 1
ATOM 2764 C CA . PRO A 1 334 ? 21.633 -9.992 -4.040 1.00 71.06 334 PRO A CA 1
ATOM 2765 C C . PRO A 1 334 ? 23.092 -10.445 -3.987 1.00 71.06 334 PRO A C 1
ATOM 2767 O O . PRO A 1 334 ? 23.528 -11.377 -4.687 1.00 71.06 334 PRO A O 1
ATOM 2770 N N . GLY A 1 335 ? 23.871 -9.751 -3.153 1.00 62.66 335 GLY A N 1
ATOM 2771 C CA . GLY A 1 335 ? 25.223 -10.159 -2.765 1.00 62.66 335 GLY A CA 1
ATOM 2772 C C . GLY A 1 335 ? 26.362 -9.189 -3.096 1.00 62.66 335 GLY A C 1
ATOM 2773 O O . GLY A 1 335 ? 27.535 -9.556 -2.913 1.00 62.66 335 GLY A O 1
ATOM 2774 N N . SER A 1 336 ? 26.087 -7.959 -3.554 1.00 52.28 336 SER A N 1
ATOM 2775 C CA . SER A 1 336 ? 27.143 -6.947 -3.714 1.00 52.28 336 SER A CA 1
ATOM 2776 C C . SER A 1 336 ? 26.709 -5.484 -3.595 1.00 52.28 336 SER A C 1
ATOM 2778 O O . SER A 1 336 ? 27.007 -4.697 -4.487 1.00 52.28 336 SER A O 1
ATOM 2780 N N . GLY A 1 337 ? 26.150 -5.061 -2.465 1.00 63.22 337 GLY A N 1
ATOM 2781 C CA . GLY A 1 337 ? 25.905 -3.637 -2.232 1.00 63.22 337 GLY A CA 1
ATOM 2782 C C . GLY A 1 337 ? 24.673 -3.408 -1.387 1.00 63.22 337 GLY A C 1
ATOM 2783 O O . GLY A 1 337 ? 24.404 -4.226 -0.519 1.00 63.22 337 GLY A O 1
ATOM 2784 N N . THR A 1 338 ? 24.028 -2.267 -1.627 1.00 70.06 338 THR A N 1
ATOM 2785 C CA . THR A 1 338 ? 22.594 -2.121 -1.378 1.00 70.06 338 THR A CA 1
ATOM 2786 C C . THR A 1 338 ? 21.854 -2.643 -2.606 1.00 70.06 338 THR A C 1
ATOM 2788 O O . THR A 1 338 ? 22.241 -2.248 -3.707 1.00 70.06 338 THR A O 1
ATOM 2791 N N . ASP A 1 339 ? 20.858 -3.504 -2.441 1.00 84.44 339 ASP A N 1
ATOM 2792 C CA . ASP A 1 339 ? 20.137 -4.159 -3.538 1.00 84.44 339 ASP A CA 1
ATOM 2793 C C . ASP A 1 339 ? 18.677 -4.478 -3.175 1.00 84.44 339 ASP A C 1
ATOM 2795 O O . ASP A 1 339 ? 18.232 -4.182 -2.070 1.00 84.44 339 ASP A O 1
ATOM 2799 N N . SER A 1 340 ? 17.892 -5.000 -4.126 1.00 79.94 340 SER A N 1
ATOM 2800 C CA . SER A 1 340 ? 16.451 -5.231 -3.957 1.00 79.94 340 SER A CA 1
ATOM 2801 C C . SER A 1 340 ? 16.077 -6.075 -2.737 1.00 79.94 340 SER A C 1
ATOM 2803 O O . SER A 1 340 ? 14.954 -5.918 -2.269 1.00 79.94 340 SER A O 1
ATOM 2805 N N . GLU A 1 341 ? 16.991 -6.900 -2.217 1.00 83.19 341 GLU A N 1
ATOM 2806 C CA . GLU A 1 341 ? 16.791 -7.689 -0.997 1.00 83.19 341 GLU A CA 1
ATOM 2807 C C . GLU A 1 341 ? 16.989 -6.904 0.303 1.00 83.19 341 GLU A C 1
ATOM 2809 O O . GLU A 1 341 ? 16.744 -7.444 1.369 1.00 83.19 341 GLU A O 1
ATOM 2814 N N . ASP A 1 342 ? 17.387 -5.630 0.263 1.00 81.75 342 ASP A N 1
ATOM 2815 C CA . ASP A 1 342 ? 17.371 -4.762 1.451 1.00 81.75 342 ASP A CA 1
ATOM 2816 C C . ASP A 1 342 ? 15.984 -4.131 1.697 1.00 81.75 342 ASP A C 1
ATOM 2818 O O . ASP A 1 342 ? 15.890 -3.077 2.340 1.00 81.75 342 ASP A O 1
ATOM 2822 N N . ALA A 1 343 ? 14.930 -4.646 1.055 1.00 89.50 343 ALA A N 1
ATOM 2823 C CA . ALA A 1 343 ? 13.577 -4.135 1.209 1.00 89.50 343 ALA A CA 1
ATOM 2824 C C . ALA A 1 343 ? 12.487 -5.154 0.858 1.00 89.50 343 ALA A C 1
ATOM 2826 O O . ALA A 1 343 ? 12.501 -5.716 -0.239 1.00 89.50 343 ALA A O 1
ATOM 2827 N N . ASP A 1 344 ? 11.431 -5.186 1.673 1.00 91.00 344 ASP A N 1
ATOM 2828 C CA . ASP A 1 344 ? 10.186 -5.925 1.413 1.00 91.00 344 ASP A CA 1
ATOM 2829 C C . ASP A 1 344 ? 9.574 -5.665 0.018 1.00 91.00 344 ASP A C 1
ATOM 2831 O O . ASP A 1 344 ? 8.990 -6.549 -0.612 1.00 91.00 344 ASP A O 1
ATOM 2835 N N . PHE A 1 345 ? 9.628 -4.417 -0.467 1.00 95.12 345 PHE A N 1
ATOM 2836 C CA . PHE A 1 345 ? 9.008 -4.009 -1.733 1.00 95.12 345 PHE A CA 1
ATOM 2837 C C . PHE A 1 345 ? 9.983 -3.240 -2.622 1.00 95.12 345 PHE A C 1
ATOM 2839 O O . PHE A 1 345 ? 10.381 -2.115 -2.310 1.00 95.12 345 PHE A O 1
ATOM 2846 N N . HIS A 1 346 ? 10.278 -3.777 -3.805 1.00 97.06 346 HIS A N 1
ATOM 2847 C CA . HIS A 1 346 ? 11.100 -3.095 -4.801 1.00 97.06 346 HIS A CA 1
ATOM 2848 C C . HIS A 1 346 ? 10.252 -2.608 -5.976 1.00 97.06 346 HIS A C 1
ATOM 2850 O O . HIS A 1 346 ? 9.545 -3.380 -6.627 1.00 97.06 346 HIS A O 1
ATOM 2856 N N . TYR A 1 347 ? 10.358 -1.320 -6.308 1.00 97.81 347 TYR A N 1
ATOM 2857 C CA . TYR A 1 347 ? 9.726 -0.748 -7.496 1.00 97.81 347 TYR A CA 1
ATOM 2858 C C . TYR A 1 347 ? 10.751 -0.346 -8.551 1.00 97.81 347 TYR A C 1
ATOM 2860 O O . TYR A 1 347 ? 11.540 0.579 -8.352 1.00 97.81 347 TYR A O 1
ATOM 2868 N N . HIS A 1 348 ? 10.653 -0.959 -9.726 1.00 96.81 348 HIS A N 1
ATOM 2869 C CA . HIS A 1 348 ? 11.435 -0.583 -10.893 1.00 96.81 348 HIS A CA 1
ATOM 2870 C C . HIS A 1 348 ? 10.559 0.011 -11.996 1.00 96.81 348 HIS A C 1
ATOM 2872 O O . HIS A 1 348 ? 9.496 -0.520 -12.335 1.00 96.81 348 HIS A O 1
ATOM 2878 N N . VAL A 1 349 ? 11.045 1.082 -12.628 1.00 96.06 349 VAL A N 1
ATOM 2879 C CA . VAL A 1 349 ? 10.472 1.595 -13.876 1.00 96.06 349 VAL A CA 1
ATOM 2880 C C . VAL A 1 349 ? 11.547 1.980 -14.888 1.00 96.06 349 VAL A C 1
ATOM 2882 O O . VAL A 1 349 ? 12.400 2.832 -14.643 1.00 96.06 349 VAL A O 1
ATOM 2885 N N . GLY A 1 350 ? 11.454 1.379 -16.069 1.00 95.50 350 GLY A N 1
ATOM 2886 C CA . GLY A 1 350 ? 12.399 1.561 -17.160 1.00 95.50 350 GLY A CA 1
ATOM 2887 C C . GLY A 1 350 ? 11.940 0.824 -18.414 1.00 95.50 350 GLY A C 1
ATOM 2888 O O . GLY A 1 350 ? 10.789 0.395 -18.534 1.00 95.50 350 GLY A O 1
ATOM 2889 N N . HIS A 1 351 ? 12.838 0.682 -19.383 1.00 95.88 351 HIS A N 1
ATOM 2890 C CA . HIS A 1 351 ? 12.595 -0.201 -20.518 1.00 95.88 351 HIS A CA 1
ATOM 2891 C C . HIS A 1 351 ? 12.747 -1.660 -20.110 1.00 95.88 351 HIS A C 1
ATOM 2893 O O . HIS A 1 351 ? 13.735 -2.054 -19.498 1.00 95.88 351 HIS A O 1
ATOM 2899 N N . GLY A 1 352 ? 11.791 -2.468 -20.553 1.00 95.69 352 GLY A N 1
ATOM 2900 C CA . GLY A 1 352 ? 11.987 -3.899 -20.720 1.00 95.69 352 GLY A CA 1
ATOM 2901 C C . GLY A 1 352 ? 11.998 -4.218 -22.210 1.00 95.69 352 GLY A C 1
ATOM 2902 O O . GLY A 1 352 ? 11.307 -3.566 -23.002 1.00 95.69 352 GLY A O 1
ATOM 2903 N N . VAL A 1 353 ? 12.831 -5.164 -22.610 1.00 94.38 353 VAL A N 1
ATOM 2904 C CA . VAL A 1 353 ? 13.045 -5.538 -24.012 1.00 94.38 353 VAL A CA 1
ATOM 2905 C C . VAL A 1 353 ? 12.923 -7.048 -24.172 1.00 94.38 353 VAL A C 1
ATOM 2907 O O . VAL A 1 353 ? 13.063 -7.788 -23.208 1.00 94.38 353 VAL A O 1
ATOM 2910 N N . ASP A 1 354 ? 12.639 -7.494 -25.393 1.00 92.31 354 ASP A N 1
ATOM 2911 C CA . ASP A 1 354 ? 12.711 -8.901 -25.799 1.00 92.31 354 ASP A CA 1
ATOM 2912 C C . ASP A 1 354 ? 13.660 -8.988 -27.003 1.00 92.31 354 ASP A C 1
ATOM 2914 O O . ASP A 1 354 ? 13.293 -8.604 -28.121 1.00 92.31 354 ASP A O 1
ATOM 2918 N N . ASP A 1 355 ? 14.909 -9.395 -26.761 1.00 89.38 355 ASP A N 1
ATOM 2919 C CA . ASP A 1 355 ? 15.951 -9.496 -27.794 1.00 89.38 355 ASP A CA 1
ATOM 2920 C C . ASP A 1 355 ? 16.602 -10.883 -27.820 1.00 89.38 355 ASP A C 1
ATOM 2922 O O . ASP A 1 355 ? 16.369 -11.668 -28.747 1.00 89.38 355 ASP A O 1
ATOM 2926 N N . ILE A 1 356 ? 17.384 -11.227 -26.791 1.00 86.75 356 ILE A N 1
ATOM 2927 C CA . ILE A 1 356 ? 17.937 -12.582 -26.606 1.00 86.75 356 ILE A CA 1
ATOM 2928 C C . ILE A 1 356 ? 17.273 -13.331 -25.445 1.00 86.75 356 ILE A C 1
ATOM 2930 O O . ILE A 1 356 ? 17.856 -14.241 -24.859 1.00 86.75 356 ILE A O 1
ATOM 2934 N N . GLY A 1 357 ? 16.017 -12.971 -25.196 1.00 89.38 357 GLY A N 1
ATOM 2935 C CA . GLY A 1 357 ? 15.239 -13.230 -23.993 1.00 89.38 357 GLY A CA 1
ATOM 2936 C C . GLY A 1 357 ? 14.589 -11.919 -23.555 1.00 89.38 357 GLY A C 1
ATOM 2937 O O . GLY A 1 357 ? 14.883 -10.865 -24.126 1.00 89.38 357 GLY A O 1
ATOM 2938 N N . THR A 1 358 ? 13.714 -11.981 -22.557 1.00 94.94 358 THR A N 1
ATOM 2939 C CA . THR A 1 358 ? 13.179 -10.773 -21.918 1.00 94.94 358 THR A CA 1
ATOM 2940 C C . THR A 1 358 ? 14.175 -10.218 -20.906 1.00 94.94 358 THR A C 1
ATOM 2942 O O . THR A 1 358 ? 14.707 -10.978 -20.097 1.00 94.94 358 THR A O 1
ATOM 2945 N N . GLU A 1 359 ? 14.410 -8.910 -20.936 1.00 95.19 359 GLU A N 1
ATOM 2946 C CA . GLU A 1 359 ? 15.498 -8.260 -20.199 1.00 95.19 359 GLU A CA 1
ATOM 2947 C C . GLU A 1 359 ? 15.008 -6.927 -19.620 1.00 95.19 359 GLU A C 1
ATOM 2949 O O . GLU A 1 359 ? 14.320 -6.161 -20.305 1.00 95.19 359 GLU A O 1
ATOM 2954 N N . LEU A 1 360 ? 15.391 -6.616 -18.381 1.00 96.00 360 LEU A N 1
ATOM 2955 C CA . LEU A 1 360 ? 15.342 -5.250 -17.861 1.00 96.00 360 LEU A CA 1
ATOM 2956 C C . LEU A 1 360 ? 16.550 -4.497 -18.419 1.00 96.00 360 LEU A C 1
ATOM 2958 O O . LEU A 1 360 ? 17.690 -4.853 -18.130 1.00 96.00 360 LEU A O 1
ATOM 2962 N N . ALA A 1 361 ? 16.315 -3.467 -19.228 1.00 95.75 361 ALA A N 1
ATOM 2963 C CA . ALA A 1 361 ? 17.390 -2.726 -19.873 1.00 95.75 361 ALA A CA 1
ATOM 2964 C C . ALA A 1 361 ? 17.936 -1.637 -18.941 1.00 95.75 361 ALA A C 1
ATOM 2966 O O . ALA A 1 361 ? 17.202 -0.721 -18.549 1.00 95.75 361 ALA A O 1
ATOM 2967 N N . MET A 1 362 ? 19.240 -1.683 -18.654 1.00 95.62 362 MET A N 1
ATOM 2968 C CA . MET A 1 362 ? 19.931 -0.590 -17.968 1.00 95.62 362 MET A CA 1
ATOM 2969 C C . MET A 1 362 ? 20.288 0.522 -18.966 1.00 95.62 362 MET A C 1
ATOM 2971 O O . MET A 1 362 ? 20.163 0.380 -20.188 1.00 95.62 362 MET A O 1
ATOM 2975 N N . ARG A 1 363 ? 20.772 1.666 -18.469 1.00 95.19 363 ARG A N 1
ATOM 2976 C CA . ARG A 1 363 ? 21.086 2.853 -19.290 1.00 95.19 363 ARG A CA 1
ATOM 2977 C C . ARG A 1 363 ? 21.989 2.552 -20.493 1.00 95.19 363 ARG A C 1
ATOM 2979 O O . ARG A 1 363 ? 21.857 3.171 -21.559 1.00 95.19 363 ARG A O 1
ATOM 2986 N N . GLY A 1 364 ? 22.943 1.644 -20.294 1.00 94.38 364 GLY A N 1
ATOM 2987 C CA . GLY A 1 364 ? 23.959 1.252 -21.265 1.00 94.38 364 GLY A CA 1
ATOM 2988 C C . GLY A 1 364 ? 23.562 0.131 -22.223 1.00 94.38 364 GLY A C 1
ATOM 2989 O O . GLY A 1 364 ? 24.373 -0.156 -23.104 1.00 94.38 364 GLY A O 1
ATOM 2990 N N . TRP A 1 365 ? 22.364 -0.452 -22.082 1.00 96.06 365 TRP A N 1
ATOM 2991 C CA . TRP A 1 365 ? 21.932 -1.672 -22.774 1.00 96.06 365 TRP A CA 1
ATOM 2992 C C . TRP A 1 365 ? 22.277 -1.687 -24.265 1.00 96.06 365 TRP A C 1
ATOM 2994 O O . TRP A 1 365 ? 22.112 -0.678 -24.966 1.00 96.06 365 TRP A O 1
ATOM 3004 N N . ILE A 1 366 ? 22.752 -2.830 -24.770 1.00 93.69 366 ILE A N 1
ATOM 3005 C CA . ILE A 1 366 ? 23.142 -2.996 -26.174 1.00 93.69 366 ILE A CA 1
ATOM 3006 C C . ILE A 1 366 ? 22.412 -4.196 -26.787 1.00 93.69 366 ILE A C 1
ATOM 3008 O O . ILE A 1 366 ? 22.594 -5.312 -26.313 1.00 93.69 366 ILE A O 1
ATOM 3012 N N . PRO A 1 367 ? 21.710 -4.022 -27.922 1.00 92.50 367 PRO A N 1
ATOM 3013 C CA . PRO A 1 367 ? 21.029 -5.134 -28.571 1.00 92.50 367 PRO A CA 1
ATOM 3014 C C . PRO A 1 367 ? 21.996 -6.247 -29.001 1.00 92.50 367 PRO A C 1
ATOM 3016 O O . PRO A 1 367 ? 23.084 -5.990 -29.534 1.00 92.50 367 PRO A O 1
ATOM 3019 N N . MET A 1 368 ? 21.528 -7.485 -28.868 1.00 90.69 368 MET A N 1
ATOM 3020 C CA . MET A 1 368 ? 22.163 -8.757 -29.212 1.00 90.69 368 MET A CA 1
ATOM 3021 C C . MET A 1 368 ? 23.408 -9.092 -28.379 1.00 90.69 368 MET A C 1
ATOM 3023 O O . MET A 1 368 ? 24.218 -9.928 -28.802 1.00 90.69 368 MET A O 1
ATOM 3027 N N . ILE A 1 369 ? 23.604 -8.419 -27.243 1.00 90.25 369 ILE A N 1
ATOM 3028 C CA . ILE A 1 369 ? 24.749 -8.600 -26.351 1.00 90.25 369 ILE A CA 1
ATOM 3029 C C . ILE A 1 369 ? 24.255 -8.594 -24.902 1.00 90.25 369 ILE A C 1
ATOM 3031 O O . ILE A 1 369 ? 23.499 -7.718 -24.520 1.00 90.25 369 ILE A O 1
ATOM 3035 N N . ASP A 1 370 ? 24.767 -9.542 -24.121 1.00 88.19 370 ASP A N 1
ATOM 3036 C CA . ASP A 1 370 ? 24.643 -9.623 -22.662 1.00 88.19 370 ASP A CA 1
ATOM 3037 C C . ASP A 1 370 ? 25.512 -8.554 -21.995 1.00 88.19 370 ASP A C 1
ATOM 3039 O O . ASP A 1 370 ? 26.723 -8.750 -21.822 1.00 88.19 370 ASP A O 1
ATOM 3043 N N . TYR A 1 371 ? 24.943 -7.363 -21.810 1.00 90.94 371 TYR A N 1
ATOM 3044 C CA . TYR A 1 371 ? 25.638 -6.174 -21.338 1.00 90.94 371 TYR A CA 1
ATOM 3045 C C . TYR A 1 371 ? 24.650 -5.090 -20.885 1.00 90.94 371 TYR A C 1
ATOM 3047 O O . TYR A 1 371 ? 23.969 -4.489 -21.724 1.00 90.94 371 TYR A O 1
ATOM 3055 N N . GLU A 1 372 ? 24.730 -4.732 -19.596 1.00 92.19 372 GLU A N 1
ATOM 3056 C CA . GLU A 1 372 ? 23.918 -3.677 -18.971 1.00 92.19 372 GLU A CA 1
ATOM 3057 C C . GLU A 1 372 ? 22.421 -4.027 -19.042 1.00 92.19 372 GLU A C 1
ATOM 3059 O O . GLU A 1 372 ? 21.589 -3.243 -19.515 1.00 92.19 372 GLU A O 1
ATOM 3064 N N . ASP A 1 373 ? 22.100 -5.235 -18.586 1.00 94.31 373 ASP A N 1
ATOM 3065 C CA . ASP A 1 373 ? 20.759 -5.795 -18.480 1.00 94.31 373 ASP A CA 1
ATOM 3066 C C . ASP A 1 373 ? 20.630 -6.789 -17.331 1.00 94.31 373 ASP A C 1
ATOM 3068 O O . ASP A 1 373 ? 21.596 -7.421 -16.919 1.00 94.31 373 ASP A O 1
ATOM 3072 N N . VAL A 1 374 ? 19.398 -6.963 -16.853 1.00 94.75 374 VAL A N 1
ATOM 3073 C CA . VAL A 1 374 ? 19.041 -8.047 -15.932 1.00 94.75 374 VAL A CA 1
ATOM 3074 C C . VAL A 1 374 ? 18.105 -9.020 -16.633 1.00 94.75 374 VAL A C 1
ATOM 3076 O O . VAL A 1 374 ? 17.066 -8.622 -17.170 1.00 94.75 374 VAL A O 1
ATOM 3079 N N . ARG A 1 375 ? 18.459 -10.305 -16.599 1.00 93.75 375 ARG A N 1
ATOM 3080 C CA . ARG A 1 375 ? 17.654 -11.420 -17.114 1.00 93.75 375 ARG A CA 1
ATOM 3081 C C . ARG A 1 375 ? 17.250 -12.369 -16.002 1.00 93.75 375 ARG A C 1
ATOM 3083 O O . ARG A 1 375 ? 17.842 -12.370 -14.934 1.00 93.75 375 ARG A O 1
ATOM 3090 N N . VAL A 1 376 ? 16.327 -13.281 -16.282 1.00 92.25 376 VAL A N 1
ATOM 3091 C CA . VAL A 1 376 ? 15.985 -14.342 -15.323 1.00 92.25 376 VAL A CA 1
ATOM 3092 C C . VAL A 1 376 ? 17.207 -15.147 -14.854 1.00 92.25 376 VAL A C 1
ATOM 3094 O O . VAL A 1 376 ? 17.359 -15.365 -13.659 1.00 92.25 376 VAL A O 1
ATOM 3097 N N . ASP A 1 377 ? 18.122 -15.536 -15.752 1.00 91.50 377 ASP A N 1
ATOM 3098 C CA . ASP A 1 377 ? 19.316 -16.336 -15.403 1.00 91.50 377 ASP A CA 1
ATOM 3099 C C . ASP A 1 377 ? 20.234 -15.631 -14.386 1.00 91.50 377 ASP A C 1
ATOM 3101 O O . ASP A 1 377 ? 21.039 -16.262 -13.698 1.00 91.50 377 ASP A O 1
ATOM 3105 N N . ASP A 1 378 ? 20.119 -14.311 -14.302 1.00 91.06 378 ASP A N 1
ATOM 3106 C CA . ASP A 1 378 ? 20.915 -13.457 -13.442 1.00 91.06 378 ASP A CA 1
ATOM 3107 C C . ASP A 1 378 ? 20.393 -13.372 -12.015 1.00 91.06 378 ASP A C 1
ATOM 3109 O O . ASP A 1 378 ? 21.183 -13.213 -11.074 1.00 91.06 378 ASP A O 1
ATOM 3113 N N . VAL A 1 379 ? 19.077 -13.498 -11.878 1.00 91.31 379 VAL A N 1
ATOM 3114 C CA . VAL A 1 379 ? 18.323 -13.412 -10.625 1.00 91.31 379 VAL A CA 1
ATOM 3115 C C . VAL A 1 379 ? 17.658 -14.738 -10.256 1.00 91.31 379 VAL A C 1
ATOM 3117 O O . VAL A 1 379 ? 16.825 -14.775 -9.369 1.00 91.31 379 VAL A O 1
ATOM 3120 N N . TRP A 1 380 ? 18.031 -15.835 -10.919 1.00 91.44 380 TRP A N 1
ATOM 3121 C CA . TRP A 1 380 ? 17.481 -17.165 -10.665 1.00 91.44 380 TRP A CA 1
ATOM 3122 C C . TRP A 1 380 ? 17.622 -17.558 -9.189 1.00 91.44 380 TRP A C 1
ATOM 3124 O O . TRP A 1 380 ? 18.757 -17.685 -8.718 1.00 91.44 380 TRP A O 1
ATOM 3134 N N . GLN A 1 381 ? 16.491 -17.828 -8.526 1.00 87.75 381 GLN A N 1
ATOM 3135 C CA . GLN A 1 381 ? 16.378 -18.141 -7.097 1.00 87.75 381 GLN A CA 1
ATOM 3136 C C . GLN A 1 381 ? 17.189 -17.173 -6.243 1.00 87.75 381 GLN A C 1
ATOM 3138 O O . GLN A 1 381 ? 18.149 -17.559 -5.574 1.00 87.75 381 GLN A O 1
ATOM 3143 N N . LYS A 1 382 ? 16.862 -15.891 -6.378 1.00 87.38 382 LYS A N 1
ATOM 3144 C CA . LYS A 1 382 ? 17.494 -14.823 -5.610 1.00 87.38 382 LYS A CA 1
ATOM 3145 C C . LYS A 1 382 ? 16.501 -13.902 -4.934 1.00 87.38 382 LYS A C 1
ATOM 3147 O O . LYS A 1 382 ? 16.883 -13.269 -3.971 1.00 87.38 382 LYS A O 1
ATOM 3152 N N . TRP A 1 383 ? 15.287 -13.774 -5.457 1.00 90.31 383 TRP A N 1
ATOM 3153 C CA . TRP A 1 383 ? 14.328 -12.836 -4.900 1.00 90.31 383 TRP A CA 1
ATOM 3154 C C . TRP A 1 383 ? 13.596 -13.423 -3.700 1.00 90.31 383 TRP A C 1
ATOM 3156 O O . TRP A 1 383 ? 12.966 -14.478 -3.825 1.00 90.31 383 TRP A O 1
ATOM 3166 N N . GLY A 1 384 ? 13.718 -12.733 -2.566 1.00 79.88 384 GLY A N 1
ATOM 3167 C CA . GLY A 1 384 ? 13.217 -13.130 -1.253 1.00 79.88 384 GLY A CA 1
ATOM 3168 C C . GLY A 1 384 ? 14.098 -14.123 -0.506 1.00 79.88 384 GLY A C 1
ATOM 3169 O O . GLY A 1 384 ? 13.598 -14.837 0.350 1.00 79.88 384 GLY A O 1
ATOM 3170 N N . ASP A 1 385 ? 15.397 -14.213 -0.815 1.00 70.25 385 ASP A N 1
ATOM 3171 C CA . ASP A 1 385 ? 16.326 -15.033 -0.021 1.00 70.25 385 ASP A CA 1
ATOM 3172 C C . ASP A 1 385 ? 16.787 -14.342 1.283 1.00 70.25 385 ASP A C 1
ATOM 3174 O O . ASP A 1 385 ? 17.308 -15.014 2.188 1.00 70.25 385 ASP A O 1
ATOM 3178 N N . GLU A 1 386 ? 16.568 -13.025 1.407 1.00 70.06 386 GLU A N 1
ATOM 3179 C CA . GLU A 1 386 ? 16.829 -12.248 2.624 1.00 70.06 386 GLU A CA 1
ATOM 3180 C C . GLU A 1 386 ? 15.597 -11.479 3.143 1.00 70.06 386 GLU A C 1
ATOM 3182 O O . GLU A 1 386 ? 15.274 -11.663 4.320 1.00 70.06 386 GLU A O 1
ATOM 3187 N N . ASP A 1 387 ? 14.927 -10.660 2.317 1.00 76.56 387 ASP A N 1
ATOM 3188 C CA . ASP A 1 387 ? 13.818 -9.782 2.770 1.00 76.56 387 ASP A CA 1
ATOM 3189 C C . ASP A 1 387 ? 12.776 -9.434 1.683 1.00 76.56 387 ASP A C 1
ATOM 3191 O O . ASP A 1 387 ? 11.677 -8.985 2.004 1.00 76.56 387 ASP A O 1
ATOM 3195 N N . ASN A 1 388 ? 13.081 -9.579 0.382 1.00 87.25 388 ASN A N 1
ATOM 3196 C CA . ASN A 1 388 ? 12.184 -9.063 -0.656 1.00 87.25 388 ASN A CA 1
ATOM 3197 C C . ASN A 1 388 ? 10.945 -9.932 -0.906 1.00 87.25 388 ASN A C 1
ATOM 3199 O O . ASN A 1 388 ? 11.041 -11.036 -1.440 1.00 87.25 388 ASN A O 1
ATOM 3203 N N . GLU A 1 389 ? 9.761 -9.345 -0.723 1.00 90.56 389 GLU A N 1
ATOM 3204 C CA . GLU A 1 389 ? 8.498 -10.040 -0.986 1.00 90.56 389 GLU A CA 1
ATOM 3205 C C . GLU A 1 389 ? 7.877 -9.681 -2.329 1.00 90.56 389 GLU A C 1
ATOM 3207 O O . GLU A 1 389 ? 7.282 -10.527 -3.007 1.00 90.56 389 GLU A O 1
ATOM 3212 N N . TRP A 1 390 ? 7.990 -8.422 -2.752 1.00 95.81 390 TRP A N 1
ATOM 3213 C CA . TRP A 1 390 ? 7.328 -7.959 -3.967 1.00 95.81 390 TRP A CA 1
ATOM 3214 C C . TRP A 1 390 ? 8.265 -7.201 -4.902 1.00 95.81 390 TRP A C 1
ATOM 3216 O O . TRP A 1 390 ? 8.696 -6.078 -4.626 1.00 95.81 390 TRP A O 1
ATOM 3226 N N . MET A 1 391 ? 8.431 -7.759 -6.101 1.00 96.88 391 MET A N 1
ATOM 3227 C CA . MET A 1 391 ? 9.099 -7.120 -7.231 1.00 96.88 391 MET A CA 1
ATOM 3228 C C . MET A 1 391 ? 8.070 -6.483 -8.165 1.00 96.88 391 MET A C 1
ATOM 3230 O O . MET A 1 391 ? 7.432 -7.151 -8.983 1.00 96.88 391 MET A O 1
ATOM 3234 N N . PHE A 1 392 ? 7.907 -5.162 -8.084 1.00 97.56 392 PHE A N 1
ATOM 3235 C CA . PHE A 1 392 ? 7.026 -4.403 -8.969 1.00 97.56 392 PHE A CA 1
ATOM 3236 C C . PHE A 1 392 ? 7.808 -3.846 -10.164 1.00 97.56 392 PHE A C 1
ATOM 3238 O O . PHE A 1 392 ? 8.486 -2.821 -10.075 1.00 97.56 392 PHE A O 1
ATOM 3245 N N . LEU A 1 393 ? 7.656 -4.483 -11.324 1.00 96.44 393 LEU A N 1
ATOM 3246 C CA . LEU A 1 393 ? 8.400 -4.189 -12.547 1.00 96.44 393 LEU A CA 1
ATOM 3247 C C . LEU A 1 393 ? 7.507 -3.491 -13.585 1.00 96.44 393 LEU A C 1
ATOM 3249 O O . LEU A 1 393 ? 6.821 -4.121 -14.398 1.00 96.44 393 LEU A O 1
ATOM 3253 N N . GLN A 1 394 ? 7.540 -2.157 -13.610 1.00 95.19 394 GLN A N 1
ATOM 3254 C CA . GLN A 1 394 ? 6.892 -1.354 -14.650 1.00 95.19 394 GLN A CA 1
ATOM 3255 C C . GLN A 1 394 ? 7.792 -1.231 -15.892 1.00 95.19 394 GLN A C 1
ATOM 3257 O O . GLN A 1 394 ? 8.190 -0.136 -16.289 1.00 95.19 394 GLN A O 1
ATOM 3262 N N . SER A 1 395 ? 8.060 -2.373 -16.525 1.00 95.19 395 SER A N 1
ATOM 3263 C CA . SER A 1 395 ? 8.898 -2.507 -17.721 1.00 95.19 395 SER A CA 1
ATOM 3264 C C . SER A 1 395 ? 8.210 -3.406 -18.752 1.00 95.19 395 SER A C 1
ATOM 3266 O O . SER A 1 395 ? 7.523 -4.362 -18.393 1.00 95.19 395 SER A O 1
ATOM 3268 N N . CYS A 1 396 ? 8.334 -3.082 -20.042 1.00 95.44 396 CYS A N 1
ATOM 3269 C CA . CYS A 1 396 ? 7.663 -3.827 -21.115 1.00 95.44 396 CYS A CA 1
ATOM 3270 C C . CYS A 1 396 ? 8.126 -5.289 -21.181 1.00 95.44 396 CYS A C 1
ATOM 3272 O O . CYS A 1 396 ? 9.295 -5.581 -20.966 1.00 95.44 396 CYS A O 1
ATOM 3274 N N . HIS A 1 397 ? 7.228 -6.191 -21.574 1.00 95.19 397 HIS A N 1
ATOM 3275 C CA . HIS A 1 397 ? 7.531 -7.576 -21.963 1.00 95.19 397 HIS A CA 1
ATOM 3276 C C . HIS A 1 397 ? 8.167 -8.501 -20.918 1.00 95.19 397 HIS A C 1
ATOM 3278 O O . HIS A 1 397 ? 8.307 -9.683 -21.218 1.00 95.19 397 HIS A O 1
ATOM 3284 N N . ILE A 1 398 ? 8.490 -8.042 -19.710 1.00 95.44 398 ILE A N 1
ATOM 3285 C CA . ILE A 1 398 ? 9.152 -8.871 -18.692 1.00 95.44 398 ILE A CA 1
ATOM 3286 C C . ILE A 1 398 ? 8.345 -10.140 -18.405 1.00 95.44 398 ILE A C 1
ATOM 3288 O O . ILE A 1 398 ? 8.846 -11.244 -18.570 1.00 95.44 398 ILE A O 1
ATOM 3292 N N . LEU A 1 399 ? 7.044 -10.009 -18.140 1.00 96.25 399 LEU A N 1
ATOM 3293 C CA . LEU A 1 399 ? 6.179 -11.163 -17.865 1.00 96.25 399 LEU A CA 1
ATOM 3294 C C . LEU A 1 399 ? 5.679 -11.876 -19.135 1.00 96.25 399 LEU A C 1
ATOM 3296 O O . LEU A 1 399 ? 4.760 -12.694 -19.074 1.00 96.25 399 LEU A O 1
ATOM 3300 N N . SER A 1 400 ? 6.231 -11.557 -20.311 1.00 95.25 400 SER A N 1
ATOM 3301 C CA . SER A 1 400 ? 5.983 -12.351 -21.523 1.00 95.25 400 SER A CA 1
ATOM 3302 C C . SER A 1 400 ? 6.743 -13.673 -21.521 1.00 95.25 400 SER A C 1
ATOM 3304 O O . SER A 1 400 ? 6.293 -14.626 -22.164 1.00 95.25 400 SER A O 1
ATOM 3306 N N . ASP A 1 401 ? 7.831 -13.734 -20.753 1.00 94.25 401 ASP A N 1
ATOM 3307 C CA . ASP A 1 401 ? 8.579 -14.944 -20.470 1.00 94.25 401 ASP A CA 1
ATOM 3308 C C . ASP A 1 401 ? 8.196 -15.465 -19.084 1.00 94.25 401 ASP A C 1
ATOM 3310 O O . ASP A 1 401 ? 8.408 -14.804 -18.070 1.00 94.25 401 ASP A O 1
ATOM 3314 N N . SER A 1 402 ? 7.608 -16.661 -19.042 1.00 93.12 402 SER A N 1
ATOM 3315 C CA . SER A 1 402 ? 7.228 -17.308 -17.787 1.00 93.12 402 SER A CA 1
ATOM 3316 C C . SER A 1 402 ? 8.428 -17.704 -16.937 1.00 93.12 402 SER A C 1
ATOM 3318 O O . SER A 1 402 ? 8.237 -17.975 -15.757 1.00 93.12 402 SER A O 1
ATOM 3320 N N . ASP A 1 403 ? 9.634 -17.763 -17.508 1.00 93.06 403 ASP A N 1
ATOM 3321 C CA . ASP A 1 403 ? 10.813 -18.205 -16.773 1.00 93.06 403 ASP A CA 1
ATOM 3322 C C . ASP A 1 403 ? 11.171 -17.235 -15.638 1.00 93.06 403 ASP A C 1
ATOM 3324 O O . ASP A 1 403 ? 11.705 -17.700 -14.636 1.00 93.06 403 ASP A O 1
ATOM 3328 N N . TRP A 1 404 ? 10.778 -15.951 -15.710 1.00 94.69 404 TRP A N 1
ATOM 3329 C CA . TRP A 1 404 ? 10.980 -14.973 -14.626 1.00 94.69 404 TRP A CA 1
ATOM 3330 C C . TRP A 1 404 ? 10.454 -15.423 -13.270 1.00 94.69 404 TRP A C 1
ATOM 3332 O O . TRP A 1 404 ? 10.989 -14.986 -12.263 1.00 94.69 404 TRP A O 1
ATOM 3342 N N . VAL A 1 405 ? 9.452 -16.304 -13.215 1.00 91.56 405 VAL A N 1
ATOM 3343 C CA . VAL A 1 405 ? 8.968 -16.807 -11.925 1.00 91.56 405 VAL A CA 1
ATOM 3344 C C . VAL A 1 405 ? 10.037 -17.581 -11.152 1.00 91.56 405 VAL A C 1
ATOM 3346 O O . VAL A 1 405 ? 10.013 -17.577 -9.934 1.00 91.56 405 VAL A O 1
ATOM 3349 N N . ASN A 1 406 ? 11.025 -18.161 -11.842 1.00 90.69 406 ASN A N 1
ATOM 3350 C CA . ASN A 1 406 ? 12.158 -18.832 -11.202 1.00 90.69 406 ASN A CA 1
ATOM 3351 C C . ASN A 1 406 ? 13.185 -17.850 -10.611 1.00 90.69 406 ASN A C 1
ATOM 3353 O O . ASN A 1 406 ? 14.233 -18.288 -10.142 1.00 90.69 406 ASN A O 1
ATOM 3357 N N . ALA A 1 407 ? 12.955 -16.537 -10.704 1.00 92.19 407 ALA A N 1
ATOM 3358 C CA . ALA A 1 407 ? 13.741 -15.560 -9.963 1.00 92.19 407 ALA A CA 1
ATOM 3359 C C . ALA A 1 407 ? 13.401 -15.576 -8.465 1.00 92.19 407 ALA A C 1
ATOM 3361 O O . ALA A 1 407 ? 14.274 -15.278 -7.656 1.00 92.19 407 ALA A O 1
ATOM 3362 N N . LEU A 1 408 ? 12.169 -15.964 -8.112 1.00 90.50 408 LEU A N 1
ATOM 3363 C CA . LEU A 1 408 ? 11.734 -16.142 -6.727 1.00 90.50 408 LEU A CA 1
ATOM 3364 C C . LEU A 1 408 ? 12.476 -17.339 -6.097 1.00 90.50 408 LEU A C 1
ATOM 3366 O O . LEU A 1 408 ? 12.627 -18.375 -6.753 1.00 90.50 408 LEU A O 1
ATOM 3370 N N . ASP A 1 409 ? 12.994 -17.153 -4.880 1.00 84.75 409 ASP A N 1
ATOM 3371 C CA . ASP A 1 409 ? 13.446 -18.229 -3.980 1.00 84.75 409 ASP A CA 1
ATOM 3372 C C . ASP A 1 409 ? 12.393 -18.445 -2.883 1.00 84.75 409 ASP A C 1
ATOM 3374 O O . ASP A 1 409 ? 11.620 -19.387 -2.995 1.00 84.75 409 ASP A O 1
ATOM 3378 N N . ASP A 1 410 ? 12.290 -17.531 -1.906 1.00 81.62 410 ASP A N 1
ATOM 3379 C CA . ASP A 1 410 ? 11.173 -17.476 -0.940 1.00 81.62 410 ASP A CA 1
ATOM 3380 C C . ASP A 1 410 ? 10.272 -16.222 -1.149 1.00 81.62 410 ASP A C 1
ATOM 3382 O O . ASP A 1 410 ? 9.223 -16.088 -0.512 1.00 81.62 410 ASP A O 1
ATOM 3386 N N . GLY A 1 411 ? 10.626 -15.323 -2.082 1.00 83.69 411 GLY A N 1
ATOM 3387 C CA . GLY A 1 411 ? 9.895 -14.077 -2.338 1.00 83.69 411 GLY A CA 1
ATOM 3388 C C . GLY A 1 411 ? 8.495 -14.299 -2.911 1.00 83.69 411 GLY A C 1
ATOM 3389 O O . GLY A 1 411 ? 8.233 -15.235 -3.668 1.00 83.69 411 GLY A O 1
ATOM 3390 N N . HIS A 1 412 ? 7.555 -13.413 -2.586 1.00 91.50 412 HIS A N 1
ATOM 3391 C CA . HIS A 1 412 ? 6.139 -13.691 -2.829 1.00 91.50 412 HIS A CA 1
ATOM 3392 C C . HIS A 1 412 ? 5.716 -13.528 -4.286 1.00 91.50 412 HIS A C 1
ATOM 3394 O O . HIS A 1 412 ? 5.038 -14.407 -4.833 1.00 91.50 412 HIS A O 1
ATOM 3400 N N . MET A 1 413 ? 5.995 -12.370 -4.903 1.00 95.75 413 MET A N 1
ATOM 3401 C CA . MET A 1 413 ? 5.465 -12.060 -6.234 1.00 95.75 413 MET A CA 1
ATOM 3402 C C . MET A 1 413 ? 6.323 -11.138 -7.094 1.00 95.75 413 MET A C 1
ATOM 3404 O O . MET A 1 413 ? 6.864 -10.132 -6.648 1.00 95.75 413 MET A O 1
ATOM 3408 N N . ILE A 1 414 ? 6.241 -11.380 -8.402 1.00 97.56 414 ILE A N 1
ATOM 3409 C CA . ILE A 1 414 ? 6.650 -10.456 -9.457 1.00 97.56 414 ILE A CA 1
ATOM 3410 C C . ILE A 1 414 ? 5.397 -9.889 -10.126 1.00 97.56 414 ILE A C 1
ATOM 3412 O O . ILE A 1 414 ? 4.565 -10.626 -10.661 1.00 97.56 414 ILE A O 1
ATOM 3416 N N . ILE A 1 415 ? 5.268 -8.566 -10.135 1.00 98.12 415 ILE A N 1
ATOM 3417 C CA . ILE A 1 415 ? 4.118 -7.822 -10.660 1.00 98.12 415 ILE A CA 1
ATOM 3418 C C . ILE A 1 415 ? 4.586 -6.999 -11.857 1.00 98.12 415 ILE A C 1
ATOM 3420 O O . ILE A 1 415 ? 5.545 -6.241 -11.746 1.00 98.12 415 ILE A O 1
ATOM 3424 N N . GLY A 1 416 ? 3.918 -7.092 -13.010 1.00 96.69 416 GLY A N 1
ATOM 3425 C CA . GLY A 1 416 ? 4.410 -6.371 -14.187 1.00 96.69 416 GLY A CA 1
ATOM 3426 C C . GLY A 1 416 ? 3.614 -6.545 -15.475 1.00 96.69 416 GLY A C 1
ATOM 3427 O O . GLY A 1 416 ? 2.432 -6.906 -15.481 1.00 96.69 416 GLY A O 1
ATOM 3428 N N . PHE A 1 417 ? 4.274 -6.244 -16.596 1.00 96.44 417 PHE A N 1
ATOM 3429 C CA . PHE A 1 417 ? 3.670 -6.218 -17.928 1.00 96.44 417 PHE A CA 1
ATOM 3430 C C . PHE A 1 417 ? 4.099 -7.411 -18.783 1.00 96.44 417 PHE A C 1
ATOM 3432 O O . PHE A 1 417 ? 5.271 -7.773 -18.844 1.00 96.44 417 PHE A O 1
ATOM 3439 N N . VAL A 1 418 ? 3.124 -7.981 -19.494 1.00 96.62 418 VAL A N 1
ATOM 3440 C CA . VAL A 1 418 ? 3.335 -9.020 -20.514 1.00 96.62 418 VAL A CA 1
ATOM 3441 C C . VAL A 1 418 ? 3.522 -8.372 -21.891 1.00 96.62 418 VAL A C 1
ATOM 3443 O O . VAL A 1 418 ? 4.313 -8.831 -22.708 1.00 96.62 418 VAL A O 1
ATOM 3446 N N . ASP A 1 419 ? 2.794 -7.290 -22.163 1.00 94.00 419 ASP A N 1
ATOM 3447 C CA . ASP A 1 419 ? 2.925 -6.511 -23.397 1.00 94.00 419 ASP A CA 1
ATOM 3448 C C . ASP A 1 419 ? 3.660 -5.180 -23.117 1.00 94.00 419 ASP A C 1
ATOM 3450 O O . ASP A 1 419 ? 4.599 -5.128 -22.321 1.00 94.00 419 ASP A O 1
ATOM 3454 N N . GLU A 1 420 ? 3.249 -4.089 -23.767 1.00 86.88 420 GLU A N 1
ATOM 3455 C CA . GLU A 1 420 ? 3.833 -2.761 -23.568 1.00 86.88 420 GLU A CA 1
ATOM 3456 C C . GLU A 1 420 ? 3.392 -2.135 -22.229 1.00 86.88 420 GLU A C 1
ATOM 3458 O O . GLU A 1 420 ? 2.201 -1.909 -21.964 1.00 86.88 420 GLU A O 1
ATOM 3463 N N . GLY A 1 421 ? 4.376 -1.783 -21.402 1.00 75.75 421 GLY A N 1
ATOM 3464 C CA . GLY A 1 421 ? 4.212 -0.908 -20.249 1.00 75.75 421 GLY A CA 1
ATOM 3465 C C . GLY A 1 421 ? 4.248 0.553 -20.685 1.00 75.75 421 GLY A C 1
ATOM 3466 O O . GLY A 1 421 ? 5.185 0.996 -21.340 1.00 75.75 421 GLY A O 1
ATOM 3467 N N . THR A 1 422 ? 3.232 1.335 -20.320 1.00 77.56 422 THR A N 1
ATOM 3468 C CA . THR A 1 422 ? 3.331 2.803 -20.394 1.00 77.56 422 THR A CA 1
ATOM 3469 C C . THR A 1 422 ? 3.407 3.368 -18.994 1.00 77.56 422 THR A C 1
ATOM 3471 O O . THR A 1 422 ? 2.796 2.842 -18.066 1.00 77.56 422 THR A O 1
ATOM 3474 N N . THR A 1 423 ? 4.141 4.456 -18.829 1.00 79.62 423 THR A N 1
ATOM 3475 C CA . THR A 1 423 ? 4.285 5.103 -17.531 1.00 79.62 423 THR A CA 1
ATOM 3476 C C . THR A 1 423 ? 3.021 5.893 -17.208 1.00 79.62 423 THR A C 1
ATOM 3478 O O . THR A 1 423 ? 2.478 6.622 -18.040 1.00 79.62 423 THR A O 1
ATOM 3481 N N . SER A 1 424 ? 2.483 5.684 -16.007 1.00 85.31 424 SER A N 1
ATOM 3482 C CA . SER A 1 424 ? 1.279 6.362 -15.532 1.00 85.31 424 SER A CA 1
ATOM 3483 C C . SER A 1 424 ? 1.274 6.411 -14.013 1.00 85.31 424 SER A C 1
ATOM 3485 O O . SER A 1 424 ? 1.209 5.374 -13.357 1.00 85.31 424 SER A O 1
ATOM 3487 N N . THR A 1 425 ? 1.251 7.617 -13.449 1.00 85.06 425 THR A N 1
ATOM 3488 C CA . THR A 1 425 ? 1.101 7.808 -12.000 1.00 85.06 425 THR A CA 1
ATOM 3489 C C . THR A 1 425 ? -0.265 7.349 -11.488 1.00 85.06 425 THR A C 1
ATOM 3491 O O . THR A 1 425 ? -0.390 7.026 -10.311 1.00 85.06 425 THR A O 1
ATOM 3494 N N . TRP A 1 426 ? -1.284 7.273 -12.355 1.00 87.44 426 TRP A N 1
ATOM 3495 C CA . TRP A 1 426 ? -2.601 6.735 -11.995 1.00 87.44 426 TRP A CA 1
ATOM 3496 C C . TRP A 1 426 ? -2.577 5.236 -11.727 1.00 87.44 426 TRP A C 1
ATOM 3498 O O . TRP A 1 426 ? -3.362 4.768 -10.910 1.00 87.44 426 TRP A O 1
ATOM 3508 N N . LEU A 1 427 ? -1.662 4.505 -12.368 1.00 94.06 427 LEU A N 1
ATOM 3509 C CA . LEU A 1 427 ? -1.477 3.083 -12.106 1.00 94.06 427 LEU A CA 1
ATOM 3510 C C . LEU A 1 427 ? -1.111 2.862 -10.637 1.00 94.06 427 LEU A C 1
ATOM 3512 O O . LEU A 1 427 ? -1.802 2.139 -9.927 1.00 94.06 427 LEU A O 1
ATOM 3516 N N . LEU A 1 428 ? -0.075 3.564 -10.176 1.00 93.81 428 LEU A N 1
ATOM 3517 C CA . LEU A 1 428 ? 0.385 3.509 -8.790 1.00 93.81 428 LEU A CA 1
ATOM 3518 C C . LEU A 1 428 ? -0.649 4.093 -7.832 1.00 93.81 428 LEU A C 1
ATOM 3520 O O . LEU A 1 428 ? -0.897 3.520 -6.779 1.00 93.81 428 LEU A O 1
ATOM 3524 N N . GLU A 1 429 ? -1.305 5.193 -8.212 1.00 84.38 429 GLU A N 1
ATOM 3525 C CA . GLU A 1 429 ? -2.375 5.775 -7.403 1.00 84.38 429 GLU A CA 1
ATOM 3526 C C . GLU A 1 429 ? -3.495 4.765 -7.142 1.00 84.38 429 GLU A C 1
ATOM 3528 O O . GLU A 1 429 ? -3.917 4.614 -5.999 1.00 84.38 429 GLU A O 1
ATOM 3533 N N . TYR A 1 430 ? -3.986 4.072 -8.174 1.00 88.75 430 TYR A N 1
ATOM 3534 C CA . TYR A 1 430 ? -5.039 3.075 -8.009 1.00 88.75 430 TYR A CA 1
ATOM 3535 C C . TYR A 1 430 ? -4.557 1.845 -7.252 1.00 88.75 430 TYR A C 1
ATOM 3537 O O . TYR A 1 430 ? -5.291 1.378 -6.386 1.00 88.75 430 TYR A O 1
ATOM 3545 N N . PHE A 1 431 ? -3.352 1.354 -7.550 1.00 96.75 431 PHE A N 1
ATOM 3546 C CA . PHE A 1 431 ? -2.780 0.195 -6.871 1.00 96.75 431 PHE A CA 1
ATOM 3547 C C . PHE A 1 431 ? -2.684 0.451 -5.369 1.00 96.75 431 PHE A C 1
ATOM 3549 O O . PHE A 1 431 ? -3.352 -0.227 -4.595 1.00 96.75 431 PHE A O 1
ATOM 3556 N N . PHE A 1 432 ? -1.967 1.501 -4.969 1.00 89.81 432 PHE A N 1
ATOM 3557 C CA . PHE A 1 432 ? -1.752 1.803 -3.559 1.00 89.81 432 PHE A CA 1
ATOM 3558 C C . PHE A 1 432 ? -3.014 2.271 -2.839 1.00 89.81 432 PHE A C 1
ATOM 3560 O O . PHE A 1 432 ? -3.215 1.908 -1.687 1.00 89.81 432 PHE A O 1
ATOM 3567 N N . THR A 1 433 ? -3.927 2.994 -3.507 1.00 75.25 433 THR A N 1
ATOM 3568 C CA . THR A 1 433 ? -5.239 3.282 -2.896 1.00 75.25 433 THR A CA 1
ATOM 3569 C C . THR A 1 433 ? -5.932 1.974 -2.501 1.00 75.25 433 THR A C 1
ATOM 3571 O O . THR A 1 433 ? -6.544 1.905 -1.441 1.00 75.25 433 THR A O 1
ATOM 3574 N N . LYS A 1 434 ? -5.861 0.937 -3.345 1.00 79.25 434 LYS A N 1
ATOM 3575 C CA . LYS A 1 434 ? -6.527 -0.338 -3.074 1.00 79.25 434 LYS A CA 1
ATOM 3576 C C . LYS A 1 434 ? -5.788 -1.189 -2.053 1.00 79.25 434 LYS A C 1
ATOM 3578 O O . LYS A 1 434 ? -6.435 -1.666 -1.125 1.00 79.25 434 LYS A O 1
ATOM 3583 N N . SER A 1 435 ? -4.475 -1.331 -2.180 1.00 81.88 435 SER A N 1
ATOM 3584 C CA . SER A 1 435 ? -3.699 -2.165 -1.263 1.00 81.88 435 SER A CA 1
ATOM 3585 C C . SER A 1 435 ? -3.530 -1.548 0.126 1.00 81.88 435 SER A C 1
ATOM 3587 O O . SER A 1 435 ? -3.510 -2.294 1.091 1.00 81.88 435 SER A O 1
ATOM 3589 N N . ILE A 1 436 ? -3.459 -0.216 0.254 1.00 74.19 436 ILE A N 1
ATOM 3590 C CA . ILE A 1 436 ? -3.241 0.466 1.545 1.00 74.19 436 ILE A CA 1
ATOM 3591 C C . ILE A 1 436 ? -4.561 0.925 2.173 1.00 74.19 436 ILE A C 1
ATOM 3593 O O . ILE A 1 436 ? -4.829 0.640 3.333 1.00 74.19 436 ILE A O 1
ATOM 3597 N N . ASN A 1 437 ? -5.428 1.617 1.424 1.00 65.81 437 ASN A N 1
ATOM 3598 C CA . ASN A 1 437 ? -6.634 2.208 2.025 1.00 65.81 437 ASN A CA 1
ATOM 3599 C C . ASN A 1 437 ? -7.865 1.298 1.973 1.00 65.81 437 ASN A C 1
ATOM 3601 O O . ASN A 1 437 ? -8.796 1.521 2.740 1.00 65.81 437 ASN A O 1
ATOM 3605 N N . SER A 1 438 ? -7.923 0.338 1.046 1.00 58.12 438 SER A N 1
ATOM 3606 C CA . SER A 1 438 ? -9.086 -0.552 0.893 1.00 58.12 438 SER A CA 1
ATOM 3607 C C . SER A 1 438 ? -8.833 -1.976 1.387 1.00 58.12 438 SER A C 1
ATOM 3609 O O . SER A 1 438 ? -9.734 -2.793 1.252 1.00 58.12 438 SER A O 1
ATOM 3611 N N . GLY A 1 439 ? -7.634 -2.283 1.899 1.00 66.12 439 GLY A N 1
ATOM 3612 C CA . GLY A 1 439 ? -7.278 -3.624 2.373 1.00 66.12 439 GLY A CA 1
ATOM 3613 C C . GLY A 1 439 ? -7.395 -4.705 1.297 1.00 66.12 439 GLY A C 1
ATOM 3614 O O . GLY A 1 439 ? -7.716 -5.842 1.614 1.00 66.12 439 GLY A O 1
ATOM 3615 N N . TRP A 1 440 ? -7.224 -4.356 0.017 1.00 76.19 440 TRP A N 1
ATOM 3616 C CA . TRP A 1 440 ? -7.269 -5.343 -1.064 1.00 76.19 440 TRP A CA 1
ATOM 3617 C C . TRP A 1 440 ? -5.962 -6.122 -1.108 1.00 76.19 440 TRP A C 1
ATOM 3619 O O . TRP A 1 440 ? -4.886 -5.552 -0.900 1.00 76.19 440 TRP A O 1
ATOM 3629 N N . THR A 1 441 ? -6.049 -7.395 -1.489 1.00 85.62 441 THR A N 1
ATOM 3630 C CA . THR A 1 441 ? -4.850 -8.187 -1.771 1.00 85.62 441 THR A CA 1
ATOM 3631 C C . THR A 1 441 ? -4.033 -7.534 -2.886 1.00 85.62 441 THR A C 1
ATOM 3633 O O . THR A 1 441 ? -4.568 -6.825 -3.750 1.00 85.62 441 THR A O 1
ATOM 3636 N N . VAL A 1 442 ? -2.729 -7.804 -2.919 1.00 94.88 442 VAL A N 1
ATOM 3637 C CA . VAL A 1 442 ? -1.812 -7.312 -3.960 1.00 94.88 442 VAL A CA 1
ATOM 3638 C C . VAL A 1 442 ? -2.353 -7.640 -5.356 1.00 94.88 442 VAL A C 1
ATOM 3640 O O . VAL A 1 442 ? -2.388 -6.780 -6.244 1.00 94.88 442 VAL A O 1
ATOM 3643 N N . ARG A 1 443 ? -2.889 -8.854 -5.530 1.00 95.69 443 ARG A N 1
ATOM 3644 C CA . ARG A 1 443 ? -3.522 -9.296 -6.775 1.00 95.69 443 ARG A CA 1
ATOM 3645 C C . ARG A 1 443 ? -4.758 -8.490 -7.148 1.00 95.69 443 ARG A C 1
ATOM 3647 O O . ARG A 1 443 ? -4.875 -8.051 -8.294 1.00 95.69 443 ARG A O 1
ATOM 3654 N N . GLU A 1 444 ? -5.690 -8.297 -6.222 1.00 91.50 444 GLU A N 1
ATOM 3655 C CA . GLU A 1 444 ? -6.912 -7.532 -6.487 1.00 91.50 444 GLU A CA 1
ATOM 3656 C C . GLU A 1 444 ? -6.601 -6.067 -6.796 1.00 91.50 444 GLU A C 1
ATOM 3658 O O . GLU A 1 444 ? -7.158 -5.496 -7.742 1.00 91.50 444 GLU A O 1
ATOM 3663 N N . ALA A 1 445 ? -5.682 -5.469 -6.036 1.00 95.25 445 ALA A N 1
ATOM 3664 C CA . ALA A 1 445 ? -5.224 -4.103 -6.239 1.00 95.25 445 ALA A CA 1
ATOM 3665 C C . ALA A 1 445 ? -4.577 -3.931 -7.620 1.00 95.25 445 ALA A C 1
ATOM 3667 O O . ALA A 1 445 ? -4.902 -2.980 -8.338 1.00 95.25 445 ALA A O 1
ATOM 3668 N N . TRP A 1 446 ? -3.721 -4.868 -8.041 1.00 97.62 446 TRP A N 1
ATOM 3669 C CA . TRP A 1 446 ? -3.085 -4.820 -9.357 1.00 97.62 446 TRP A CA 1
ATOM 3670 C C . TRP A 1 446 ? -4.076 -5.036 -10.499 1.00 97.62 446 TRP A C 1
ATOM 3672 O O . TRP A 1 446 ? -4.060 -4.290 -11.487 1.00 97.62 446 TRP A O 1
ATOM 3682 N N . TYR A 1 447 ? -4.993 -5.995 -10.356 1.00 96.31 447 TYR A N 1
ATOM 3683 C CA . TYR A 1 447 ? -6.071 -6.210 -11.320 1.00 96.31 447 TYR A CA 1
ATOM 3684 C C . TYR A 1 447 ? -6.900 -4.941 -11.513 1.00 96.31 447 TYR A C 1
ATOM 3686 O O . TYR A 1 447 ? -7.132 -4.503 -12.642 1.00 96.31 447 TYR A O 1
ATOM 3694 N N . TYR A 1 448 ? -7.297 -4.292 -10.419 1.00 94.31 448 TYR A N 1
ATOM 3695 C CA . TYR A 1 448 ? -8.043 -3.042 -10.478 1.00 94.31 448 TYR A CA 1
ATOM 3696 C C . TYR A 1 448 ? -7.234 -1.918 -11.120 1.00 94.31 448 TYR A C 1
ATOM 3698 O O . TYR A 1 448 ? -7.707 -1.279 -12.058 1.00 94.31 448 TYR A O 1
ATOM 3706 N N . ALA A 1 449 ? -6.011 -1.684 -10.649 1.00 95.81 449 ALA A N 1
ATOM 3707 C CA . ALA A 1 449 ? -5.179 -0.581 -11.108 1.00 95.81 449 ALA A CA 1
ATOM 3708 C C . ALA A 1 449 ? -4.884 -0.662 -12.606 1.00 95.81 449 ALA A C 1
ATOM 3710 O O . ALA A 1 449 ? -5.036 0.326 -13.330 1.00 95.81 449 ALA A O 1
ATOM 3711 N N . SER A 1 450 ? -4.510 -1.848 -13.082 1.00 95.81 450 SER A N 1
ATOM 3712 C CA . SER A 1 450 ? -4.203 -2.092 -14.490 1.00 95.81 450 SER A CA 1
ATOM 3713 C C . SER A 1 450 ? -5.432 -1.923 -15.390 1.00 95.81 450 SER A C 1
ATOM 3715 O O . SER A 1 450 ? -5.354 -1.199 -16.383 1.00 95.81 450 SER A O 1
ATOM 3717 N N . THR A 1 451 ? -6.583 -2.492 -15.016 1.00 94.62 451 THR A N 1
ATOM 3718 C CA . THR A 1 451 ? -7.838 -2.395 -15.792 1.00 94.62 451 THR A CA 1
ATOM 3719 C C . THR A 1 451 ? -8.482 -1.006 -15.752 1.00 94.62 451 THR A C 1
ATOM 3721 O O . THR A 1 451 ? -9.189 -0.626 -16.679 1.00 94.62 451 THR A O 1
ATOM 3724 N N . HIS A 1 452 ? -8.226 -0.207 -14.712 1.00 93.00 452 HIS A N 1
ATOM 3725 C CA . HIS A 1 452 ? -8.719 1.176 -14.635 1.00 93.00 452 HIS A CA 1
ATOM 3726 C C . HIS A 1 452 ? -7.790 2.177 -15.320 1.00 93.00 452 HIS A C 1
ATOM 3728 O O . HIS A 1 452 ? -8.233 3.249 -15.736 1.00 93.00 452 HIS A O 1
ATOM 3734 N N . THR A 1 453 ? -6.508 1.838 -15.451 1.00 92.62 453 THR A N 1
ATOM 3735 C CA . THR A 1 453 ? -5.535 2.689 -16.143 1.00 92.62 453 THR A CA 1
ATOM 3736 C C . THR A 1 453 ? -5.532 2.429 -17.648 1.00 92.62 453 THR A C 1
ATOM 3738 O O . THR A 1 453 ? -5.401 3.371 -18.432 1.00 92.62 453 THR A O 1
ATOM 3741 N N . TYR A 1 454 ? -5.703 1.172 -18.063 1.00 91.56 454 TYR A N 1
ATOM 3742 C CA . TYR A 1 454 ? -5.596 0.743 -19.456 1.00 91.56 454 TYR A CA 1
ATOM 3743 C C . TYR A 1 454 ? -6.895 0.099 -19.945 1.00 91.56 454 TYR A C 1
ATOM 3745 O O . TYR A 1 454 ? -7.525 -0.669 -19.233 1.00 91.56 454 TYR A O 1
ATOM 3753 N N . SER A 1 455 ? -7.282 0.407 -21.183 1.00 88.50 455 SER A N 1
ATOM 3754 C CA . SER A 1 455 ? -8.491 -0.125 -21.846 1.00 88.50 455 SER A CA 1
ATOM 3755 C C . SER A 1 455 ? -8.225 -0.478 -23.315 1.00 88.50 455 SER A C 1
ATOM 3757 O O . SER A 1 455 ? -9.107 -0.433 -24.173 1.00 88.50 455 SER A O 1
ATOM 3759 N N . ASP A 1 456 ? -6.963 -0.758 -23.636 1.00 90.38 456 ASP A N 1
ATOM 3760 C CA . ASP A 1 456 ? -6.480 -1.039 -24.988 1.00 90.38 456 ASP A CA 1
ATOM 3761 C C . ASP A 1 456 ? -6.185 -2.525 -25.232 1.00 90.38 456 ASP A C 1
ATOM 3763 O O . ASP A 1 456 ? -5.639 -2.875 -26.278 1.00 90.38 456 ASP A O 1
ATOM 3767 N N . GLY A 1 457 ? -6.583 -3.403 -24.305 1.00 91.06 457 GLY A N 1
ATOM 3768 C CA . GLY A 1 457 ? -6.413 -4.849 -24.416 1.00 91.06 457 GLY A CA 1
ATOM 3769 C C . GLY A 1 457 ? -4.991 -5.335 -24.140 1.00 91.06 457 GLY A C 1
ATOM 3770 O O . GLY A 1 457 ? -4.714 -6.512 -24.361 1.00 91.06 457 GLY A O 1
ATOM 3771 N N . ARG A 1 458 ? -4.085 -4.463 -23.673 1.00 94.12 458 ARG A N 1
ATOM 3772 C CA . ARG A 1 458 ? -2.743 -4.887 -23.249 1.00 94.12 458 ARG A CA 1
ATOM 3773 C C . ARG A 1 458 ? -2.825 -5.876 -22.090 1.00 94.12 458 ARG A C 1
ATOM 3775 O O . ARG A 1 458 ? -3.742 -5.793 -21.268 1.00 94.12 458 ARG A O 1
ATOM 3782 N N . ARG A 1 459 ? -1.846 -6.772 -21.999 1.00 96.88 459 ARG A N 1
ATOM 3783 C CA . ARG A 1 459 ? -1.770 -7.774 -20.936 1.00 96.88 459 ARG A CA 1
ATOM 3784 C C . ARG A 1 459 ? -0.773 -7.396 -19.849 1.00 96.88 459 ARG A C 1
ATOM 3786 O O . ARG A 1 459 ? 0.338 -6.933 -20.122 1.00 96.88 459 ARG A O 1
ATOM 3793 N N . VAL A 1 460 ? -1.178 -7.664 -18.617 1.00 97.31 460 VAL A N 1
ATOM 3794 C CA . VAL A 1 460 ? -0.373 -7.569 -17.394 1.00 97.31 460 VAL A CA 1
ATOM 3795 C C . VAL A 1 460 ? -0.469 -8.889 -16.638 1.00 97.31 460 VAL A C 1
ATOM 3797 O O . VAL A 1 460 ? -1.335 -9.712 -16.949 1.00 97.31 460 VAL A O 1
ATOM 3800 N N . GLY A 1 461 ? 0.394 -9.095 -15.650 1.00 97.06 461 GLY A N 1
ATOM 3801 C CA . GLY A 1 461 ? 0.318 -10.299 -14.837 1.00 97.06 461 GLY A CA 1
ATOM 3802 C C . GLY A 1 461 ? 0.963 -10.185 -13.470 1.00 97.06 461 GLY A C 1
ATOM 3803 O O . GLY A 1 461 ? 1.525 -9.146 -13.112 1.00 97.06 461 GLY A O 1
ATOM 3804 N N . ILE A 1 462 ? 0.829 -11.287 -12.740 1.00 98.25 462 ILE A N 1
ATOM 3805 C CA . ILE A 1 462 ? 1.508 -11.605 -11.489 1.00 98.25 462 ILE A CA 1
ATOM 3806 C C . ILE A 1 462 ? 2.048 -13.016 -11.617 1.00 98.25 462 ILE A C 1
ATOM 3808 O O . ILE A 1 462 ? 1.303 -13.933 -11.981 1.00 98.25 462 ILE A O 1
ATOM 3812 N N . PHE A 1 463 ? 3.323 -13.179 -11.305 1.00 96.94 463 PHE A N 1
ATOM 3813 C CA . PHE A 1 463 ? 3.918 -14.476 -11.033 1.00 96.94 463 PHE A CA 1
ATOM 3814 C C . PHE A 1 463 ? 4.124 -14.561 -9.526 1.00 96.94 463 PHE A C 1
ATOM 3816 O O . PHE A 1 463 ? 4.650 -13.621 -8.945 1.00 96.94 463 PHE A O 1
ATOM 3823 N N . ALA A 1 464 ? 3.656 -15.630 -8.903 1.00 93.56 464 ALA A N 1
ATOM 3824 C CA . ALA A 1 464 ? 3.722 -15.828 -7.465 1.00 93.56 464 ALA A CA 1
ATOM 3825 C C . ALA A 1 464 ? 4.296 -17.204 -7.162 1.00 93.56 464 ALA A C 1
ATOM 3827 O O . ALA A 1 464 ? 4.054 -18.143 -7.930 1.00 93.56 464 ALA A O 1
ATOM 3828 N N . ASP A 1 465 ? 4.989 -17.307 -6.041 1.00 85.75 465 ASP A N 1
ATOM 3829 C CA . ASP A 1 465 ? 5.596 -18.555 -5.598 1.00 85.75 465 ASP A CA 1
ATOM 3830 C C . ASP A 1 465 ? 4.508 -19.562 -5.174 1.00 85.75 465 ASP A C 1
ATOM 3832 O O . ASP A 1 465 ? 4.276 -20.571 -5.838 1.00 85.75 465 ASP A O 1
ATOM 3836 N N . SER A 1 466 ? 3.619 -19.171 -4.255 1.00 82.94 466 SER A N 1
ATOM 3837 C CA . SER A 1 466 ? 2.486 -20.000 -3.825 1.00 82.94 466 SER A CA 1
ATOM 3838 C C . SER A 1 466 ? 1.107 -19.485 -4.273 1.00 82.94 466 SER A C 1
ATOM 3840 O O . SER A 1 466 ? 0.839 -18.293 -4.458 1.00 82.94 466 SER A O 1
ATOM 3842 N N . LEU A 1 467 ? 0.129 -20.400 -4.358 1.00 81.69 467 LEU A N 1
ATOM 3843 C CA . LEU A 1 467 ? -1.275 -20.043 -4.627 1.00 81.69 467 LEU A CA 1
ATOM 3844 C C . LEU A 1 467 ? -1.877 -19.199 -3.497 1.00 81.69 467 LEU A C 1
ATOM 3846 O O . LEU A 1 467 ? -2.830 -18.446 -3.723 1.00 81.69 467 LEU A O 1
ATOM 3850 N N . SER A 1 468 ? -1.377 -19.388 -2.275 1.00 77.06 468 SER A N 1
ATOM 3851 C CA . SER A 1 468 ? -1.840 -18.649 -1.108 1.00 77.06 468 SER A CA 1
ATOM 3852 C C . SER A 1 468 ? -1.377 -17.207 -1.197 1.00 77.06 468 SER A C 1
ATOM 3854 O O . SER A 1 468 ? -2.231 -16.329 -1.099 1.00 77.06 468 SER A O 1
ATOM 3856 N N . GLN A 1 469 ? -0.086 -16.975 -1.469 1.00 84.12 469 GLN A N 1
ATOM 3857 C CA . GLN A 1 469 ? 0.431 -15.635 -1.734 1.00 84.12 469 GLN A CA 1
ATOM 3858 C C . GLN A 1 469 ? -0.402 -15.008 -2.860 1.00 84.12 469 GLN A C 1
ATOM 3860 O O . GLN A 1 469 ? -1.083 -14.013 -2.633 1.00 84.12 469 GLN A O 1
ATOM 3865 N N . LEU A 1 470 ? -0.530 -15.656 -4.026 1.00 85.06 470 LEU A N 1
ATOM 3866 C CA . LEU A 1 470 ? -1.283 -15.091 -5.159 1.00 85.06 470 LEU A CA 1
ATOM 3867 C C . LEU A 1 470 ? -2.695 -14.580 -4.803 1.00 85.06 470 LEU A C 1
ATOM 3869 O O . LEU A 1 470 ? -3.135 -13.572 -5.352 1.00 85.06 470 LEU A O 1
ATOM 3873 N N . ASN A 1 471 ? -3.439 -15.282 -3.943 1.00 74.44 471 ASN A N 1
ATOM 3874 C CA . ASN A 1 471 ? -4.847 -14.963 -3.678 1.00 74.44 471 ASN A CA 1
ATOM 3875 C C . ASN A 1 471 ? -5.111 -14.187 -2.391 1.00 74.44 471 ASN A C 1
ATOM 3877 O O . ASN A 1 471 ? -6.212 -13.659 -2.263 1.00 74.44 471 ASN A O 1
ATOM 3881 N N . TYR A 1 472 ? -4.182 -14.179 -1.437 1.00 75.06 472 TYR A N 1
ATOM 3882 C CA . TYR A 1 472 ? -4.451 -13.685 -0.084 1.00 75.06 472 TYR A CA 1
ATOM 3883 C C . TYR A 1 472 ? -3.419 -12.693 0.429 1.00 75.06 472 TYR A C 1
ATOM 3885 O O . TYR A 1 472 ? -3.617 -12.149 1.513 1.00 75.06 472 TYR A O 1
ATOM 3893 N N . ASP A 1 473 ? -2.345 -12.453 -0.317 1.00 80.44 473 ASP A N 1
ATOM 3894 C CA . ASP A 1 473 ? -1.262 -11.610 0.158 1.00 80.44 473 ASP A CA 1
ATOM 3895 C C . ASP A 1 473 ? -1.627 -10.127 0.152 1.00 80.44 473 ASP A C 1
ATOM 3897 O O . ASP A 1 473 ? -2.208 -9.609 -0.808 1.00 80.44 473 ASP A O 1
ATOM 3901 N N . HIS A 1 474 ? -1.266 -9.446 1.233 1.00 84.62 474 HIS A N 1
ATOM 3902 C CA . HIS A 1 474 ? -1.406 -8.004 1.410 1.00 84.62 474 HIS A CA 1
ATOM 3903 C C . HIS A 1 474 ? -0.023 -7.403 1.617 1.00 84.62 474 HIS A C 1
ATOM 3905 O O . HIS A 1 474 ? 0.847 -8.057 2.189 1.00 84.62 474 HIS A O 1
ATOM 3911 N N . LEU A 1 475 ? 0.146 -6.133 1.241 1.00 85.00 475 LEU A N 1
ATOM 3912 C CA . LEU A 1 475 ? 1.329 -5.383 1.658 1.00 85.00 475 LEU A CA 1
ATOM 3913 C C . LEU A 1 475 ? 1.444 -5.413 3.186 1.00 85.00 475 LEU A C 1
ATOM 3915 O O . LEU A 1 475 ? 0.426 -5.341 3.890 1.00 85.00 475 LEU A O 1
ATOM 3919 N N . TRP A 1 476 ? 2.672 -5.468 3.697 1.00 78.50 476 TRP A N 1
ATOM 3920 C CA . TRP A 1 476 ? 2.909 -5.437 5.134 1.00 78.50 476 TRP A CA 1
ATOM 3921 C C . TRP A 1 476 ? 2.193 -4.270 5.827 1.00 78.50 476 TRP A C 1
ATOM 3923 O O . TRP A 1 476 ? 2.163 -3.119 5.377 1.00 78.50 476 TRP A O 1
ATOM 3933 N N . GLY A 1 477 ? 1.543 -4.593 6.945 1.00 67.88 477 GLY A N 1
ATOM 3934 C CA . GLY A 1 477 ? 0.738 -3.644 7.715 1.00 67.88 477 GLY A CA 1
ATOM 3935 C C . GLY A 1 477 ? -0.628 -3.295 7.108 1.00 67.88 477 GLY A C 1
ATOM 3936 O O . GLY A 1 477 ? -1.372 -2.563 7.757 1.00 67.88 477 GLY A O 1
ATOM 3937 N N . GLN A 1 478 ? -0.989 -3.822 5.929 1.00 66.38 478 GLN A N 1
ATOM 3938 C CA . GLN A 1 478 ? -2.253 -3.515 5.232 1.00 66.38 478 GLN A CA 1
ATOM 3939 C C . GLN A 1 478 ? -3.235 -4.696 5.155 1.00 66.38 478 GLN A C 1
ATOM 3941 O O . GLN A 1 478 ? -4.234 -4.641 4.440 1.00 66.38 478 GLN A O 1
ATOM 3946 N N . GLY A 1 479 ? -2.969 -5.773 5.896 1.00 61.81 479 GLY A N 1
ATOM 3947 C CA . GLY A 1 479 ? -3.826 -6.952 5.947 1.00 61.81 479 GLY A CA 1
ATOM 3948 C C . GLY A 1 479 ? -3.073 -8.190 6.418 1.00 61.81 479 GLY A C 1
ATOM 3949 O O . GLY A 1 479 ? -2.146 -8.100 7.226 1.00 61.81 479 GLY A O 1
ATOM 3950 N N . CYS A 1 480 ? -3.495 -9.358 5.933 1.00 66.31 480 CYS A N 1
ATOM 3951 C CA . CYS A 1 480 ? -2.768 -10.601 6.156 1.00 66.31 480 CYS A CA 1
ATOM 3952 C C . CYS A 1 480 ? -1.774 -10.817 5.018 1.00 66.31 480 CYS A C 1
ATOM 3954 O O . CYS A 1 480 ? -2.171 -11.187 3.917 1.00 66.31 480 CYS A O 1
ATOM 3956 N N . THR A 1 481 ? -0.495 -10.628 5.304 1.00 75.19 481 THR A N 1
ATOM 3957 C CA . THR A 1 481 ? 0.590 -11.093 4.440 1.00 75.19 481 THR A CA 1
ATOM 3958 C C . THR A 1 481 ? 0.769 -12.591 4.668 1.00 75.19 481 THR A C 1
ATOM 3960 O O . THR A 1 481 ? 0.736 -13.066 5.812 1.00 75.19 481 THR A O 1
ATOM 3963 N N . VAL A 1 482 ? 0.805 -13.357 3.584 1.00 72.31 482 VAL A N 1
ATOM 3964 C CA . VAL A 1 482 ? 0.985 -14.811 3.649 1.00 72.31 482 VAL A CA 1
ATOM 3965 C C . VAL A 1 482 ? 2.425 -15.081 4.070 1.00 72.31 482 VAL A C 1
ATOM 3967 O O . VAL A 1 482 ? 3.297 -14.296 3.763 1.00 72.31 482 VAL A O 1
ATOM 3970 N N . VAL A 1 483 ? 2.665 -16.143 4.836 1.00 70.44 483 VAL A N 1
ATOM 3971 C CA . VAL A 1 483 ? 4.042 -16.511 5.194 1.00 70.44 483 VAL A CA 1
ATOM 3972 C C . VAL A 1 483 ? 4.769 -17.083 3.982 1.00 70.44 483 VAL A C 1
ATOM 3974 O O . VAL A 1 483 ? 4.137 -17.774 3.177 1.00 70.44 483 VAL A O 1
ATOM 3977 N N . ASP A 1 484 ? 6.074 -16.873 3.941 1.00 72.38 484 ASP A N 1
ATOM 3978 C CA . ASP A 1 484 ? 6.980 -17.351 2.903 1.00 72.38 484 ASP A CA 1
ATOM 3979 C C . ASP A 1 484 ? 6.887 -18.875 2.766 1.00 72.38 484 ASP A C 1
ATOM 3981 O O . ASP A 1 484 ? 6.613 -19.622 3.729 1.00 72.38 484 ASP A O 1
ATOM 3985 N N . GLU A 1 485 ? 7.082 -19.360 1.543 1.00 65.38 485 GLU A N 1
ATOM 3986 C CA . GLU A 1 485 ? 6.962 -20.775 1.234 1.00 65.38 485 GLU A CA 1
ATOM 3987 C C . GLU A 1 485 ? 8.204 -21.548 1.688 1.00 65.38 485 GLU A C 1
ATOM 3989 O O . GLU A 1 485 ? 9.086 -21.880 0.914 1.00 65.38 485 GLU A O 1
ATOM 3994 N N . TYR A 1 486 ? 8.252 -21.938 2.965 1.00 67.12 486 TYR A N 1
ATOM 3995 C CA . TYR A 1 486 ? 9.373 -22.740 3.457 1.00 67.12 486 TYR A CA 1
ATOM 3996 C C . TYR A 1 486 ? 9.027 -24.220 3.719 1.00 67.12 486 TYR A C 1
ATOM 3998 O O . TYR A 1 486 ? 8.211 -24.530 4.606 1.00 67.12 486 TYR A O 1
ATOM 4006 N N . PRO A 1 487 ? 9.734 -25.193 3.103 1.00 68.12 487 PRO A N 1
ATOM 4007 C CA . PRO A 1 487 ? 10.715 -25.038 2.017 1.00 68.12 487 PRO A CA 1
ATOM 4008 C C . PRO A 1 487 ? 10.042 -24.889 0.642 1.00 68.12 487 PRO A C 1
ATOM 4010 O O . PRO A 1 487 ? 9.051 -25.592 0.429 1.00 68.12 487 PRO A O 1
ATOM 4013 N N . ASP A 1 488 ? 10.672 -24.140 -0.272 1.00 71.31 488 ASP A N 1
ATOM 4014 C CA . ASP A 1 488 ? 10.310 -24.050 -1.699 1.00 71.31 488 ASP A CA 1
ATOM 4015 C C . ASP A 1 488 ? 10.001 -25.446 -2.275 1.00 71.31 488 ASP A C 1
ATOM 4017 O O . ASP A 1 488 ? 10.839 -26.372 -2.273 1.00 71.31 488 ASP A O 1
ATOM 4021 N N . ASP A 1 489 ? 8.748 -25.639 -2.699 1.00 74.31 489 ASP A N 1
ATOM 4022 C CA . ASP A 1 489 ? 8.268 -26.888 -3.274 1.00 74.31 489 ASP A CA 1
ATOM 4023 C C . ASP A 1 489 ? 8.394 -26.953 -4.812 1.00 74.31 489 ASP A C 1
ATOM 4025 O O . ASP A 1 489 ? 8.193 -28.025 -5.415 1.00 74.31 489 ASP A O 1
ATOM 4029 N N . GLY A 1 490 ? 8.830 -25.850 -5.425 1.00 74.19 490 GLY A N 1
ATOM 4030 C CA . GLY A 1 490 ? 9.079 -25.639 -6.844 1.00 74.19 490 GLY A CA 1
ATOM 4031 C C . GLY A 1 490 ? 7.813 -25.464 -7.683 1.00 74.19 490 GLY A C 1
ATOM 4032 O O . GLY A 1 490 ? 7.889 -25.569 -8.918 1.00 74.19 490 GLY A O 1
ATOM 4033 N N . TYR A 1 491 ? 6.637 -25.305 -7.066 1.00 80.75 491 TYR A N 1
ATOM 4034 C CA . TYR A 1 491 ? 5.438 -24.864 -7.770 1.00 80.75 491 TYR A CA 1
ATOM 4035 C C . TYR A 1 491 ? 5.406 -23.350 -7.866 1.00 80.75 491 TYR A C 1
ATOM 4037 O O . TYR A 1 491 ? 5.896 -22.641 -7.016 1.00 80.75 491 TYR A O 1
ATOM 4045 N N . VAL A 1 492 ? 4.802 -22.876 -8.949 1.00 85.69 492 VAL A N 1
ATOM 4046 C CA . VAL A 1 492 ? 4.709 -21.456 -9.257 1.00 85.69 492 VAL A CA 1
ATOM 4047 C C . VAL A 1 492 ? 3.361 -21.170 -9.897 1.00 85.69 492 VAL A C 1
ATOM 4049 O O . VAL A 1 492 ? 2.805 -22.003 -10.633 1.00 85.69 492 VAL A O 1
ATOM 4052 N N . PHE A 1 493 ? 2.816 -19.988 -9.635 1.00 89.06 493 PHE A N 1
ATOM 4053 C CA . PHE A 1 493 ? 1.482 -19.593 -10.065 1.00 89.06 493 PHE A CA 1
ATOM 4054 C C . PHE A 1 493 ? 1.534 -18.325 -10.904 1.00 89.06 493 PHE A C 1
ATOM 4056 O O . PHE A 1 493 ? 2.008 -17.279 -10.483 1.00 89.06 493 PHE A O 1
ATOM 4063 N N . ILE A 1 494 ? 0.995 -18.426 -12.116 1.00 94.50 494 ILE A N 1
ATOM 4064 C CA . ILE A 1 494 ? 0.971 -17.335 -13.085 1.00 94.50 494 ILE A CA 1
ATOM 4065 C C . ILE A 1 494 ? -0.476 -16.914 -13.306 1.00 94.50 494 ILE A C 1
ATOM 4067 O O . ILE A 1 494 ? -1.304 -17.730 -13.728 1.00 94.50 494 ILE A O 1
ATOM 4071 N N . ASP A 1 495 ? -0.762 -15.636 -13.081 1.00 96.88 495 ASP A N 1
ATOM 4072 C CA . ASP A 1 495 ? -2.032 -15.015 -13.435 1.00 96.88 495 ASP A CA 1
ATOM 4073 C C . ASP A 1 495 ? -1.808 -13.849 -14.398 1.00 96.88 495 ASP A C 1
ATOM 4075 O O . ASP A 1 495 ? -1.041 -12.931 -14.125 1.00 96.88 495 ASP A O 1
ATOM 4079 N N . ILE A 1 496 ? -2.467 -13.903 -15.553 1.00 97.44 496 ILE A N 1
ATOM 4080 C CA . ILE A 1 496 ? -2.333 -12.922 -16.633 1.00 97.44 496 ILE A CA 1
ATOM 4081 C C . ILE A 1 496 ? -3.730 -12.548 -17.112 1.00 97.44 496 ILE A C 1
ATOM 4083 O O . ILE A 1 496 ? -4.546 -13.422 -17.422 1.00 97.44 496 ILE A O 1
ATOM 4087 N N . TRP A 1 497 ? -3.984 -11.251 -17.267 1.00 97.12 497 TRP A N 1
ATOM 4088 C CA . TRP A 1 497 ? -5.249 -10.742 -17.794 1.00 97.12 497 TRP A CA 1
ATOM 4089 C C . TRP A 1 497 ? -5.053 -9.620 -18.812 1.00 97.12 497 TRP A C 1
ATOM 4091 O O . TRP A 1 497 ? -4.020 -8.957 -18.867 1.00 97.12 497 TRP A O 1
ATOM 4101 N N . GLU A 1 498 ? -6.082 -9.427 -19.637 1.00 96.31 498 GLU A N 1
ATOM 4102 C CA . GLU A 1 498 ? -6.196 -8.311 -20.577 1.00 96.31 498 GLU A CA 1
ATOM 4103 C C . GLU A 1 498 ? -6.910 -7.129 -19.910 1.00 96.31 498 GLU A C 1
ATOM 4105 O O . GLU A 1 498 ? -7.997 -7.290 -19.343 1.00 96.31 498 GLU A O 1
ATOM 4110 N N . CYS A 1 499 ? -6.340 -5.932 -20.031 1.00 93.25 499 CYS A N 1
ATOM 4111 C CA . CYS A 1 499 ? -6.950 -4.691 -19.566 1.00 93.25 499 CYS A CA 1
ATOM 4112 C C . CYS A 1 499 ? -8.050 -4.233 -20.541 1.00 93.25 499 CYS A C 1
ATOM 4114 O O . CYS A 1 499 ? -7.744 -3.756 -21.640 1.00 93.25 499 CYS A O 1
ATOM 4116 N N . ASN A 1 500 ? -9.320 -4.398 -20.150 1.00 82.06 500 ASN A N 1
ATOM 4117 C CA . ASN A 1 500 ? -10.507 -4.164 -20.989 1.00 82.06 500 ASN A CA 1
ATOM 4118 C C . ASN A 1 500 ? -11.448 -3.088 -20.448 1.00 82.06 500 ASN A C 1
ATOM 4120 O O . ASN A 1 500 ? -11.740 -3.122 -19.233 1.00 82.06 500 ASN A O 1
#